Protein AF-A0A482WR43-F1 (afdb_monomer)

Sequence (379 aa):
MEPTRMEPPPMEPRKRCQHRLDQEMSGASAEVALKRNDPITLTTDKAFAEKCSAKNLFVDYSNITKVVKPGNRVFIDDGLISLIVKQVGTNDVQCIIENGGDLGSRKGVNLPGVPVDLPAVSEKDTSDLKFGVQQGVDFIFASFIRNGSAITEIRSCEEGKNIKIIAKIENQQGMQNLDEIIDAADGIMVARGDLGIEIPPEKVFLAQKAMIAKCNKAGKPVICATQMLESMVKKPRATRAESSDVANAILDGADCVMLSGETAKGEYPLECVKTMADICKEAESAVWHKQLYIDLTSEDRNNAQSSCAGLSLLLIRIRIPGSWIQSTWPVKLNPLGKPICLEPGFKDDTCCRDTLNSLRFTGLPVSVCRCGNAQDGYR

Radius of gyration: 24.95 Å; Cα contacts (8 Å, |Δi|>4): 611; chains: 1; bounding box: 58×62×81 Å

Solvent-accessible surface area (backbone atoms only — not comparable to full-atom values): 22131 Å² total; per-residue (Å²): 134,83,82,78,80,75,76,78,77,86,84,72,88,80,92,44,39,34,29,28,49,44,77,99,74,91,67,103,74,57,62,40,70,37,53,59,71,42,64,31,31,41,26,47,51,71,88,27,48,62,50,19,54,70,52,38,37,16,38,74,49,75,60,50,51,78,53,60,51,63,72,37,51,40,27,32,51,92,50,63,26,32,29,35,31,64,44,66,51,89,61,31,33,38,25,34,25,70,35,40,47,74,44,58,58,63,36,35,36,48,54,44,93,44,81,77,85,74,71,71,68,48,74,65,52,53,53,50,51,54,48,38,44,76,71,65,52,56,66,43,79,42,69,72,37,47,41,29,64,42,46,51,58,64,55,63,45,72,89,41,65,84,41,37,41,27,38,24,42,26,38,61,54,16,62,74,32,36,67,52,29,58,72,58,32,60,22,41,28,42,33,44,63,55,24,40,58,29,39,64,60,92,46,41,66,58,53,46,51,52,50,27,47,52,24,58,74,68,74,31,51,26,31,43,32,51,72,42,49,52,66,16,26,82,32,91,60,67,53,73,66,30,53,50,47,50,24,47,43,46,62,60,53,33,43,41,79,41,80,50,62,28,57,77,75,24,81,27,35,68,56,46,55,50,50,52,53,54,40,45,56,55,25,64,70,68,48,63,59,73,59,55,53,49,61,71,56,54,66,59,67,80,62,79,81,75,97,70,97,69,85,74,85,78,82,76,83,78,86,59,96,89,66,92,81,90,83,87,80,94,74,64,58,45,102,85,72,44,51,71,87,69,62,97,78,74,79,96,51,67,64,66,57,48,49,53,64,76,51,56,52,87,66,85,84,79,85,77,86,80,78,75,92,73,82,85,82,88,135

InterPro domains:
  IPR001697 Pyruvate kinase [PR01050] (137-151)
  IPR001697 Pyruvate kinase [PR01050] (165-191)
  IPR001697 Pyruvate kinase [PR01050] (192-216)
  IPR001697 Pyruvate kinase [PR01050] (217-241)
  IPR001697 Pyruvate kinase [PR01050] (242-260)
  IPR001697 Pyruvate kinase [PR01050] (261-277)
  IPR001697 Pyruvate kinase [PTHR11817] (29-300)
  IPR001697 Pyruvate kinase [TIGR01064] (29-298)
  IPR011037 Pyruvate kinase-like, insert domain superfamily [SSF50800] (20-118)
  IPR015793 Pyruvate kinase, barrel [PF00224] (25-273)
  IPR015813 Pyruvate/Phosphoenolpyruvate kinase-like domain superfamily [SSF51621] (107-293)
  IPR018209 Pyruvate kinase, active site [PS00110] (163-175)
  IPR040442 Pyruvate kinase-like domain superfamily [G3DSA:3.20.20.60] (73-283)

pLDDT: mean 74.53, std 28.5, range [20.59, 98.56]

Structure (mmCIF, N/CA/C/O backbone):
data_AF-A0A482WR43-F1
#
_entry.id   AF-A0A482WR43-F1
#
loop_
_atom_site.group_PDB
_atom_site.id
_atom_site.type_symbol
_atom_site.label_atom_id
_atom_site.label_alt_id
_atom_site.label_comp_id
_atom_site.label_asym_id
_atom_site.label_entity_id
_atom_site.label_seq_id
_atom_site.pdbx_PDB_ins_code
_atom_site.Cartn_x
_atom_site.Cartn_y
_atom_site.Cartn_z
_atom_site.occupancy
_atom_site.B_iso_or_equiv
_atom_site.auth_seq_id
_atom_site.auth_comp_id
_atom_site.auth_asym_id
_atom_site.auth_atom_id
_atom_site.pdbx_PDB_model_num
ATOM 1 N N . MET A 1 1 ? -12.632 31.632 -26.991 1.00 36.22 1 MET A N 1
ATOM 2 C CA . MET A 1 1 ? -13.122 31.172 -25.6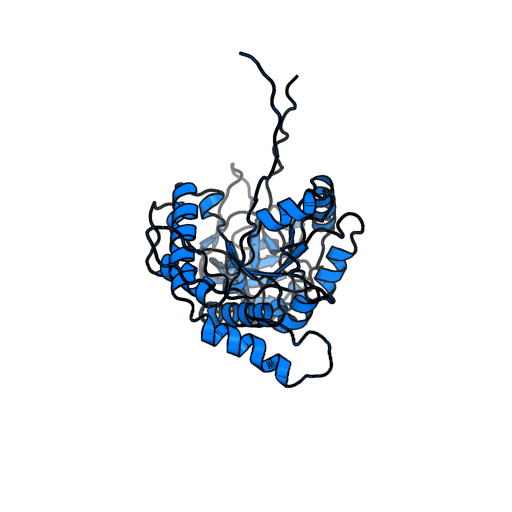78 1.00 36.22 1 MET A CA 1
ATOM 3 C C . MET A 1 1 ? -12.281 29.967 -25.319 1.00 36.22 1 MET A C 1
ATOM 5 O O . MET A 1 1 ? -12.437 28.934 -25.955 1.00 36.22 1 MET A O 1
ATOM 9 N N . GLU A 1 2 ? -11.297 30.145 -24.441 1.00 24.55 2 GLU A N 1
ATOM 10 C CA . GLU A 1 2 ? -10.518 29.023 -23.905 1.00 24.55 2 GLU A CA 1
ATOM 11 C C . GLU A 1 2 ? -11.446 28.094 -23.110 1.00 24.55 2 GLU A C 1
ATOM 13 O O . GLU A 1 2 ? -12.324 28.594 -22.400 1.00 24.55 2 GLU A O 1
ATOM 18 N N . PRO A 1 3 ? -11.295 26.765 -23.221 1.00 31.67 3 PRO A N 1
ATOM 19 C CA . PRO A 1 3 ? -12.047 25.846 -22.390 1.00 31.67 3 PRO A CA 1
ATOM 20 C C . PRO A 1 3 ? -11.494 25.926 -20.965 1.00 31.67 3 PRO A C 1
ATOM 22 O O . PRO A 1 3 ? -10.321 25.651 -20.710 1.00 31.67 3 PRO A O 1
ATOM 25 N N . THR A 1 4 ? -12.349 26.326 -20.030 1.00 32.38 4 THR A N 1
ATOM 26 C CA . THR A 1 4 ? -12.074 26.304 -18.597 1.00 32.38 4 THR A CA 1
ATOM 27 C C . THR A 1 4 ? -11.742 24.878 -18.165 1.00 32.38 4 THR A C 1
ATOM 29 O O . THR A 1 4 ? -12.572 23.972 -18.231 1.00 32.38 4 THR A O 1
ATOM 32 N N . ARG A 1 5 ? -10.498 24.677 -17.725 1.00 29.05 5 ARG A N 1
ATOM 33 C CA . ARG A 1 5 ? -10.026 23.442 -17.097 1.00 29.05 5 ARG A CA 1
ATOM 34 C C . ARG A 1 5 ? -10.773 23.305 -15.767 1.00 29.05 5 ARG A C 1
ATOM 36 O O . ARG A 1 5 ? -10.488 24.050 -14.835 1.00 29.05 5 ARG A O 1
ATOM 43 N N . MET A 1 6 ? -11.780 22.432 -15.702 1.00 30.23 6 MET A N 1
ATOM 44 C CA . MET A 1 6 ? -12.423 22.101 -14.429 1.00 30.23 6 MET A CA 1
ATOM 45 C C . MET A 1 6 ? -11.372 21.441 -13.536 1.00 30.23 6 MET A C 1
ATOM 47 O O . MET A 1 6 ? -10.782 20.430 -13.920 1.00 30.23 6 MET A O 1
ATOM 51 N N . GLU A 1 7 ? -11.101 22.039 -12.379 1.00 25.98 7 GLU A N 1
ATOM 52 C CA . GLU A 1 7 ? -10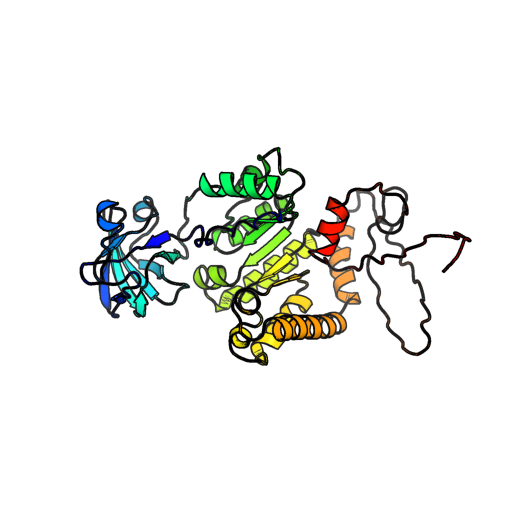.247 21.417 -11.373 1.00 25.98 7 GLU A CA 1
ATOM 53 C C . GLU A 1 7 ? -10.916 20.127 -10.876 1.00 25.98 7 GLU A C 1
ATOM 55 O O . GLU A 1 7 ? -12.119 20.132 -10.590 1.00 25.98 7 GLU A O 1
ATOM 60 N N . PRO A 1 8 ? -10.177 19.007 -10.796 1.00 29.03 8 PRO A N 1
ATOM 61 C CA . PRO A 1 8 ? -10.726 17.779 -10.251 1.00 29.03 8 PRO A CA 1
ATOM 62 C C . PRO A 1 8 ? -11.079 17.989 -8.769 1.00 29.03 8 PRO A C 1
ATOM 64 O O . PRO A 1 8 ? -10.324 18.645 -8.045 1.00 29.03 8 PRO A O 1
ATOM 67 N N . PRO A 1 9 ? -12.206 17.436 -8.290 1.00 26.61 9 PRO A N 1
ATOM 68 C CA . PRO A 1 9 ? -12.555 17.505 -6.879 1.00 26.61 9 PRO A CA 1
ATOM 69 C C . PRO A 1 9 ? -11.462 16.840 -6.024 1.00 26.61 9 PRO A C 1
ATOM 71 O O . PRO A 1 9 ? -10.821 15.885 -6.477 1.00 26.61 9 PRO A O 1
ATOM 74 N N . PRO A 1 10 ? -11.238 17.312 -4.785 1.00 25.56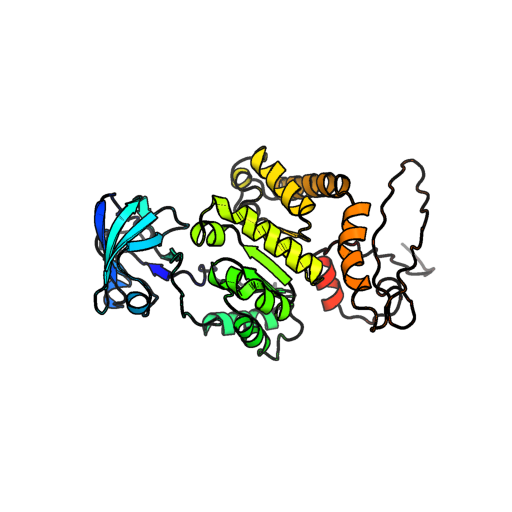 10 PRO A N 1
ATOM 75 C CA . PRO A 1 10 ? -10.216 16.758 -3.907 1.00 25.56 10 PRO A CA 1
ATOM 76 C C . PRO A 1 10 ? -10.440 15.256 -3.697 1.00 25.56 10 PRO A C 1
ATOM 78 O O . PRO A 1 10 ? -11.513 14.818 -3.277 1.00 25.56 10 PRO A O 1
ATOM 81 N N . MET A 1 11 ? -9.413 14.457 -3.999 1.00 28.58 11 MET A N 1
ATOM 82 C CA . MET A 1 11 ? -9.438 13.014 -3.775 1.00 28.58 11 MET A CA 1
ATOM 83 C C . MET A 1 11 ? -9.388 12.715 -2.272 1.00 28.58 11 MET A C 1
ATOM 85 O O . MET A 1 11 ? -8.331 12.773 -1.649 1.00 28.58 11 MET A O 1
ATOM 89 N N . GLU A 1 12 ? -10.537 12.381 -1.684 1.00 29.58 12 GLU A N 1
ATOM 90 C CA . GLU A 1 12 ? -10.603 11.776 -0.349 1.00 29.58 12 GLU A CA 1
ATOM 91 C C . GLU A 1 12 ? -9.997 10.360 -0.358 1.00 29.58 12 GLU A C 1
ATOM 93 O O . GLU A 1 12 ? -10.272 9.590 -1.289 1.00 29.58 12 GLU A O 1
ATOM 98 N N . PRO A 1 13 ? -9.233 9.972 0.682 1.00 28.58 13 PRO A N 1
ATOM 99 C CA . PRO A 1 13 ? -8.672 8.628 0.789 1.00 28.58 13 PRO A CA 1
ATOM 100 C C . PRO A 1 13 ? -9.788 7.571 0.802 1.00 28.58 13 PRO A C 1
ATOM 102 O O . PRO A 1 13 ? -10.834 7.760 1.419 1.00 28.58 13 PRO A O 1
ATOM 105 N N . ARG A 1 14 ? -9.591 6.452 0.096 1.00 40.69 14 ARG A N 1
ATOM 106 C CA . ARG A 1 14 ? -10.592 5.380 -0.064 1.00 40.69 14 ARG A CA 1
ATOM 107 C C . ARG A 1 14 ? -10.207 4.125 0.709 1.00 40.69 14 ARG A C 1
ATOM 109 O O . ARG A 1 14 ? -9.051 3.725 0.687 1.00 40.69 14 ARG A O 1
ATOM 116 N N . LYS A 1 15 ? -11.221 3.497 1.319 1.00 37.22 15 LYS A N 1
ATOM 117 C CA . LYS A 1 15 ? -11.214 2.186 2.003 1.00 37.22 15 LYS A CA 1
ATOM 118 C C . LYS A 1 15 ? -10.229 2.023 3.158 1.00 37.22 15 LYS A C 1
ATOM 120 O O . LYS A 1 15 ? -9.691 0.948 3.389 1.00 37.22 15 LYS A O 1
ATOM 125 N N . ARG A 1 16 ? -10.159 3.060 3.980 1.00 36.22 16 ARG A N 1
ATOM 126 C CA . ARG A 1 16 ? -9.965 2.893 5.415 1.00 36.22 16 ARG A CA 1
ATOM 127 C C . ARG A 1 16 ? -11.241 3.288 6.128 1.00 36.22 16 ARG A C 1
ATOM 129 O O . ARG A 1 16 ? -11.953 4.167 5.658 1.00 36.22 16 ARG A O 1
ATOM 136 N N . CYS A 1 17 ? -11.481 2.652 7.260 1.00 33.16 17 CYS A N 1
ATOM 137 C CA . CYS A 1 17 ? -12.465 3.106 8.227 1.00 33.16 17 CYS A CA 1
ATOM 138 C C . CYS A 1 17 ? -12.147 4.578 8.601 1.00 33.16 17 CYS A C 1
ATOM 140 O O . CYS A 1 17 ? -11.024 4.840 9.015 1.00 33.16 17 CYS A O 1
ATOM 142 N N . GLN A 1 18 ? -13.040 5.549 8.399 1.00 35.28 18 GLN A N 1
ATOM 143 C CA . GLN A 1 18 ? -12.771 6.975 8.676 1.00 35.28 18 GLN A CA 1
ATOM 144 C C . GLN A 1 18 ? -13.506 7.476 9.928 1.00 35.28 18 GLN A C 1
ATOM 146 O O . GLN A 1 18 ? -14.651 7.102 10.167 1.00 35.28 18 GLN A O 1
ATOM 151 N N . HIS A 1 19 ? -12.854 8.359 10.696 1.00 33.75 19 HIS A N 1
ATOM 152 C CA . HIS A 1 19 ? -13.392 9.025 11.897 1.00 33.75 19 HIS A CA 1
ATOM 153 C C . HIS A 1 19 ? -13.521 10.542 11.722 1.00 33.75 19 HIS A C 1
ATOM 155 O O . HIS A 1 19 ? -12.688 11.111 11.035 1.00 33.75 19 HIS A O 1
ATOM 161 N N . ARG A 1 20 ? -14.492 11.245 12.335 1.00 33.81 20 ARG A N 1
ATOM 162 C CA . ARG A 1 20 ? -14.665 12.707 12.129 1.00 33.81 20 ARG A CA 1
ATOM 163 C C . ARG A 1 20 ? -14.997 13.504 13.402 1.00 33.81 20 ARG A C 1
ATOM 165 O O . ARG A 1 20 ? -16.046 13.338 14.017 1.00 33.81 20 ARG A O 1
ATOM 172 N N . LEU A 1 21 ? -14.073 14.383 13.785 1.00 29.27 21 LEU A N 1
ATOM 173 C CA . LEU A 1 21 ? -14.102 15.236 14.976 1.00 29.27 21 LEU A CA 1
ATOM 174 C C . LEU A 1 21 ? -14.576 16.642 14.591 1.00 29.27 21 LEU A C 1
ATOM 176 O O . LEU A 1 21 ? -14.083 17.181 13.606 1.00 29.27 21 LEU A O 1
ATOM 180 N N . ASP A 1 22 ? -15.489 17.210 15.379 1.00 32.84 22 ASP A N 1
ATOM 181 C CA . ASP A 1 22 ? -15.590 18.647 15.657 1.00 32.84 22 ASP A CA 1
ATOM 182 C C . ASP A 1 22 ? -16.449 18.839 16.921 1.00 32.84 22 ASP A C 1
ATOM 184 O O . ASP A 1 22 ? -17.473 18.177 17.109 1.00 32.84 22 ASP A O 1
ATOM 188 N N . GLN A 1 23 ? -16.065 19.765 17.803 1.00 36.69 23 GLN A N 1
ATOM 189 C CA . GLN A 1 23 ? -17.017 20.339 18.752 1.00 36.69 23 GLN A CA 1
ATOM 190 C C . GLN A 1 23 ? -16.706 21.810 19.024 1.00 36.69 23 GLN A C 1
ATOM 192 O O . GLN A 1 23 ? -15.591 22.163 19.391 1.00 36.69 23 GLN A O 1
ATOM 197 N N . GLU A 1 24 ? -17.734 22.635 18.813 1.00 33.84 24 GLU A N 1
ATOM 198 C CA . GLU A 1 24 ? -17.989 23.945 19.424 1.00 33.84 24 GLU A CA 1
ATOM 199 C C . GLU A 1 24 ? -16.761 24.724 19.925 1.00 33.84 24 GLU A C 1
ATOM 201 O O . GLU A 1 24 ? -16.574 24.862 21.124 1.00 33.84 24 GLU A O 1
ATOM 206 N N . MET A 1 25 ? -15.949 25.255 19.006 1.00 29.08 25 MET A N 1
ATOM 207 C CA . MET A 1 25 ? -15.330 26.596 19.024 1.00 29.08 25 MET A CA 1
ATOM 208 C C . MET A 1 25 ? -14.385 26.696 17.810 1.00 29.08 25 MET A C 1
ATOM 210 O O . MET A 1 25 ? -13.304 26.130 17.810 1.00 29.08 25 MET A O 1
ATOM 214 N N . SER A 1 26 ? -14.836 27.396 16.762 1.00 28.09 26 SER A N 1
ATOM 215 C CA . SER A 1 26 ? -14.077 27.895 15.594 1.00 28.09 26 SER A CA 1
ATOM 216 C C . SER A 1 26 ? -12.905 27.053 15.033 1.00 28.09 26 SER A C 1
ATOM 218 O O . SER A 1 26 ? -11.781 27.153 15.519 1.00 28.09 26 SER A O 1
ATOM 220 N N . GLY A 1 27 ? -13.119 26.402 13.880 1.00 27.91 27 GLY A N 1
ATOM 221 C CA . GLY A 1 27 ? -12.055 26.061 12.918 1.00 27.91 27 GLY A CA 1
ATOM 222 C C . GLY A 1 27 ? -12.087 24.614 12.415 1.00 27.91 27 GLY A C 1
ATOM 223 O O . GLY A 1 27 ? -12.002 23.688 13.205 1.00 27.91 27 GLY A O 1
ATOM 224 N N . ALA A 1 28 ? -12.152 24.426 11.092 1.00 33.62 28 ALA A N 1
ATOM 225 C CA . ALA A 1 28 ? -12.264 23.140 10.381 1.00 33.62 28 ALA A CA 1
ATOM 226 C C . ALA A 1 28 ? -10.994 22.245 10.417 1.00 33.62 28 ALA A C 1
ATOM 228 O O . ALA A 1 28 ? -10.699 21.527 9.462 1.00 33.62 28 ALA A O 1
ATOM 229 N N . SER A 1 29 ? -10.221 22.297 11.501 1.00 46.78 29 SER A N 1
ATOM 230 C CA . SER A 1 29 ? -9.034 21.463 11.724 1.00 46.78 29 SER A CA 1
ATOM 231 C C . SER A 1 29 ? -8.749 21.313 13.224 1.00 46.78 29 SER A C 1
ATOM 233 O O . SER A 1 29 ? -7.647 21.610 13.688 1.00 46.78 29 SER A O 1
ATOM 235 N N . ALA A 1 30 ? -9.754 20.924 14.009 1.00 62.34 30 ALA A N 1
ATOM 236 C CA . ALA A 1 30 ? -9.548 20.616 15.418 1.00 62.34 30 ALA A CA 1
ATOM 237 C C . ALA A 1 30 ? -8.890 19.233 15.550 1.00 62.34 30 ALA A C 1
ATOM 239 O O . ALA A 1 30 ? -9.523 18.199 15.330 1.00 62.34 30 ALA A O 1
ATOM 240 N N . GLU A 1 31 ? -7.601 19.214 15.880 1.00 81.38 31 GLU A N 1
ATOM 241 C CA . GLU A 1 31 ? -6.909 17.991 16.282 1.00 81.38 31 GLU A CA 1
ATOM 242 C C . GLU A 1 31 ? -7.241 17.663 17.737 1.00 81.38 31 GLU A C 1
ATOM 244 O O . GLU A 1 31 ? -7.321 18.542 18.599 1.00 81.38 31 GLU A O 1
ATOM 249 N N . VAL A 1 32 ? -7.445 16.379 18.020 1.00 88.62 32 VAL A N 1
ATOM 250 C CA . VAL A 1 32 ? -7.717 15.895 19.369 1.00 88.62 32 VAL A CA 1
ATOM 251 C C . VAL A 1 32 ? -6.561 15.031 19.845 1.00 88.62 32 VAL A C 1
ATOM 253 O O . VAL A 1 32 ? -6.274 13.986 19.267 1.00 88.62 32 VAL A O 1
ATOM 256 N N . ALA A 1 33 ? -5.936 15.446 20.945 1.00 92.88 33 ALA A N 1
ATOM 257 C CA . ALA A 1 33 ? -4.842 14.709 21.561 1.00 92.88 33 ALA A CA 1
ATOM 258 C C . ALA A 1 33 ? -5.357 13.451 22.279 1.00 92.88 33 ALA A C 1
ATOM 260 O O . ALA A 1 33 ? -6.049 13.531 23.301 1.00 92.88 33 ALA A O 1
ATOM 261 N N . LEU A 1 34 ? -4.979 12.281 21.770 1.00 94.12 34 LEU A N 1
ATOM 262 C CA . LEU A 1 34 ? -5.224 10.987 22.397 1.00 94.12 34 LEU A CA 1
ATOM 263 C C . LEU A 1 34 ? -4.055 10.628 23.313 1.00 94.12 34 LEU A C 1
ATOM 265 O O . LEU A 1 34 ? -2.903 10.592 22.881 1.00 94.12 34 LEU A O 1
ATOM 269 N N . LYS A 1 35 ? -4.338 10.339 24.586 1.00 95.19 35 LYS A N 1
ATOM 270 C CA . LYS A 1 35 ? -3.309 10.018 25.583 1.00 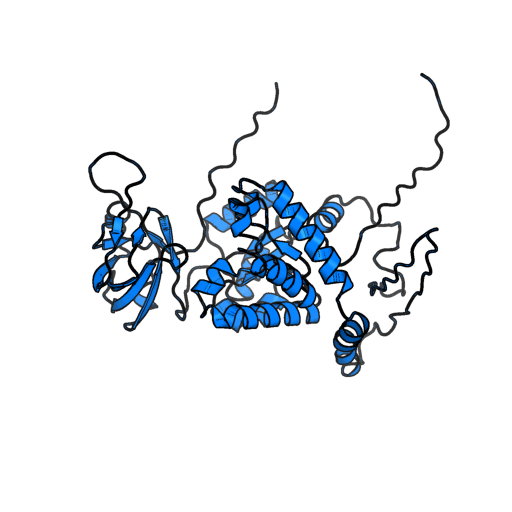95.19 35 LYS A CA 1
ATOM 271 C C . LYS A 1 35 ? -3.228 8.520 25.824 1.00 95.19 35 LYS A C 1
ATOM 273 O O . LYS A 1 35 ? -4.233 7.827 25.935 1.00 95.19 35 LYS A O 1
ATOM 278 N N . ARG A 1 36 ? -2.000 8.019 25.940 1.00 96.69 36 ARG A N 1
ATOM 279 C CA . ARG A 1 36 ? -1.734 6.613 26.246 1.00 96.69 36 ARG A CA 1
ATOM 280 C C . ARG A 1 36 ? -2.416 6.191 27.552 1.00 96.69 36 ARG A C 1
ATOM 282 O O . ARG A 1 36 ? -2.358 6.918 28.538 1.00 96.69 36 ARG A O 1
ATOM 289 N N . ASN A 1 37 ? -2.960 4.977 27.557 1.00 95.88 37 ASN A N 1
ATOM 290 C CA . ASN A 1 37 ? -3.728 4.335 28.627 1.00 95.88 37 ASN A CA 1
ATOM 291 C C . ASN A 1 37 ? -5.132 4.903 28.881 1.00 95.88 37 ASN A C 1
ATOM 293 O O . ASN A 1 37 ? -5.872 4.291 29.653 1.00 95.88 37 ASN A O 1
ATOM 297 N N . ASP A 1 38 ? -5.531 5.996 28.227 1.00 96.88 38 ASP A N 1
ATOM 298 C CA . ASP A 1 38 ? -6.898 6.491 28.358 1.00 96.88 38 ASP A CA 1
ATOM 299 C C . ASP A 1 38 ? -7.886 5.553 27.629 1.00 96.88 38 ASP A C 1
ATOM 301 O O . ASP A 1 38 ? -7.547 4.950 26.597 1.00 96.88 38 ASP A O 1
ATOM 305 N N . PRO A 1 39 ? -9.110 5.394 28.165 1.00 97.19 39 PRO A N 1
ATOM 306 C CA . PRO A 1 39 ? -10.167 4.654 27.497 1.00 97.19 39 PRO A CA 1
ATOM 307 C C . PRO A 1 39 ? -10.758 5.465 26.346 1.00 97.19 39 PRO A C 1
ATOM 309 O O . PRO A 1 39 ? -10.992 6.669 26.465 1.00 97.19 39 PRO A O 1
ATOM 312 N N . ILE A 1 40 ? -11.064 4.774 25.252 1.00 96.81 40 ILE A N 1
ATOM 313 C CA . ILE A 1 40 ? -11.702 5.356 24.075 1.00 96.81 40 ILE A CA 1
ATOM 314 C C . ILE A 1 40 ? -12.721 4.382 23.493 1.00 96.81 40 ILE A C 1
ATOM 316 O O . ILE A 1 40 ? -12.509 3.171 23.494 1.00 96.81 40 ILE A O 1
ATOM 320 N N . THR A 1 41 ? -13.830 4.909 22.992 1.00 97.00 41 THR A N 1
ATOM 321 C CA . THR A 1 41 ? -14.908 4.119 22.397 1.00 97.00 41 THR A CA 1
ATOM 322 C C . THR A 1 41 ? -14.961 4.375 20.902 1.00 97.00 41 THR A C 1
ATOM 324 O O . THR A 1 41 ? -15.088 5.520 20.473 1.00 97.00 41 THR A O 1
ATOM 327 N N . LEU A 1 42 ? -14.892 3.316 20.104 1.00 96.38 42 LEU A N 1
ATOM 328 C CA . LEU A 1 42 ? -15.200 3.366 18.681 1.00 96.38 42 LEU A CA 1
ATOM 329 C C . LEU A 1 42 ? -16.690 3.059 18.511 1.00 96.38 42 LEU A C 1
ATOM 331 O O . LEU A 1 42 ? -17.142 2.020 18.973 1.00 96.38 42 LEU A O 1
ATOM 335 N N . THR A 1 43 ? -17.461 3.938 17.881 1.00 94.44 43 THR A N 1
ATOM 336 C CA . THR A 1 43 ? -18.912 3.781 17.689 1.00 94.44 43 THR A CA 1
ATOM 337 C C . THR A 1 43 ? -19.266 3.789 16.211 1.00 94.44 43 THR A C 1
ATOM 339 O O . THR A 1 43 ? -18.645 4.502 15.434 1.00 94.44 43 THR A O 1
ATOM 342 N N . THR A 1 44 ? -20.276 3.026 15.807 1.00 93.38 44 THR A N 1
ATOM 343 C CA . THR A 1 44 ? -20.833 3.084 14.442 1.00 93.38 44 THR A CA 1
ATOM 344 C C . THR A 1 44 ? -22.111 3.922 14.372 1.00 93.38 44 THR A C 1
ATOM 346 O O . THR A 1 44 ? -22.804 3.928 13.352 1.00 93.38 44 THR A O 1
ATOM 349 N N . ASP A 1 45 ? -22.472 4.606 15.461 1.00 92.31 45 ASP A N 1
ATOM 350 C CA . ASP A 1 45 ? -23.644 5.474 15.512 1.00 92.31 45 ASP A CA 1
ATOM 351 C C . ASP A 1 45 ? -23.394 6.776 14.740 1.00 92.31 45 ASP A C 1
ATOM 353 O O . ASP A 1 45 ? -22.568 7.611 15.120 1.00 92.31 45 ASP A O 1
ATOM 357 N N . LYS A 1 46 ? -24.170 6.974 13.670 1.00 90.38 46 LYS A N 1
ATOM 358 C CA . LYS A 1 46 ? -24.109 8.161 12.810 1.00 90.38 46 LYS A CA 1
ATOM 359 C C . LYS A 1 46 ? -24.376 9.466 13.567 1.00 90.38 46 LYS A C 1
ATOM 361 O O . LYS A 1 46 ? -23.967 10.518 13.084 1.00 90.38 46 LYS A O 1
ATOM 366 N N . ALA A 1 47 ? -24.995 9.432 14.750 1.00 89.81 47 ALA A N 1
ATOM 367 C CA . ALA A 1 47 ? -25.140 10.615 15.601 1.00 89.81 47 ALA A CA 1
ATOM 368 C C . ALA A 1 47 ? -23.786 11.213 16.038 1.00 89.81 47 ALA A C 1
ATOM 370 O O . ALA A 1 47 ? -23.707 12.413 16.320 1.00 89.81 47 ALA A O 1
ATOM 371 N N . PHE A 1 48 ? -22.726 10.397 16.058 1.00 87.12 48 PHE A N 1
ATOM 372 C CA . PHE A 1 48 ? -21.358 10.800 16.392 1.00 87.12 48 PHE A CA 1
ATOM 373 C C . PHE A 1 48 ? -20.492 11.111 15.166 1.00 87.12 48 PHE A C 1
ATOM 375 O O . PHE A 1 48 ? -19.337 11.497 15.337 1.00 87.12 48 PHE A O 1
ATOM 382 N N . ALA A 1 49 ? -21.035 11.006 13.945 1.00 86.69 49 ALA A N 1
ATOM 383 C CA . ALA A 1 49 ? -20.280 11.226 12.710 1.00 86.69 49 ALA A CA 1
ATOM 384 C C . ALA A 1 49 ? -19.654 12.624 12.609 1.00 86.69 49 ALA A C 1
ATOM 386 O O . ALA A 1 49 ? -18.635 12.779 11.960 1.00 86.69 49 ALA A O 1
ATOM 387 N N . GLU A 1 50 ? -20.225 13.624 13.277 1.00 85.31 50 GLU A N 1
ATOM 388 C CA . GLU A 1 50 ? -19.693 14.996 13.333 1.00 85.31 50 GLU A CA 1
ATOM 389 C C . GLU A 1 50 ? -19.307 15.415 14.759 1.00 85.31 50 GLU A C 1
ATOM 391 O O . GLU A 1 50 ? -19.146 16.597 15.030 1.00 85.31 50 GLU A O 1
ATOM 396 N N . LYS A 1 51 ? -19.262 14.472 15.709 1.00 87.56 51 LYS A N 1
ATOM 397 C CA . LYS A 1 51 ? -19.127 14.752 17.150 1.00 87.56 51 LYS A CA 1
ATOM 398 C C . LYS A 1 51 ? -18.111 13.834 17.815 1.00 87.56 51 LYS A C 1
ATOM 400 O O . LYS A 1 51 ? -18.303 13.404 18.957 1.00 87.56 51 LYS A O 1
ATOM 405 N N . CYS A 1 52 ? -17.054 13.467 17.093 1.00 88.50 52 CYS A N 1
ATOM 406 C CA . CYS A 1 52 ? -15.993 12.701 17.723 1.00 88.50 52 CYS A CA 1
ATOM 407 C C . CYS A 1 52 ? -15.272 13.560 18.776 1.00 88.50 52 CYS A C 1
ATOM 409 O O . CYS A 1 52 ? -15.277 14.788 18.726 1.00 88.50 52 CYS A O 1
ATOM 411 N N . SER A 1 53 ? -14.644 12.895 19.740 1.00 91.62 53 SER A N 1
ATOM 412 C CA . SER A 1 53 ? -13.855 13.494 20.820 1.00 91.62 53 SER A CA 1
ATOM 413 C C . SER A 1 53 ? -12.765 12.517 21.268 1.00 91.62 53 SER A C 1
ATOM 415 O O . SER A 1 53 ? -12.724 11.377 20.809 1.00 91.62 53 SER A O 1
ATOM 417 N N . ALA A 1 54 ? -11.943 12.899 22.251 1.00 91.69 54 ALA A N 1
ATOM 418 C CA . ALA A 1 54 ? -10.915 12.014 22.814 1.00 91.69 54 ALA A CA 1
ATOM 419 C C . ALA A 1 54 ? -11.487 10.731 23.454 1.00 91.69 54 ALA A C 1
ATOM 421 O O . ALA A 1 54 ? -10.745 9.792 23.719 1.00 91.69 54 ALA A O 1
ATOM 422 N N . LYS A 1 55 ? -12.803 10.696 23.721 1.00 92.69 55 LYS A N 1
ATOM 423 C CA . LYS A 1 55 ? -13.497 9.568 24.359 1.00 92.69 55 LYS A CA 1
ATOM 424 C C . LYS A 1 55 ? -14.332 8.731 23.394 1.00 92.69 55 LYS A C 1
ATOM 426 O O . LYS A 1 55 ? -14.552 7.559 23.676 1.00 92.69 55 LYS A O 1
ATOM 431 N N . ASN A 1 56 ? -14.817 9.317 22.298 1.00 93.00 56 ASN A N 1
ATOM 432 C CA . ASN A 1 56 ? -15.731 8.666 21.357 1.00 93.00 56 ASN A CA 1
ATOM 433 C C . ASN A 1 56 ? -15.322 8.992 19.920 1.00 93.00 56 ASN A C 1
ATOM 435 O O . ASN A 1 56 ? -15.304 10.164 19.553 1.00 93.00 56 ASN A O 1
ATOM 439 N N . LEU A 1 57 ? -15.052 7.972 19.110 1.00 94.38 57 LEU A N 1
ATOM 440 C CA . LEU A 1 57 ? -14.709 8.098 17.696 1.00 94.38 57 LEU A CA 1
ATOM 441 C C . LEU A 1 57 ? -15.710 7.314 16.834 1.00 94.38 57 LEU A C 1
ATOM 443 O O . LEU A 1 57 ? -15.925 6.128 17.050 1.00 94.38 57 LEU A O 1
ATOM 447 N N . PHE A 1 58 ? -16.308 7.953 15.832 1.00 94.56 58 PHE A N 1
ATOM 448 C CA . PHE A 1 58 ? -17.280 7.363 14.907 1.00 94.56 58 PHE A CA 1
ATOM 449 C C . PHE A 1 58 ? -16.596 6.638 13.751 1.00 94.56 58 PHE A C 1
ATOM 451 O O . PHE A 1 58 ? -15.971 7.322 12.953 1.00 94.56 58 PHE A O 1
ATOM 458 N N . VAL A 1 59 ? -16.679 5.314 13.645 1.00 93.12 59 VAL A N 1
ATOM 459 C CA . VAL A 1 59 ? -16.150 4.559 12.499 1.00 93.12 59 VAL A CA 1
ATOM 460 C C . VAL A 1 59 ? -17.258 4.368 11.466 1.00 93.12 59 VAL A C 1
ATOM 462 O O . VAL A 1 59 ? -18.359 3.936 11.810 1.00 93.12 59 VAL A O 1
ATOM 465 N N . ASP A 1 60 ? -16.959 4.577 10.188 1.00 90.12 60 ASP A N 1
ATOM 466 C CA . ASP A 1 60 ? -17.897 4.341 9.081 1.00 90.12 60 ASP A CA 1
ATOM 467 C C . ASP A 1 60 ? -18.068 2.857 8.680 1.00 90.12 60 ASP A C 1
ATOM 469 O O . ASP A 1 60 ? -18.882 2.535 7.812 1.00 90.12 60 ASP A O 1
ATOM 473 N N . TYR A 1 61 ? -17.378 1.927 9.347 1.00 90.50 61 TYR A N 1
ATOM 474 C CA . TYR A 1 61 ? -17.544 0.486 9.149 1.00 90.50 61 TYR A CA 1
ATOM 475 C C . TYR A 1 61 ? -18.500 -0.120 10.170 1.00 90.50 61 TYR A C 1
ATOM 477 O O . TYR A 1 61 ? -18.120 -0.565 11.253 1.00 90.50 61 TYR A O 1
ATOM 485 N N . SER A 1 62 ? -19.769 -0.188 9.775 1.00 89.88 62 SER A N 1
ATOM 486 C CA . SER A 1 62 ? -20.871 -0.707 10.592 1.00 89.88 62 SER A CA 1
ATOM 487 C C . SER A 1 62 ? -20.674 -2.143 11.087 1.00 89.88 62 SER A C 1
ATOM 489 O O . SER A 1 62 ? -21.242 -2.519 12.108 1.00 89.88 62 SER A O 1
ATOM 491 N N . ASN A 1 63 ? -19.875 -2.955 10.389 1.00 91.44 63 ASN A N 1
ATOM 492 C CA . ASN A 1 63 ? -19.649 -4.353 10.745 1.00 91.44 63 ASN A CA 1
ATOM 493 C C . ASN A 1 63 ? -18.443 -4.565 11.679 1.00 91.44 63 ASN A C 1
ATOM 495 O O . ASN A 1 63 ? -18.130 -5.707 12.019 1.00 91.44 63 ASN A O 1
ATOM 499 N N . ILE A 1 64 ? -17.782 -3.489 12.132 1.00 92.88 64 ILE A N 1
ATOM 500 C CA . ILE A 1 64 ? -16.593 -3.572 12.992 1.00 92.88 64 ILE A CA 1
ATOM 501 C C . ILE A 1 64 ? -16.841 -4.413 14.249 1.00 92.88 64 ILE A C 1
ATOM 503 O O . ILE A 1 64 ? -16.026 -5.278 14.564 1.00 92.88 64 ILE A O 1
ATOM 507 N N . THR A 1 65 ? -17.996 -4.249 14.906 1.00 93.50 65 THR A N 1
ATOM 508 C CA . THR A 1 65 ? -18.367 -4.974 16.135 1.00 93.50 65 THR A CA 1
ATOM 509 C C . THR A 1 65 ? -18.542 -6.478 15.922 1.00 93.50 65 THR A C 1
ATOM 511 O O . THR A 1 65 ? -18.489 -7.242 16.880 1.00 93.50 65 THR A O 1
ATOM 514 N N . LYS A 1 66 ? -18.722 -6.943 14.681 1.00 92.44 66 LYS A N 1
ATOM 515 C CA . LYS A 1 66 ? -18.842 -8.379 14.384 1.00 92.44 66 LYS A CA 1
ATOM 516 C C . LYS A 1 66 ? -17.506 -9.042 14.081 1.00 92.44 66 LYS A C 1
ATOM 518 O O . LYS A 1 66 ? -17.385 -10.254 14.248 1.00 92.44 66 LYS A O 1
ATOM 523 N N . VAL A 1 67 ? -16.524 -8.271 13.614 1.00 92.06 67 VAL A N 1
ATOM 524 C CA . VAL A 1 67 ? -15.246 -8.818 13.142 1.00 92.06 67 VAL A CA 1
ATOM 525 C C . VAL A 1 67 ? -14.125 -8.687 14.170 1.00 92.06 67 VAL A C 1
ATOM 527 O O . VAL A 1 67 ? -13.283 -9.581 14.258 1.00 92.06 67 VAL A O 1
ATOM 530 N N . VAL A 1 68 ? -14.122 -7.623 14.980 1.00 94.88 68 VAL A N 1
ATOM 531 C CA . VAL A 1 68 ? -13.098 -7.429 16.016 1.00 94.88 68 VAL A CA 1
ATOM 532 C C . VAL A 1 68 ? -13.428 -8.211 17.286 1.00 94.88 68 VAL A C 1
ATOM 534 O O . VAL A 1 68 ? -14.585 -8.470 17.613 1.00 94.88 68 VAL A O 1
ATOM 537 N N . LYS A 1 69 ? -12.389 -8.577 18.033 1.00 95.50 69 LYS A N 1
ATOM 538 C CA . LYS A 1 69 ? -12.469 -9.301 19.305 1.00 95.50 69 LYS A CA 1
ATOM 539 C C . LYS A 1 69 ? -11.581 -8.629 20.355 1.00 95.50 69 LYS A C 1
ATOM 541 O O . LYS A 1 69 ? -10.595 -7.982 19.987 1.00 95.50 69 LYS A O 1
ATOM 546 N N . PRO A 1 70 ? -11.870 -8.806 21.659 1.00 97.00 70 PRO A N 1
ATOM 547 C CA . PRO A 1 70 ? -10.951 -8.410 22.723 1.00 97.00 70 PRO A CA 1
ATOM 548 C C . PRO A 1 70 ? -9.520 -8.888 22.449 1.00 97.00 70 PRO A C 1
ATOM 550 O O . PRO A 1 70 ? -9.299 -10.046 22.097 1.00 97.00 70 PRO A O 1
ATOM 553 N N . GLY A 1 71 ? -8.556 -7.981 22.589 1.00 95.88 71 GLY A N 1
ATOM 554 C CA . GLY A 1 71 ? -7.144 -8.210 22.282 1.00 95.88 71 GLY A CA 1
ATOM 555 C C . GLY A 1 71 ? -6.719 -7.856 20.853 1.00 95.88 71 GLY A C 1
ATOM 556 O O . GLY A 1 71 ? -5.518 -7.749 20.611 1.00 95.88 71 GLY A O 1
ATOM 557 N N . ASN A 1 72 ? -7.645 -7.629 19.912 1.00 95.44 72 ASN A N 1
ATOM 558 C CA . ASN A 1 72 ? -7.276 -7.099 18.597 1.00 95.44 72 ASN A CA 1
ATOM 559 C C . ASN A 1 72 ? -6.742 -5.667 18.705 1.00 95.44 72 ASN A C 1
ATOM 561 O O . ASN A 1 72 ? -7.125 -4.908 19.599 1.00 95.44 72 ASN A O 1
ATOM 565 N N . ARG A 1 73 ? -5.855 -5.311 17.772 1.00 95.12 73 ARG A N 1
ATOM 566 C CA . ARG A 1 73 ? -5.334 -3.953 17.626 1.00 95.12 73 ARG A CA 1
ATOM 567 C C . ARG A 1 73 ? -6.086 -3.215 16.531 1.00 95.12 73 ARG A C 1
ATOM 569 O O . ARG A 1 73 ? -6.400 -3.797 15.497 1.00 95.12 73 ARG A O 1
ATOM 576 N N . VAL A 1 74 ? -6.338 -1.938 16.773 1.00 95.88 74 VAL A N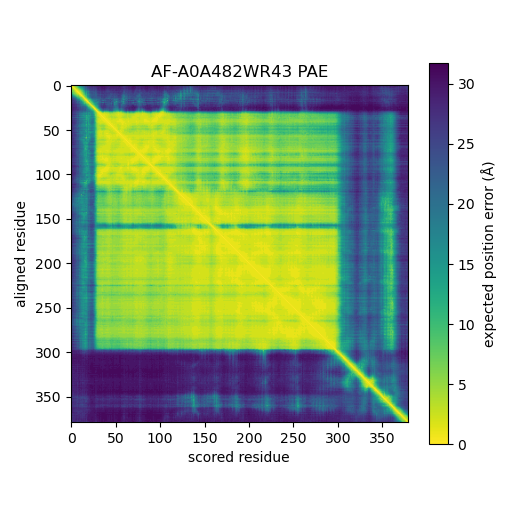 1
ATOM 577 C CA . VAL A 1 74 ? -6.895 -1.000 15.800 1.00 95.88 74 VAL A CA 1
ATOM 578 C C . VAL A 1 74 ? -5.870 0.103 15.608 1.00 95.88 74 VAL A C 1
ATOM 580 O O . VAL A 1 74 ? -5.438 0.718 16.581 1.00 95.88 74 VAL A O 1
ATOM 583 N N . PHE A 1 75 ? -5.471 0.334 14.367 1.00 94.56 75 PHE A N 1
ATOM 584 C CA . PHE A 1 75 ? -4.499 1.362 14.014 1.00 94.56 75 PHE A CA 1
ATOM 585 C C . PHE A 1 75 ? -5.214 2.530 13.353 1.00 94.56 75 PHE A C 1
ATOM 587 O O . PHE A 1 75 ? -6.130 2.308 12.570 1.00 94.56 75 PHE A O 1
ATOM 594 N N . ILE A 1 76 ? -4.814 3.757 13.675 1.00 93.38 76 ILE A N 1
ATOM 595 C CA . ILE A 1 76 ? -5.408 4.988 13.148 1.00 93.38 76 ILE A CA 1
ATOM 596 C C . ILE A 1 76 ? -4.286 5.890 12.631 1.00 93.38 76 ILE A C 1
ATOM 598 O O . ILE A 1 76 ? -3.203 5.924 13.213 1.00 93.38 76 ILE A O 1
ATOM 602 N N . ASP A 1 77 ? -4.569 6.615 11.549 1.00 88.62 77 ASP A N 1
ATOM 603 C CA . ASP A 1 77 ? -3.681 7.612 10.939 1.00 88.62 77 ASP A CA 1
ATOM 604 C C . ASP A 1 77 ? -2.320 7.031 10.532 1.00 88.62 77 ASP A C 1
ATOM 606 O O . ASP A 1 77 ? -1.306 7.257 11.182 1.00 88.62 77 ASP A O 1
ATOM 610 N N . ASP A 1 78 ? -2.318 6.202 9.484 1.00 83.81 78 ASP A N 1
ATOM 611 C CA . ASP A 1 78 ? -1.117 5.513 8.979 1.00 83.81 78 ASP A CA 1
ATOM 612 C C . ASP A 1 78 ? -0.401 4.656 10.046 1.00 83.81 78 ASP A C 1
ATOM 614 O O . ASP A 1 78 ? 0.803 4.416 9.983 1.00 83.81 78 ASP A O 1
ATOM 618 N N . GLY A 1 79 ? -1.151 4.182 11.046 1.00 86.62 79 GLY A N 1
ATOM 619 C CA . GLY A 1 79 ? -0.623 3.361 12.134 1.00 86.62 79 GLY A CA 1
ATOM 620 C C . GLY A 1 79 ? 0.127 4.127 13.219 1.00 86.62 79 GLY A C 1
ATOM 621 O O . GLY A 1 79 ? 0.684 3.497 14.119 1.00 86.62 79 GLY A O 1
ATOM 622 N N . LEU A 1 80 ? 0.109 5.464 13.186 1.00 89.19 80 LEU A N 1
ATOM 623 C CA . LEU A 1 80 ? 0.726 6.301 14.215 1.00 89.19 80 LEU A CA 1
ATOM 624 C C . LEU A 1 80 ? 0.024 6.143 15.568 1.00 89.19 80 LEU A C 1
ATOM 626 O O . LEU A 1 80 ? 0.684 6.063 16.605 1.00 89.19 80 LEU A O 1
ATOM 630 N N . ILE A 1 81 ? -1.304 6.042 15.564 1.00 94.25 81 ILE A N 1
ATOM 631 C CA . ILE A 1 81 ? -2.114 5.791 16.758 1.00 94.25 81 ILE A CA 1
ATOM 632 C C . ILE A 1 81 ? -2.480 4.308 16.793 1.00 94.25 81 ILE A C 1
ATOM 634 O O . ILE A 1 81 ? -2.892 3.733 15.786 1.00 94.25 81 ILE A O 1
ATOM 638 N N . SER A 1 82 ? -2.370 3.688 17.968 1.00 95.94 82 SER A N 1
ATOM 639 C CA . SER A 1 82 ? -2.766 2.290 18.167 1.00 95.94 82 SER A CA 1
ATOM 640 C C . SER A 1 82 ? -3.658 2.134 19.386 1.00 95.94 82 SER A C 1
ATOM 642 O O . SER A 1 82 ? -3.410 2.701 20.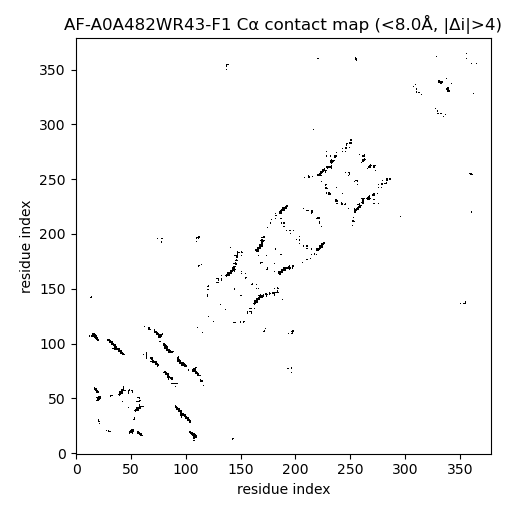453 1.00 95.94 82 SER A O 1
ATOM 644 N N . LEU A 1 83 ? -4.710 1.344 19.217 1.00 97.44 83 LEU A N 1
ATOM 645 C CA . LEU A 1 83 ? -5.693 1.018 20.234 1.00 97.44 83 LEU A CA 1
ATOM 646 C C . LEU A 1 83 ? -5.734 -0.497 20.426 1.00 97.44 83 LEU A C 1
ATOM 648 O O . LEU A 1 83 ? -5.605 -1.250 19.462 1.00 97.44 83 LEU A O 1
ATOM 652 N N . ILE A 1 84 ? -5.986 -0.949 21.652 1.00 97.44 84 ILE A N 1
ATOM 653 C CA . ILE A 1 84 ? -6.261 -2.357 21.949 1.00 97.44 84 ILE A CA 1
ATOM 654 C C . ILE A 1 84 ? -7.715 -2.531 22.375 1.00 97.44 84 ILE A C 1
ATOM 656 O O . ILE A 1 84 ? -8.170 -1.912 23.341 1.00 97.44 84 ILE A O 1
ATOM 660 N N . VAL A 1 85 ? -8.439 -3.402 21.673 1.00 97.81 85 VAL A N 1
ATOM 661 C CA . VAL A 1 85 ? -9.837 -3.721 21.973 1.00 97.81 85 VAL A CA 1
ATOM 662 C C . VAL A 1 85 ? -9.915 -4.411 23.333 1.00 97.81 85 VAL A C 1
ATOM 664 O O . VAL A 1 85 ? -9.236 -5.411 23.578 1.00 97.81 85 VAL A O 1
ATOM 667 N N . LYS A 1 86 ? -10.754 -3.890 24.228 1.00 97.88 86 LYS A N 1
ATOM 668 C CA . LYS A 1 86 ? -11.044 -4.487 25.538 1.00 97.88 86 LYS A CA 1
ATOM 669 C C . LYS A 1 86 ? -12.380 -5.198 25.555 1.00 97.88 86 LYS A C 1
ATOM 671 O O . LYS A 1 86 ? -12.455 -6.325 26.035 1.00 97.88 86 LYS A O 1
ATOM 676 N N . GLN A 1 87 ? -13.408 -4.557 25.017 1.00 97.12 87 GLN A N 1
ATOM 677 C CA . GLN A 1 87 ? -14.759 -5.090 25.010 1.00 97.12 87 GLN A CA 1
ATOM 678 C C . GLN A 1 87 ? -15.467 -4.683 23.725 1.00 97.12 87 GLN A C 1
ATOM 680 O O . GLN A 1 87 ? -15.242 -3.599 23.194 1.00 97.12 87 GLN A O 1
ATOM 685 N N . VAL A 1 88 ? -16.322 -5.571 23.232 1.00 96.75 88 VAL A N 1
ATOM 686 C CA . VAL A 1 88 ? -17.146 -5.340 22.049 1.00 96.75 88 VAL A CA 1
ATOM 687 C C . VAL A 1 88 ? -18.598 -5.310 22.508 1.00 96.75 88 VAL A C 1
ATOM 689 O O . VAL A 1 88 ? -19.084 -6.287 23.082 1.00 96.75 88 VAL A O 1
ATOM 692 N N . GLY A 1 89 ? -19.246 -4.164 22.335 1.00 92.56 89 GLY A N 1
ATOM 693 C CA . GLY A 1 89 ? -20.669 -3.970 22.564 1.00 92.56 89 GLY A CA 1
ATOM 694 C C . GLY A 1 89 ? -21.481 -4.231 21.296 1.00 92.56 89 GLY A C 1
ATOM 695 O O . GLY A 1 89 ? -21.009 -4.830 20.331 1.00 92.56 89 GLY A O 1
ATOM 696 N N . THR A 1 90 ? -22.738 -3.785 21.293 1.00 88.94 90 THR A N 1
ATOM 697 C CA . THR A 1 90 ? -23.637 -3.972 20.141 1.00 88.94 90 THR A CA 1
ATOM 698 C C . THR A 1 90 ? -23.265 -3.051 18.977 1.00 88.94 90 THR A C 1
ATOM 700 O O . THR A 1 90 ? -23.105 -3.519 17.852 1.00 88.94 90 THR A O 1
ATOM 703 N N . ASN A 1 91 ? -23.084 -1.759 19.266 1.00 88.56 91 ASN A N 1
ATOM 704 C CA . ASN A 1 91 ? -22.771 -0.711 18.283 1.00 88.56 91 ASN A CA 1
ATOM 705 C C . ASN A 1 91 ? -21.457 0.021 18.598 1.00 88.56 91 ASN A C 1
ATOM 707 O O . ASN A 1 91 ? -21.116 1.003 17.939 1.00 88.56 91 ASN A O 1
ATOM 711 N N . ASP A 1 92 ? -20.745 -0.431 19.629 1.00 93.81 92 ASP A N 1
ATOM 712 C CA . ASP A 1 92 ? -19.524 0.190 20.106 1.00 93.81 92 ASP A CA 1
ATOM 713 C C . ASP A 1 92 ? -18.430 -0.839 20.406 1.00 93.81 92 ASP A C 1
ATOM 715 O O . ASP A 1 92 ? -18.673 -2.029 20.615 1.00 93.81 92 ASP A O 1
ATOM 719 N N . VAL A 1 93 ? -17.190 -0.368 20.371 1.00 96.75 93 VAL A N 1
ATOM 720 C CA . VAL A 1 93 ? -15.990 -1.122 20.705 1.00 96.75 93 VAL A CA 1
ATOM 721 C C . VAL A 1 93 ? -15.201 -0.288 21.698 1.00 96.75 93 VAL A C 1
ATOM 723 O O . VAL A 1 93 ? -14.715 0.796 21.377 1.00 96.75 93 VAL A O 1
ATOM 726 N N . GLN A 1 94 ? -15.079 -0.792 22.918 1.00 97.56 94 GLN A N 1
ATOM 727 C CA . GLN A 1 94 ? -14.294 -0.153 23.960 1.00 97.56 94 GLN A CA 1
ATOM 728 C C . GLN A 1 94 ? -12.834 -0.561 23.815 1.00 97.56 94 GLN A C 1
ATOM 730 O O . GLN A 1 94 ? -12.497 -1.751 23.805 1.00 97.56 94 GLN A O 1
ATOM 735 N N . CYS A 1 95 ? -11.963 0.434 23.753 1.00 97.94 95 CYS A N 1
ATOM 736 C CA . CYS A 1 95 ? -10.538 0.279 23.547 1.00 97.94 95 CYS A CA 1
ATOM 737 C C . CYS A 1 95 ? -9.739 1.023 24.623 1.00 97.94 95 CYS A C 1
ATOM 739 O O . CYS A 1 95 ? -10.228 1.943 25.277 1.00 97.94 95 CYS A O 1
ATOM 741 N N . ILE A 1 96 ? -8.474 0.638 24.774 1.00 97.88 96 ILE A N 1
ATOM 742 C CA . ILE A 1 96 ? -7.462 1.433 25.479 1.00 97.88 96 ILE A CA 1
ATOM 743 C C . ILE A 1 96 ? -6.457 1.937 24.455 1.00 97.88 96 ILE A C 1
ATOM 745 O O . ILE A 1 96 ? -6.036 1.176 23.582 1.00 97.88 96 ILE A O 1
ATOM 749 N N . ILE A 1 97 ? -6.052 3.197 24.578 1.00 97.88 97 ILE A N 1
ATOM 750 C CA . ILE A 1 97 ? -5.018 3.789 23.730 1.00 97.88 97 ILE A CA 1
ATOM 751 C C . ILE A 1 97 ? -3.652 3.194 24.115 1.00 97.88 97 ILE A C 1
ATOM 753 O O . ILE A 1 97 ? -3.156 3.418 25.220 1.00 97.88 97 ILE A O 1
ATOM 757 N N . GLU A 1 98 ? -3.039 2.422 23.215 1.00 96.00 98 GLU A N 1
ATOM 758 C CA . GLU A 1 98 ? -1.699 1.835 23.387 1.00 96.00 98 GLU A CA 1
ATOM 759 C C . GLU A 1 98 ? -0.617 2.853 22.994 1.00 96.00 98 GLU A C 1
ATOM 761 O O . GLU A 1 98 ? 0.304 3.099 23.779 1.00 96.00 98 GLU A O 1
ATOM 766 N N . ASN A 1 99 ? -0.784 3.509 21.840 1.00 95.38 99 ASN A N 1
ATOM 767 C CA . ASN A 1 99 ? 0.005 4.664 21.416 1.00 95.38 99 ASN A CA 1
ATOM 768 C C . ASN A 1 99 ? -0.914 5.843 21.082 1.00 95.38 99 ASN A C 1
ATOM 770 O O . ASN A 1 99 ? -1.825 5.710 20.265 1.00 95.38 99 ASN A O 1
ATOM 774 N N . GLY A 1 100 ? -0.673 6.972 21.745 1.00 94.38 100 GLY A N 1
ATOM 775 C CA . GLY A 1 100 ? -1.422 8.212 21.556 1.00 94.38 100 GLY A CA 1
ATOM 776 C C . GLY A 1 100 ? -0.854 9.088 20.440 1.00 94.38 100 GLY A C 1
ATOM 777 O O . GLY A 1 100 ? 0.129 8.731 19.796 1.00 94.38 100 GLY A O 1
ATOM 778 N N . GLY A 1 101 ? -1.462 10.252 20.243 1.00 93.56 101 GLY A N 1
ATOM 779 C CA . GLY A 1 101 ? -1.080 11.216 19.214 1.00 93.56 101 GLY A CA 1
ATOM 780 C C . GLY A 1 101 ? -2.196 12.218 18.943 1.00 93.56 101 GLY A C 1
ATOM 781 O O . GLY A 1 101 ? -3.299 12.084 19.479 1.00 93.56 101 GLY A O 1
ATOM 782 N N . ASP A 1 102 ? -1.899 13.209 18.114 1.00 92.94 102 ASP A N 1
ATOM 783 C CA . ASP A 1 102 ? -2.883 14.186 17.660 1.00 92.94 102 ASP A CA 1
ATOM 784 C C . ASP A 1 102 ? -3.698 13.581 16.515 1.00 92.94 102 ASP A C 1
ATOM 786 O O . ASP A 1 102 ? -3.166 13.210 15.469 1.00 92.94 102 ASP A O 1
ATOM 790 N N . LEU A 1 103 ? -5.002 13.419 16.740 1.00 91.81 103 LEU A N 1
ATOM 791 C CA . LEU A 1 103 ? -5.916 12.844 15.765 1.00 91.81 103 LEU A CA 1
ATOM 792 C C . LEU A 1 103 ? -6.696 13.956 15.066 1.00 91.81 103 LEU A C 1
ATOM 794 O O . LEU A 1 103 ? -7.491 14.655 15.692 1.00 91.81 103 LEU A O 1
ATOM 798 N N . GLY A 1 104 ? -6.491 14.083 13.757 1.00 88.62 104 GLY A N 1
ATOM 799 C CA . GLY A 1 104 ? -7.309 14.932 12.893 1.00 88.62 104 GLY A CA 1
ATOM 800 C C . GLY A 1 104 ? -8.585 14.241 12.396 1.00 88.62 104 GLY A C 1
ATOM 801 O O . GLY A 1 104 ? -8.876 13.086 12.708 1.00 88.62 104 GLY A O 1
ATOM 802 N N . SER A 1 105 ? -9.338 14.943 11.553 1.00 86.38 105 SER A N 1
ATOM 803 C CA . SER A 1 105 ? -10.552 14.408 10.930 1.00 86.38 105 SER A CA 1
ATOM 804 C C . SER A 1 105 ? -10.264 13.546 9.698 1.00 86.38 105 SER A C 1
ATOM 806 O O . SER A 1 105 ? -9.302 13.753 8.962 1.00 86.38 105 SER A O 1
ATOM 808 N N . ARG A 1 106 ? -11.150 12.575 9.475 1.00 84.31 106 ARG A N 1
ATOM 809 C CA . ARG A 1 106 ? -11.194 11.604 8.370 1.00 84.31 106 ARG A CA 1
ATOM 810 C C . ARG A 1 106 ? -9.912 10.795 8.204 1.00 84.31 106 ARG A C 1
ATOM 812 O O . ARG A 1 106 ? -9.566 10.376 7.101 1.00 84.31 106 ARG A O 1
ATOM 819 N N . LYS A 1 107 ? -9.215 10.551 9.317 1.00 88.12 107 LYS A N 1
ATOM 820 C CA . LYS A 1 107 ? -8.068 9.647 9.332 1.00 88.12 107 LYS A CA 1
ATOM 821 C C . LYS A 1 107 ? -8.546 8.222 9.192 1.00 88.12 107 LYS A C 1
ATOM 823 O O . LYS A 1 107 ? -9.585 7.841 9.730 1.00 88.12 107 LYS A O 1
ATOM 828 N N . GLY A 1 108 ? -7.777 7.462 8.436 1.00 86.81 108 GLY A N 1
ATOM 829 C CA . GLY A 1 108 ? -8.124 6.095 8.161 1.00 86.81 108 GLY A CA 1
ATOM 830 C C . GLY A 1 108 ? -7.704 5.139 9.272 1.00 86.81 108 GLY A C 1
ATOM 831 O O . GLY A 1 108 ? -6.733 5.389 9.985 1.00 86.81 108 GLY A O 1
ATOM 832 N N . VAL A 1 109 ? -8.438 4.040 9.370 1.00 91.44 109 VAL A N 1
ATOM 833 C CA . VAL A 1 109 ? -8.284 2.981 10.351 1.00 91.44 109 VAL A CA 1
ATOM 834 C C . VAL A 1 109 ? -8.010 1.641 9.668 1.00 91.44 109 VAL A C 1
ATOM 836 O O . VAL A 1 109 ? -8.664 1.286 8.682 1.00 91.44 109 VAL A O 1
ATOM 839 N N . ASN A 1 110 ? -7.067 0.903 10.245 1.00 91.12 110 ASN A N 1
ATOM 840 C CA . ASN A 1 110 ? -6.579 -0.402 9.812 1.00 91.12 110 ASN A CA 1
ATOM 841 C C . ASN A 1 110 ? -6.861 -1.447 10.907 1.00 91.12 110 ASN A C 1
ATOM 843 O O . ASN A 1 110 ? -6.809 -1.137 12.105 1.00 91.12 110 ASN A O 1
ATOM 847 N N . LEU A 1 111 ? -7.159 -2.687 10.503 1.00 92.62 111 LEU A N 1
ATOM 848 C CA . LEU A 1 111 ? -7.584 -3.774 11.400 1.00 92.62 111 LEU A CA 1
ATOM 849 C C . LEU A 1 111 ? -6.742 -5.045 11.163 1.00 92.62 111 LEU A C 1
ATOM 851 O O . LEU A 1 111 ? -7.261 -6.042 10.650 1.00 92.62 111 LEU A O 1
ATOM 855 N N . PRO A 1 112 ? -5.453 -5.046 11.554 1.00 88.69 112 PRO A N 1
ATOM 856 C CA . PRO A 1 112 ? -4.545 -6.149 11.259 1.00 88.69 112 PRO A CA 1
ATOM 857 C C . PRO A 1 112 ? -5.025 -7.480 11.836 1.00 88.69 112 PRO A C 1
ATOM 859 O O . PRO A 1 112 ? -5.407 -7.577 13.007 1.00 88.69 112 PRO A O 1
ATOM 862 N N . GLY A 1 113 ? -4.965 -8.531 11.019 1.00 85.44 113 GLY A N 1
ATOM 863 C CA . GLY A 1 113 ? -5.367 -9.884 11.413 1.00 85.44 113 GLY A CA 1
ATOM 864 C C . GLY A 1 113 ? -6.876 -10.091 11.564 1.00 85.44 113 GLY A C 1
ATOM 865 O O . GLY A 1 113 ? -7.295 -11.159 12.016 1.00 85.44 113 GLY A O 1
ATOM 866 N N . VAL A 1 114 ? -7.696 -9.107 11.183 1.00 88.19 114 VAL A N 1
ATOM 867 C CA . VAL A 1 114 ? -9.156 -9.204 11.201 1.00 88.19 114 VAL A CA 1
ATOM 868 C C . VAL A 1 114 ? -9.671 -9.314 9.763 1.00 88.19 114 VAL A C 1
ATOM 870 O O . VAL A 1 114 ? -9.374 -8.447 8.943 1.00 88.19 114 VAL A O 1
ATOM 873 N N . PRO A 1 115 ? -10.450 -10.355 9.414 1.00 84.62 115 PRO A N 1
ATOM 874 C CA . PRO A 1 115 ? -11.048 -10.443 8.091 1.00 84.62 115 PRO A CA 1
ATOM 875 C C . PRO A 1 115 ? -12.127 -9.368 7.943 1.00 84.62 115 PRO A C 1
ATOM 877 O O . PRO A 1 115 ? -13.151 -9.400 8.625 1.00 84.62 115 PRO A O 1
ATOM 880 N N . VAL A 1 116 ? -11.890 -8.410 7.052 1.00 85.50 116 VAL A N 1
ATOM 881 C CA . VAL A 1 116 ? -12.829 -7.322 6.767 1.00 85.50 116 VAL A CA 1
ATOM 882 C C . VAL A 1 116 ? -13.722 -7.738 5.598 1.00 85.50 116 VAL A C 1
ATOM 884 O O . VAL A 1 116 ? -13.232 -8.256 4.592 1.00 85.50 116 VAL A O 1
ATOM 887 N N . ASP A 1 117 ? -15.030 -7.497 5.703 1.00 84.31 117 ASP A N 1
ATOM 888 C CA . ASP A 1 117 ? -16.033 -7.894 4.700 1.00 84.31 117 ASP A CA 1
ATOM 889 C C . ASP A 1 117 ? -16.609 -6.712 3.904 1.00 84.31 117 ASP A C 1
ATOM 891 O O . ASP A 1 117 ? -17.657 -6.814 3.272 1.00 84.31 117 ASP A O 1
ATOM 895 N N . LEU A 1 118 ? -15.888 -5.587 3.883 1.00 81.88 118 LEU A N 1
ATOM 896 C CA . LEU A 1 118 ? -16.209 -4.469 2.997 1.00 81.88 118 LEU A CA 1
ATOM 897 C C . LEU A 1 118 ? -16.232 -4.924 1.528 1.00 81.88 118 LEU A C 1
ATOM 899 O O . LEU A 1 118 ? -15.314 -5.648 1.124 1.00 81.88 118 LEU A O 1
ATOM 903 N N . PRO A 1 119 ? -17.209 -4.456 0.728 1.00 77.75 119 PRO A N 1
ATOM 904 C CA . PRO A 1 119 ? -17.325 -4.832 -0.673 1.00 77.75 119 PRO A CA 1
ATOM 905 C C . PRO A 1 119 ? -16.074 -4.432 -1.458 1.00 77.75 119 PRO A C 1
ATOM 907 O O . PRO A 1 119 ? -15.455 -3.386 -1.209 1.00 77.75 119 PRO A O 1
ATOM 910 N N . ALA A 1 120 ? -15.712 -5.265 -2.431 1.00 70.69 120 ALA A N 1
ATOM 911 C CA . ALA A 1 120 ? -14.559 -5.049 -3.297 1.00 70.69 120 ALA A CA 1
ATOM 912 C C . ALA A 1 120 ? -14.715 -3.806 -4.180 1.00 70.69 120 ALA A C 1
ATOM 914 O O . ALA A 1 120 ? -13.743 -3.073 -4.370 1.00 70.69 120 ALA A O 1
ATOM 915 N N . VAL A 1 121 ? -15.941 -3.499 -4.608 1.00 77.94 121 VAL A N 1
ATOM 916 C CA . VAL A 1 121 ? -16.298 -2.286 -5.350 1.00 77.94 121 VAL A CA 1
ATOM 917 C C . VAL A 1 121 ? -17.444 -1.589 -4.619 1.00 77.94 121 VAL A C 1
ATOM 919 O O . VAL A 1 121 ? -18.478 -2.185 -4.343 1.00 77.94 121 VAL A O 1
ATOM 922 N N . SER A 1 122 ? -17.247 -0.330 -4.228 1.00 81.75 122 SER A N 1
ATOM 923 C CA . SER A 1 122 ? -18.327 0.492 -3.671 1.00 81.75 122 SER A CA 1
ATOM 924 C C . SER A 1 122 ? -19.109 1.209 -4.778 1.00 81.75 122 SER A C 1
ATOM 926 O O . SER A 1 122 ? -18.665 1.291 -5.926 1.00 81.75 122 SER A O 1
ATOM 928 N N . GLU A 1 123 ? -20.257 1.796 -4.437 1.00 82.31 123 GLU A N 1
ATOM 929 C CA . GLU A 1 123 ? -21.008 2.661 -5.361 1.00 82.31 123 GLU A CA 1
ATOM 930 C C . GLU A 1 123 ? -20.147 3.833 -5.866 1.00 82.31 123 GLU A C 1
ATOM 932 O O . GLU A 1 123 ? -20.162 4.150 -7.057 1.00 82.31 123 GLU A O 1
ATOM 937 N N . LYS A 1 124 ? -19.327 4.417 -4.978 1.00 80.94 124 LYS A N 1
ATOM 938 C CA . LYS A 1 124 ? -18.340 5.446 -5.329 1.00 80.94 124 LYS A CA 1
ATOM 939 C C . LYS A 1 124 ? -17.327 4.891 -6.328 1.00 80.94 124 LYS A C 1
ATOM 941 O O . LYS A 1 124 ? -17.197 5.440 -7.411 1.00 80.94 124 LYS A O 1
ATOM 946 N N . ASP A 1 125 ? -16.695 3.753 -6.026 1.00 81.94 125 ASP A N 1
ATOM 947 C CA . ASP A 1 125 ? -15.719 3.131 -6.936 1.00 81.94 125 ASP A CA 1
ATOM 948 C C . ASP A 1 125 ? -16.319 2.856 -8.319 1.00 81.94 125 ASP A C 1
ATOM 950 O O . ASP A 1 125 ? -15.672 3.117 -9.325 1.00 81.94 125 ASP A O 1
ATOM 954 N N . THR A 1 126 ? -17.580 2.425 -8.387 1.00 82.94 126 THR A N 1
ATOM 955 C CA . THR A 1 126 ? -18.290 2.240 -9.661 1.00 82.94 126 THR A CA 1
ATOM 956 C C . THR A 1 126 ? -18.412 3.550 -10.445 1.00 82.94 126 THR A C 1
ATOM 958 O O . THR A 1 126 ? -18.217 3.566 -11.661 1.00 82.94 126 THR A O 1
ATOM 961 N N . SER A 1 127 ? -18.719 4.661 -9.768 1.00 86.06 127 SER A N 1
ATOM 962 C CA . SER A 1 127 ? -18.771 5.989 -10.389 1.00 86.06 127 SER A CA 1
ATOM 963 C C . SER A 1 127 ? -17.404 6.427 -10.915 1.00 86.06 127 SER A C 1
ATOM 965 O O . SER A 1 127 ? -17.316 6.972 -12.012 1.00 86.06 127 SER A O 1
ATOM 967 N N . ASP A 1 128 ? -16.334 6.180 -10.164 1.00 85.69 128 ASP A N 1
ATOM 968 C CA . ASP A 1 128 ? -14.983 6.572 -10.570 1.00 85.69 128 ASP A CA 1
ATOM 969 C C . ASP A 1 128 ? -14.409 5.691 -11.669 1.00 85.69 128 ASP A C 1
ATOM 971 O O . ASP A 1 128 ? -13.694 6.191 -12.532 1.00 85.69 128 ASP A O 1
ATOM 975 N N . LEU A 1 129 ? -14.765 4.406 -11.691 1.00 84.56 129 LEU A N 1
ATOM 976 C CA . LEU A 1 129 ? -14.460 3.522 -12.809 1.00 84.56 129 LEU A CA 1
ATOM 977 C C . LEU A 1 129 ? -15.116 4.046 -14.088 1.00 84.56 129 LEU A C 1
ATOM 979 O O . LEU A 1 129 ? -14.432 4.213 -15.093 1.00 84.56 129 LEU A O 1
ATOM 983 N N . LYS A 1 130 ? -16.410 4.392 -14.044 1.00 87.19 130 LYS A N 1
ATOM 984 C CA . LYS A 1 130 ? -17.112 5.002 -15.188 1.00 87.19 130 LYS A CA 1
ATOM 985 C C . LYS A 1 130 ? -16.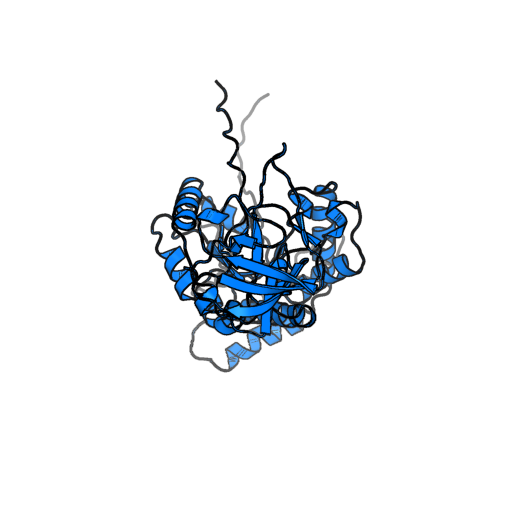473 6.319 -15.618 1.00 87.19 130 LYS A C 1
ATOM 987 O O . LYS A 1 130 ? -16.298 6.555 -16.809 1.00 87.19 130 LYS A O 1
ATOM 992 N N . PHE A 1 131 ? -16.095 7.164 -14.662 1.00 87.69 131 PHE A N 1
ATOM 993 C CA . PHE A 1 131 ? -15.384 8.402 -14.960 1.00 87.69 131 PHE A CA 1
ATOM 994 C C . PHE A 1 131 ? -14.025 8.132 -15.625 1.00 87.69 131 PHE A C 1
ATOM 996 O O . PHE A 1 131 ? -13.724 8.733 -16.651 1.00 87.69 131 PHE A O 1
ATOM 1003 N N . GLY A 1 132 ? -13.233 7.191 -15.105 1.00 87.00 132 GLY A N 1
ATOM 1004 C CA . GLY A 1 132 ? -11.949 6.799 -15.690 1.00 87.00 132 GLY A CA 1
ATOM 1005 C C . GLY A 1 132 ? -12.091 6.283 -17.122 1.00 87.00 132 GLY A C 1
ATOM 1006 O O . GLY A 1 132 ? -11.316 6.672 -17.992 1.00 87.00 132 GLY A O 1
ATOM 1007 N N . VAL A 1 133 ? -13.132 5.490 -17.392 1.00 86.56 133 VAL A N 1
ATOM 1008 C CA . VAL A 1 133 ? -13.479 5.040 -18.748 1.00 86.56 133 VAL A CA 1
ATOM 1009 C C . VAL A 1 133 ? -13.773 6.226 -19.666 1.00 86.56 133 VAL A C 1
ATOM 1011 O O . VAL A 1 133 ? -13.223 6.302 -20.761 1.00 86.56 133 VAL A O 1
ATOM 1014 N N . GLN A 1 134 ? -14.582 7.187 -19.213 1.00 88.62 134 GLN A N 1
ATOM 1015 C CA . GLN A 1 134 ? -14.893 8.397 -19.984 1.00 88.62 134 GLN A CA 1
ATOM 1016 C C . GLN A 1 134 ? -13.657 9.263 -20.259 1.00 88.62 134 GLN A C 1
ATOM 1018 O O . GLN A 1 134 ? -13.598 9.924 -21.292 1.00 88.62 134 GLN A O 1
ATOM 1023 N N . GLN A 1 135 ? -12.680 9.266 -19.349 1.00 90.31 135 GLN A N 1
ATOM 1024 C CA . GLN A 1 135 ? -11.406 9.969 -19.525 1.00 90.31 135 GLN A CA 1
ATOM 1025 C C . GLN A 1 135 ? -10.371 9.168 -20.331 1.00 90.31 135 GLN A C 1
ATOM 1027 O O . GLN A 1 135 ? -9.316 9.709 -20.650 1.00 90.31 135 GLN A O 1
ATOM 1032 N N . GLY A 1 136 ? -10.654 7.905 -20.667 1.00 86.62 136 GLY A N 1
ATOM 1033 C CA . GLY A 1 136 ? -9.749 7.051 -21.435 1.00 86.62 136 GLY A CA 1
ATOM 1034 C C . GLY A 1 136 ? -8.472 6.666 -20.684 1.00 86.62 136 GLY A C 1
ATOM 1035 O O . GLY A 1 136 ? -7.406 6.652 -21.288 1.00 86.62 136 GLY A O 1
ATOM 1036 N N . VAL A 1 137 ? -8.553 6.389 -19.376 1.00 86.44 137 VAL A N 1
ATOM 1037 C CA . VAL A 1 137 ? -7.376 5.958 -18.594 1.00 86.44 137 VAL A CA 1
ATOM 1038 C C . VAL A 1 137 ? -6.878 4.573 -19.025 1.00 86.44 137 VAL A C 1
ATOM 1040 O O . VAL A 1 137 ? -7.676 3.671 -19.268 1.00 86.44 137 VAL A O 1
ATOM 1043 N N . ASP A 1 138 ? -5.559 4.373 -19.054 1.00 87.31 138 ASP A N 1
ATOM 1044 C CA . ASP A 1 138 ? -4.947 3.095 -19.457 1.00 87.31 138 ASP A CA 1
ATOM 1045 C C . ASP A 1 138 ? -4.947 2.032 -18.345 1.00 87.31 138 ASP A C 1
ATOM 1047 O O . ASP A 1 138 ? -5.066 0.829 -18.604 1.00 87.31 138 ASP A O 1
ATOM 1051 N N . PHE A 1 139 ? -4.813 2.472 -17.090 1.00 89.12 139 PHE A N 1
ATOM 1052 C CA . PHE A 1 139 ? -4.670 1.604 -15.921 1.00 89.12 139 PHE A CA 1
ATOM 1053 C C . PHE A 1 139 ? -5.579 2.041 -14.776 1.00 89.12 139 PHE A C 1
ATOM 1055 O O . PHE A 1 139 ? -5.786 3.229 -14.532 1.00 89.12 139 PHE A O 1
ATOM 1062 N N . ILE A 1 140 ? -6.038 1.060 -14.003 1.00 90.56 140 ILE A N 1
ATOM 1063 C CA . ILE A 1 140 ? -6.680 1.250 -12.704 1.00 90.56 140 ILE A CA 1
ATOM 1064 C C . ILE A 1 140 ? -5.835 0.561 -11.642 1.00 90.56 140 ILE A C 1
ATOM 1066 O O . ILE A 1 140 ? -5.542 -0.630 -11.740 1.00 90.56 140 ILE A O 1
ATOM 1070 N N . PHE A 1 141 ? -5.488 1.300 -10.590 1.00 92.88 141 PHE A N 1
ATOM 1071 C CA . PHE A 1 141 ? -4.842 0.748 -9.403 1.00 92.88 141 PHE A CA 1
ATOM 1072 C C . PHE A 1 141 ? -5.911 0.450 -8.352 1.00 92.88 141 PHE A C 1
ATOM 1074 O O . PHE A 1 141 ? -6.344 1.326 -7.598 1.00 92.88 141 PHE A O 1
ATOM 1081 N N . ALA A 1 142 ? -6.381 -0.795 -8.337 1.00 91.75 142 ALA A N 1
ATOM 1082 C CA . ALA A 1 142 ? -7.480 -1.214 -7.485 1.00 91.75 142 ALA A CA 1
ATOM 1083 C C . ALA A 1 142 ? -6.987 -1.416 -6.046 1.00 91.75 142 ALA A C 1
ATOM 1085 O O . ALA A 1 142 ? -6.137 -2.267 -5.790 1.00 91.75 142 ALA A O 1
ATOM 1086 N N . SER A 1 143 ? -7.502 -0.607 -5.117 1.00 90.50 143 SER A N 1
ATOM 1087 C CA . SER A 1 143 ? -7.070 -0.601 -3.713 1.00 90.50 143 SER A CA 1
ATOM 1088 C C . SER A 1 143 ? -7.791 -1.654 -2.869 1.00 90.50 143 SER A C 1
ATOM 1090 O O . SER A 1 143 ? -8.969 -1.935 -3.083 1.00 90.50 143 SER A O 1
ATOM 1092 N N . PHE A 1 144 ? -7.090 -2.179 -1.867 1.00 88.62 144 PHE A N 1
ATOM 1093 C CA . PHE A 1 144 ? -7.540 -3.144 -0.867 1.00 88.62 144 PHE A CA 1
ATOM 1094 C C . PHE A 1 144 ? -8.127 -4.415 -1.485 1.00 88.62 144 PHE A C 1
ATOM 1096 O O . PHE A 1 144 ? -9.123 -4.947 -0.991 1.00 88.62 144 PHE A O 1
ATOM 1103 N N . ILE A 1 145 ? -7.500 -4.923 -2.550 1.00 93.19 145 ILE A N 1
ATOM 1104 C CA . ILE A 1 145 ? -7.892 -6.199 -3.148 1.00 93.19 145 ILE A CA 1
ATOM 1105 C C . ILE A 1 145 ? -7.601 -7.332 -2.162 1.00 93.19 145 ILE A C 1
ATOM 1107 O O . ILE A 1 145 ? -6.537 -7.395 -1.544 1.00 93.19 145 ILE A O 1
ATOM 1111 N N . ARG A 1 146 ? -8.591 -8.211 -1.984 1.00 92.69 146 ARG A N 1
ATOM 1112 C CA . ARG A 1 146 ? -8.561 -9.319 -1.013 1.00 92.69 146 ARG A CA 1
ATOM 1113 C C . ARG A 1 146 ? -8.718 -10.690 -1.657 1.00 92.69 146 ARG A C 1
ATOM 1115 O O . ARG A 1 146 ? -8.413 -11.679 -1.004 1.00 92.69 146 ARG A O 1
ATOM 1122 N N . ASN A 1 147 ? -9.236 -10.760 -2.880 1.00 93.19 147 ASN A N 1
ATOM 1123 C CA . ASN A 1 147 ? -9.522 -12.002 -3.595 1.00 93.19 147 ASN A CA 1
ATOM 1124 C C . ASN A 1 147 ? -9.613 -11.753 -5.111 1.00 93.19 147 ASN A C 1
ATOM 1126 O O . ASN A 1 147 ? -9.720 -10.609 -5.559 1.00 93.19 147 ASN A O 1
ATOM 1130 N N . GLY A 1 148 ? -9.577 -12.824 -5.903 1.00 93.31 148 GLY A N 1
ATOM 1131 C CA . GLY A 1 148 ? -9.690 -12.750 -7.366 1.00 93.31 148 GLY A CA 1
ATOM 1132 C C . GLY A 1 148 ? -11.082 -12.317 -7.855 1.00 93.31 148 GLY A C 1
ATOM 1133 O O . GLY A 1 148 ? -11.215 -11.690 -8.912 1.00 93.31 148 GLY A O 1
ATOM 1134 N N . SER A 1 149 ? -12.137 -12.580 -7.073 1.00 92.44 149 SER A N 1
ATOM 1135 C CA . SER A 1 149 ? -13.503 -12.170 -7.428 1.00 92.44 149 SER A CA 1
ATOM 1136 C C . SER A 1 149 ? -13.670 -10.649 -7.441 1.00 92.44 149 SER A C 1
ATOM 1138 O O . SER A 1 149 ? -14.342 -10.140 -8.332 1.00 92.44 149 SER A O 1
ATOM 1140 N N . ALA A 1 150 ? -12.980 -9.920 -6.557 1.00 90.25 150 ALA A N 1
ATOM 1141 C CA . ALA A 1 150 ? -12.915 -8.458 -6.570 1.00 90.25 150 ALA A CA 1
ATOM 1142 C C . ALA A 1 150 ? -12.446 -7.902 -7.922 1.00 90.25 150 ALA A C 1
ATOM 1144 O O . ALA A 1 150 ? -13.005 -6.942 -8.446 1.00 90.25 150 ALA A O 1
ATOM 1145 N N . ILE A 1 151 ? -11.427 -8.525 -8.516 1.00 92.12 151 ILE A N 1
ATOM 1146 C CA . ILE A 1 151 ? -10.902 -8.122 -9.824 1.00 92.12 151 ILE A CA 1
ATOM 1147 C C . ILE A 1 151 ? -11.907 -8.425 -10.932 1.00 92.12 151 ILE A C 1
ATOM 1149 O O . ILE A 1 151 ? -12.098 -7.619 -11.842 1.00 92.12 151 ILE A O 1
ATOM 1153 N N . THR A 1 152 ? -12.578 -9.571 -10.837 1.00 90.69 152 THR A N 1
ATOM 1154 C CA . THR A 1 152 ? -13.628 -9.965 -11.783 1.00 90.69 152 THR A CA 1
ATOM 1155 C C . THR A 1 152 ? -14.814 -8.999 -11.730 1.00 90.69 152 THR A C 1
ATOM 1157 O O . THR A 1 152 ? -15.341 -8.615 -12.772 1.00 90.69 152 THR A O 1
ATOM 1160 N N . GLU A 1 153 ? -15.192 -8.548 -10.532 1.00 89.31 153 GLU A N 1
ATOM 1161 C CA . GLU A 1 153 ? -16.235 -7.543 -10.321 1.00 89.31 153 GLU A CA 1
ATOM 1162 C C . GLU A 1 153 ? -15.858 -6.202 -10.965 1.00 89.31 153 GLU A C 1
ATOM 1164 O O . GLU A 1 153 ? -16.647 -5.662 -11.737 1.00 89.31 153 GLU A O 1
ATOM 1169 N N . ILE A 1 154 ? -14.630 -5.710 -10.758 1.00 87.75 154 ILE A N 1
ATOM 1170 C CA . ILE A 1 154 ? -14.135 -4.488 -11.423 1.00 87.75 154 ILE A CA 1
ATOM 1171 C C . ILE A 1 154 ? -14.174 -4.644 -12.952 1.00 87.75 154 ILE A C 1
ATOM 1173 O O . ILE A 1 154 ? -14.600 -3.734 -13.664 1.00 87.75 154 ILE A O 1
ATOM 1177 N N . ARG A 1 155 ? -13.781 -5.817 -13.464 1.00 87.12 155 ARG A N 1
ATOM 1178 C CA . ARG A 1 155 ? -13.747 -6.121 -14.904 1.00 87.12 155 ARG A CA 1
ATOM 1179 C C . ARG A 1 155 ? -15.138 -6.275 -15.532 1.00 87.12 155 ARG A C 1
ATOM 1181 O O . ARG A 1 155 ? -15.256 -6.189 -16.751 1.00 87.12 155 ARG A O 1
ATOM 1188 N N . SER A 1 156 ? -16.189 -6.474 -14.733 1.00 85.38 156 SER A N 1
ATOM 1189 C CA . SER A 1 156 ? -17.570 -6.588 -15.231 1.00 85.38 156 SER A CA 1
ATOM 1190 C C . SER A 1 156 ? -18.116 -5.285 -15.836 1.00 85.38 156 SER A C 1
ATOM 1192 O O . SER A 1 156 ? -19.124 -5.307 -16.543 1.00 85.38 156 SER A O 1
ATOM 1194 N N . CYS A 1 157 ? -17.434 -4.154 -15.619 1.00 75.06 157 CYS A N 1
ATOM 1195 C CA . CYS A 1 157 ? -17.727 -2.895 -16.294 1.00 75.06 157 CYS A CA 1
ATOM 1196 C C . CYS A 1 157 ? -17.357 -2.981 -17.791 1.00 75.06 157 CYS A C 1
ATOM 1198 O O . CYS A 1 157 ? -16.211 -2.756 -18.181 1.00 75.06 157 CYS A O 1
ATOM 1200 N N . GLU A 1 158 ? -18.344 -3.309 -18.631 1.00 70.38 158 GLU A N 1
ATOM 1201 C CA . GLU A 1 158 ? -18.206 -3.519 -20.085 1.00 70.38 158 GLU A CA 1
ATOM 1202 C C . GLU A 1 158 ? -17.478 -2.380 -20.819 1.00 70.38 158 GLU A C 1
ATOM 1204 O O . GLU A 1 158 ? -16.655 -2.639 -21.696 1.00 70.38 158 GLU A O 1
ATOM 1209 N N . GLU A 1 159 ? -17.745 -1.127 -20.442 1.00 72.62 159 GLU A N 1
ATOM 1210 C CA . GLU A 1 159 ? -17.188 0.058 -21.109 1.00 72.62 159 GLU A CA 1
ATOM 1211 C C . GLU A 1 159 ? -15.665 0.202 -20.892 1.00 72.62 159 GLU A C 1
ATOM 1213 O O . GLU A 1 159 ? -14.992 0.867 -21.674 1.00 72.62 159 GLU A O 1
ATOM 1218 N N . GLY A 1 160 ? -15.102 -0.458 -19.869 1.00 72.75 160 GLY A N 1
ATOM 1219 C CA . GLY A 1 160 ? -13.690 -0.377 -19.476 1.00 72.75 160 GLY A CA 1
ATOM 1220 C C . GLY A 1 160 ? -12.865 -1.638 -19.726 1.00 72.75 160 GLY A C 1
ATOM 1221 O O . GLY A 1 160 ? -11.785 -1.771 -19.158 1.00 72.75 160 GLY A O 1
ATOM 1222 N N . LYS A 1 161 ? -13.337 -2.577 -20.557 1.00 77.56 161 LYS A N 1
ATOM 1223 C CA . LYS A 1 161 ? -12.700 -3.898 -20.757 1.00 77.56 161 LYS A CA 1
ATOM 1224 C C . LYS A 1 161 ? -11.218 -3.868 -21.147 1.00 77.56 161 LYS A C 1
ATOM 1226 O O . LYS A 1 161 ? -10.498 -4.820 -20.845 1.00 77.56 161 LYS A O 1
ATOM 1231 N N . ASN A 1 162 ? -10.779 -2.809 -21.824 1.00 80.88 162 ASN A N 1
ATOM 1232 C CA . ASN A 1 162 ? -9.397 -2.661 -22.285 1.00 80.88 162 ASN A CA 1
ATOM 1233 C C . ASN A 1 162 ? -8.467 -2.060 -21.222 1.00 80.88 162 ASN A C 1
ATOM 1235 O O . ASN A 1 162 ? -7.249 -2.188 -21.349 1.00 80.88 162 ASN A O 1
ATOM 1239 N N . ILE A 1 163 ? -9.028 -1.446 -20.175 1.00 86.06 163 ILE A N 1
ATOM 1240 C CA . ILE A 1 163 ? -8.266 -0.834 -19.090 1.00 86.06 163 ILE A CA 1
ATOM 1241 C C . ILE A 1 163 ? -7.599 -1.938 -18.273 1.00 86.06 163 ILE A C 1
ATOM 1243 O O . ILE A 1 163 ? -8.223 -2.933 -17.890 1.00 86.06 163 ILE A O 1
ATOM 1247 N N . LYS A 1 164 ? -6.310 -1.765 -17.999 1.00 90.31 164 LYS A N 1
ATOM 1248 C CA . LYS A 1 164 ? -5.520 -2.731 -17.240 1.00 90.31 164 LYS A CA 1
ATOM 1249 C C . LYS A 1 164 ? -5.758 -2.572 -15.748 1.00 90.31 164 LYS A C 1
ATOM 1251 O O . LYS A 1 164 ? -5.670 -1.472 -15.209 1.00 90.31 164 LYS A O 1
ATOM 1256 N N . ILE A 1 165 ? -6.026 -3.680 -15.065 1.00 92.56 165 ILE A N 1
ATOM 1257 C CA . ILE A 1 165 ? -6.277 -3.677 -13.622 1.00 92.56 165 ILE A CA 1
ATOM 1258 C C . ILE A 1 165 ? -5.010 -4.121 -12.895 1.00 92.56 165 ILE A C 1
ATOM 1260 O O . ILE A 1 165 ? -4.629 -5.292 -12.959 1.00 92.56 165 ILE A O 1
ATOM 1264 N N . ILE A 1 166 ? -4.383 -3.193 -12.173 1.00 95.25 166 ILE A N 1
ATOM 1265 C CA . ILE A 1 166 ? -3.283 -3.486 -11.255 1.00 95.25 166 ILE A CA 1
ATOM 1266 C C . ILE A 1 166 ? -3.860 -3.634 -9.850 1.00 95.25 166 ILE A C 1
ATOM 1268 O O . ILE A 1 166 ? -4.390 -2.678 -9.278 1.00 95.25 166 ILE A O 1
ATOM 1272 N N . ALA A 1 167 ? -3.773 -4.836 -9.287 1.00 96.31 167 ALA A N 1
ATOM 1273 C CA . ALA A 1 167 ? -4.272 -5.107 -7.947 1.00 96.31 167 ALA A CA 1
ATOM 1274 C C . ALA A 1 167 ? -3.257 -4.641 -6.900 1.00 96.31 167 ALA A C 1
ATOM 1276 O O . ALA A 1 167 ? -2.120 -5.116 -6.873 1.00 96.31 167 ALA A O 1
ATOM 1277 N N . LYS A 1 168 ? -3.659 -3.731 -6.011 1.00 96.69 168 LYS A N 1
ATOM 1278 C CA . LYS A 1 168 ? -2.835 -3.348 -4.866 1.00 96.69 168 LYS A CA 1
ATOM 1279 C C . LYS A 1 168 ? -2.992 -4.369 -3.747 1.00 96.69 168 LYS A C 1
ATOM 1281 O O . LYS A 1 168 ? -4.089 -4.568 -3.221 1.00 96.69 168 LYS A O 1
ATOM 1286 N N . ILE A 1 169 ? -1.876 -4.978 -3.365 1.00 97.38 169 ILE A N 1
ATOM 1287 C CA . ILE A 1 169 ? -1.808 -5.893 -2.230 1.00 97.38 169 ILE A CA 1
ATOM 1288 C C . ILE A 1 169 ? -1.320 -5.109 -1.019 1.00 97.38 169 ILE A C 1
ATOM 1290 O O . ILE A 1 169 ? -0.146 -4.754 -0.914 1.00 97.38 169 ILE A O 1
ATOM 1294 N N . GLU A 1 170 ? -2.261 -4.815 -0.127 1.00 94.19 170 GLU A N 1
ATOM 1295 C CA . GLU A 1 170 ? -2.045 -3.936 1.026 1.00 94.19 170 GLU A CA 1
ATOM 1296 C C . GLU A 1 170 ? -2.607 -4.480 2.342 1.00 94.19 170 GLU A C 1
ATOM 1298 O O . GLU A 1 170 ? -2.631 -3.777 3.341 1.00 94.19 170 GLU A O 1
ATOM 1303 N N . ASN A 1 171 ? -3.060 -5.736 2.366 1.00 91.69 171 ASN A N 1
ATOM 1304 C CA . ASN A 1 171 ? -3.573 -6.378 3.574 1.00 91.69 171 ASN A CA 1
ATOM 1305 C C . ASN A 1 171 ? -3.225 -7.872 3.614 1.00 91.69 171 ASN A C 1
ATOM 1307 O O . ASN A 1 171 ? -2.822 -8.475 2.614 1.00 91.69 171 ASN A O 1
ATOM 1311 N N . GLN A 1 172 ? -3.409 -8.485 4.785 1.00 91.44 172 GLN A N 1
ATOM 1312 C CA . GLN A 1 172 ? -3.080 -9.894 4.995 1.00 91.44 172 GLN A CA 1
ATOM 1313 C C . GLN A 1 172 ? -3.920 -10.852 4.131 1.00 91.44 172 GLN A C 1
ATOM 1315 O O . GLN A 1 172 ? -3.389 -11.860 3.667 1.00 91.44 172 GLN A O 1
ATOM 1320 N N . GLN A 1 173 ? -5.199 -10.550 3.885 1.00 92.12 173 GLN A N 1
ATOM 1321 C CA . GLN A 1 173 ? -6.073 -11.399 3.063 1.00 92.12 173 GLN A CA 1
ATOM 1322 C C . GLN A 1 173 ? -5.614 -11.423 1.599 1.00 92.12 173 GLN A C 1
ATOM 1324 O O . GLN A 1 173 ? -5.533 -12.491 1.002 1.00 92.12 173 GLN A O 1
ATOM 1329 N N . GLY A 1 174 ? -5.225 -10.270 1.050 1.00 94.56 174 GLY A N 1
ATOM 1330 C CA . GLY A 1 174 ? -4.650 -10.165 -0.290 1.00 94.56 174 GLY A CA 1
ATOM 1331 C C . GLY A 1 174 ? -3.350 -10.957 -0.426 1.00 94.56 174 GLY A C 1
ATOM 1332 O O . GLY A 1 174 ? -3.133 -11.607 -1.441 1.00 94.56 174 GLY A O 1
ATOM 1333 N N . MET A 1 175 ? -2.518 -10.992 0.620 1.00 95.06 175 MET A N 1
ATOM 1334 C CA . MET A 1 175 ? -1.324 -11.847 0.639 1.00 95.06 175 MET A CA 1
ATOM 1335 C C . MET A 1 175 ? -1.646 -13.345 0.702 1.00 95.06 175 MET A C 1
ATOM 1337 O O . MET A 1 175 ? -0.936 -14.145 0.097 1.00 95.06 175 MET A O 1
ATOM 1341 N N . GLN A 1 176 ? -2.689 -13.740 1.435 1.00 94.56 176 GLN A N 1
ATOM 1342 C CA . GLN A 1 176 ? -3.122 -15.141 1.525 1.00 94.56 176 GLN A CA 1
ATOM 1343 C C . GLN A 1 176 ? -3.721 -15.640 0.207 1.00 94.56 176 GLN A C 1
ATOM 1345 O O . GLN A 1 176 ? -3.443 -16.764 -0.201 1.00 94.56 176 GLN A O 1
ATOM 1350 N N . ASN A 1 177 ? -4.473 -14.780 -0.477 1.00 96.06 177 ASN A N 1
ATOM 1351 C CA . ASN A 1 177 ? -5.137 -15.065 -1.748 1.00 96.06 177 ASN A CA 1
ATOM 1352 C C . ASN A 1 177 ? -4.320 -14.580 -2.957 1.00 96.06 177 ASN A C 1
ATOM 1354 O O . ASN A 1 177 ? -4.863 -14.332 -4.031 1.00 96.06 177 ASN A O 1
ATOM 1358 N N . LEU A 1 178 ? -3.008 -14.406 -2.792 1.00 97.50 178 LEU A N 1
ATOM 1359 C CA . LEU A 1 178 ? -2.166 -13.757 -3.794 1.00 97.50 178 LEU A CA 1
ATOM 1360 C C . LEU A 1 178 ? -2.203 -14.470 -5.152 1.00 97.50 178 LEU A C 1
ATOM 1362 O O . LEU A 1 178 ? -2.237 -13.798 -6.175 1.00 97.50 178 LEU A O 1
ATOM 1366 N N . ASP A 1 179 ? -2.224 -15.804 -5.167 1.00 97.69 179 ASP A N 1
ATOM 1367 C CA . ASP A 1 179 ? -2.193 -16.580 -6.414 1.00 97.69 179 ASP A CA 1
ATOM 1368 C C . ASP A 1 179 ? -3.453 -16.350 -7.266 1.00 97.69 179 ASP A C 1
ATOM 1370 O O . ASP A 1 179 ? -3.344 -16.001 -8.438 1.00 97.69 179 ASP A O 1
ATOM 1374 N N . GLU A 1 180 ? -4.649 -16.414 -6.670 1.00 97.50 180 GLU A N 1
ATOM 1375 C CA . GLU A 1 180 ? -5.897 -16.141 -7.401 1.00 97.50 180 GLU A CA 1
ATOM 1376 C C . GLU A 1 180 ? -6.026 -14.671 -7.838 1.00 97.50 180 GLU A C 1
ATOM 1378 O O . GLU A 1 180 ? -6.635 -14.373 -8.868 1.00 97.50 180 GLU A O 1
ATOM 1383 N N . ILE A 1 181 ? -5.443 -13.734 -7.079 1.00 97.81 181 ILE A N 1
ATOM 1384 C CA . ILE A 1 181 ? -5.417 -12.316 -7.455 1.00 97.81 181 ILE A CA 1
ATOM 1385 C C . ILE A 1 181 ? -4.463 -12.105 -8.629 1.00 97.81 181 ILE A C 1
ATOM 1387 O O . ILE A 1 181 ? -4.830 -11.411 -9.580 1.00 97.81 181 ILE A O 1
ATOM 1391 N N . ILE A 1 182 ? -3.270 -12.714 -8.586 1.00 97.25 182 ILE A N 1
ATOM 1392 C CA . ILE A 1 182 ? -2.318 -12.700 -9.698 1.00 97.25 182 ILE A CA 1
ATOM 1393 C C . ILE A 1 182 ? -3.009 -13.243 -10.938 1.00 97.25 182 ILE A C 1
ATOM 1395 O O . ILE A 1 182 ? -2.955 -12.573 -11.958 1.00 97.25 182 ILE A O 1
ATOM 1399 N N . ASP A 1 183 ? -3.716 -14.370 -10.866 1.00 96.81 183 ASP A N 1
ATOM 1400 C CA . ASP A 1 183 ? -4.397 -14.970 -12.018 1.00 96.81 183 ASP A CA 1
ATOM 1401 C C . ASP A 1 183 ? -5.476 -14.058 -12.630 1.00 96.81 183 ASP A C 1
ATOM 1403 O O . ASP A 1 183 ? -5.558 -13.949 -13.858 1.00 96.81 183 ASP A O 1
ATOM 1407 N N . ALA A 1 184 ? -6.244 -13.335 -11.811 1.00 96.12 184 ALA A N 1
ATOM 1408 C CA . ALA A 1 184 ? -7.331 -12.468 -12.278 1.00 96.12 184 ALA A CA 1
ATOM 1409 C C . ALA A 1 184 ? -6.883 -11.062 -12.749 1.00 96.12 184 ALA A C 1
ATOM 1411 O O . ALA A 1 184 ? -7.523 -10.457 -13.622 1.00 96.12 184 ALA A O 1
ATOM 1412 N N . ALA A 1 185 ? -5.812 -10.511 -12.167 1.00 95.44 185 ALA A N 1
ATOM 1413 C CA . ALA A 1 185 ? -5.330 -9.152 -12.435 1.00 95.44 185 ALA A CA 1
ATOM 1414 C C . ALA A 1 185 ? -4.444 -9.063 -13.687 1.00 95.44 185 ALA A C 1
ATOM 1416 O O . ALA A 1 185 ? -3.893 -10.059 -14.150 1.00 95.44 185 ALA A O 1
ATOM 1417 N N . ASP A 1 186 ? -4.291 -7.860 -14.245 1.00 94.69 186 ASP A N 1
ATOM 1418 C CA . ASP A 1 186 ? -3.316 -7.612 -15.315 1.00 94.69 186 ASP A CA 1
ATOM 1419 C C . ASP A 1 186 ? -1.901 -7.417 -14.750 1.00 94.69 186 ASP A C 1
ATOM 1421 O O . ASP A 1 186 ? -0.933 -7.686 -15.450 1.00 94.69 186 ASP A O 1
ATOM 1425 N N . GLY A 1 187 ? -1.782 -7.002 -13.486 1.00 95.62 187 GLY A N 1
ATOM 1426 C CA . GLY A 1 187 ? -0.528 -6.878 -12.747 1.00 95.62 187 GLY A CA 1
ATOM 1427 C C . GLY A 1 187 ? -0.772 -6.629 -11.259 1.00 95.62 187 GLY A C 1
ATOM 1428 O O . GLY A 1 187 ? -1.917 -6.501 -10.818 1.00 95.62 187 GLY A O 1
ATOM 1429 N N . ILE A 1 188 ? 0.303 -6.548 -10.480 1.00 98.06 188 ILE A N 1
ATOM 1430 C CA . ILE A 1 188 ? 0.264 -6.376 -9.023 1.00 98.06 188 ILE A CA 1
ATOM 1431 C C . ILE A 1 188 ? 1.027 -5.119 -8.605 1.00 98.06 188 ILE A C 1
ATOM 1433 O O . ILE A 1 188 ? 2.058 -4.778 -9.173 1.00 98.06 188 ILE A O 1
ATOM 1437 N N . MET A 1 189 ? 0.555 -4.447 -7.560 1.00 98.19 189 MET A N 1
ATOM 1438 C CA . MET A 1 189 ? 1.317 -3.429 -6.846 1.00 98.19 189 MET A CA 1
ATOM 1439 C C . MET A 1 189 ? 1.551 -3.872 -5.402 1.00 98.19 189 MET A C 1
ATOM 1441 O O . MET A 1 189 ? 0.606 -4.108 -4.647 1.00 98.19 189 MET A O 1
ATOM 1445 N N . VAL A 1 190 ? 2.821 -3.925 -5.008 1.00 98.06 190 VAL A N 1
ATOM 1446 C CA . VAL A 1 190 ? 3.270 -4.080 -3.624 1.00 98.06 190 VAL A CA 1
ATOM 1447 C C . VAL A 1 190 ? 3.053 -2.741 -2.912 1.00 98.06 190 VAL A C 1
ATOM 1449 O O . VAL A 1 190 ? 3.914 -1.863 -2.933 1.00 98.06 190 VAL A O 1
ATOM 1452 N N . ALA A 1 191 ? 1.879 -2.559 -2.310 1.00 95.50 191 ALA A N 1
ATOM 1453 C CA . ALA A 1 191 ? 1.477 -1.306 -1.673 1.00 95.50 191 ALA A CA 1
ATOM 1454 C C . ALA A 1 191 ? 1.941 -1.268 -0.204 1.00 95.50 191 ALA A C 1
ATOM 1456 O O . ALA A 1 191 ? 1.187 -1.555 0.725 1.00 95.50 191 ALA A O 1
ATOM 1457 N N . ARG A 1 192 ? 3.224 -0.932 -0.003 1.00 96.19 192 ARG A N 1
ATOM 1458 C CA . ARG A 1 192 ? 3.942 -1.111 1.275 1.00 96.19 192 ARG A CA 1
ATOM 1459 C C . ARG A 1 192 ? 3.446 -0.240 2.424 1.00 96.19 192 ARG A C 1
ATOM 1461 O O . ARG A 1 192 ? 3.639 -0.638 3.565 1.00 96.19 192 ARG A O 1
ATOM 1468 N N . GLY A 1 193 ? 2.816 0.902 2.136 1.00 90.38 193 GLY A N 1
ATOM 1469 C CA . GLY A 1 193 ? 2.291 1.810 3.164 1.00 90.38 193 GLY A CA 1
ATOM 1470 C C . GLY A 1 193 ? 1.263 1.125 4.060 1.00 90.38 193 GLY A C 1
ATOM 1471 O O . GLY A 1 193 ? 1.545 0.829 5.216 1.00 90.38 193 GLY A O 1
ATOM 1472 N N . ASP A 1 194 ? 0.095 0.807 3.502 1.00 91.19 194 ASP A N 1
ATOM 1473 C CA . ASP A 1 194 ? -0.960 0.087 4.222 1.00 91.19 194 ASP A CA 1
ATOM 1474 C C . ASP A 1 194 ? -0.538 -1.346 4.591 1.00 91.19 194 ASP A C 1
ATOM 1476 O O . ASP A 1 194 ? -0.818 -1.798 5.703 1.00 91.19 194 ASP A O 1
ATOM 1480 N N . LEU A 1 195 ? 0.233 -2.031 3.734 1.00 94.25 195 LEU A N 1
ATOM 1481 C CA . LEU A 1 195 ? 0.731 -3.373 4.050 1.00 94.25 195 LEU A CA 1
ATOM 1482 C C . LEU A 1 195 ? 1.599 -3.386 5.316 1.00 94.25 195 LEU A C 1
ATOM 1484 O O . LEU A 1 195 ? 1.468 -4.296 6.126 1.00 94.25 195 LEU A O 1
ATOM 1488 N N . GLY A 1 196 ? 2.461 -2.386 5.513 1.00 93.56 196 GLY A N 1
ATOM 1489 C CA . GLY A 1 196 ? 3.323 -2.273 6.694 1.00 93.56 196 GLY A CA 1
ATOM 1490 C C . GLY A 1 196 ? 2.588 -1.954 7.995 1.00 93.56 196 GLY A C 1
ATOM 1491 O O . GLY A 1 196 ? 3.187 -2.054 9.064 1.00 93.56 196 GLY A O 1
ATOM 1492 N N . ILE A 1 197 ? 1.303 -1.602 7.909 1.00 91.81 197 ILE A N 1
ATOM 1493 C CA . ILE A 1 197 ? 0.398 -1.462 9.054 1.00 91.81 197 ILE A CA 1
ATOM 1494 C C . ILE A 1 197 ? -0.367 -2.778 9.271 1.00 91.81 197 ILE A C 1
ATOM 1496 O O . ILE A 1 197 ? -0.534 -3.228 10.404 1.00 91.81 197 ILE A O 1
ATOM 1500 N N . GLU A 1 198 ? -0.821 -3.412 8.186 1.00 91.00 198 GLU A N 1
ATOM 1501 C CA . GLU A 1 198 ? -1.630 -4.639 8.196 1.00 91.00 198 GLU A CA 1
ATOM 1502 C C . GLU A 1 198 ? -0.843 -5.912 8.551 1.00 91.00 198 GLU A C 1
ATOM 1504 O O . GLU A 1 198 ? -1.413 -6.871 9.077 1.00 91.00 198 GLU A O 1
ATOM 1509 N N . ILE A 1 199 ? 0.464 -5.945 8.290 1.00 92.81 199 ILE A N 1
ATOM 1510 C CA . ILE A 1 199 ? 1.370 -7.012 8.732 1.00 92.81 199 ILE A CA 1
ATOM 1511 C C . ILE A 1 199 ? 2.555 -6.419 9.502 1.00 92.81 199 ILE A C 1
ATOM 1513 O O . ILE A 1 199 ? 2.889 -5.255 9.297 1.00 92.81 199 ILE A O 1
ATOM 1517 N N . PRO A 1 200 ? 3.231 -7.201 10.369 1.00 91.81 200 PRO A N 1
ATOM 1518 C CA . PRO A 1 200 ? 4.421 -6.716 11.058 1.00 91.81 200 PRO A CA 1
ATOM 1519 C C . PRO A 1 200 ? 5.451 -6.145 10.068 1.00 91.81 200 PRO A C 1
ATOM 1521 O O . PRO A 1 200 ? 5.716 -6.794 9.047 1.00 91.81 200 PRO A O 1
ATOM 1524 N N . PRO A 1 201 ? 6.042 -4.967 10.341 1.00 91.50 201 PRO A N 1
ATOM 1525 C CA . PRO A 1 201 ? 6.909 -4.267 9.394 1.00 91.50 201 PRO A CA 1
ATOM 1526 C C . PRO A 1 201 ? 8.123 -5.109 8.980 1.00 91.50 201 PRO A C 1
ATOM 1528 O O . PRO A 1 201 ? 8.524 -5.107 7.817 1.00 91.50 201 PRO A O 1
ATOM 1531 N N . GLU A 1 202 ? 8.655 -5.928 9.889 1.00 94.94 202 GLU A N 1
ATOM 1532 C CA . GLU A 1 202 ? 9.743 -6.863 9.609 1.00 94.94 202 GLU A CA 1
ATOM 1533 C C . GLU A 1 202 ? 9.357 -7.999 8.648 1.00 94.94 202 GLU A C 1
ATOM 1535 O O . GLU A 1 202 ? 10.225 -8.734 8.195 1.00 94.94 202 GLU A O 1
ATOM 1540 N N . LYS A 1 203 ? 8.075 -8.164 8.305 1.00 96.38 203 LYS A N 1
ATOM 1541 C CA . LYS A 1 203 ? 7.599 -9.150 7.320 1.00 96.38 203 LYS A CA 1
ATOM 1542 C C . LYS A 1 203 ? 7.303 -8.546 5.949 1.00 96.38 203 LYS A C 1
ATOM 1544 O O . LYS A 1 203 ? 7.104 -9.302 4.999 1.00 96.38 203 LYS A O 1
ATOM 1549 N N . VAL A 1 204 ? 7.306 -7.220 5.808 1.00 97.44 204 VAL A N 1
ATOM 1550 C CA . VAL A 1 204 ? 6.974 -6.550 4.537 1.00 97.44 204 VAL A CA 1
ATOM 1551 C C . VAL A 1 204 ? 7.956 -6.933 3.433 1.00 97.44 204 VAL A C 1
ATOM 1553 O O . VAL A 1 204 ? 7.534 -7.212 2.314 1.00 97.44 204 VAL A O 1
ATOM 1556 N N . PHE A 1 205 ? 9.251 -7.053 3.745 1.00 97.75 205 PHE A N 1
ATOM 1557 C CA . PHE A 1 205 ? 10.249 -7.459 2.749 1.00 97.75 205 PHE A CA 1
ATOM 1558 C C . PHE A 1 205 ? 10.027 -8.897 2.243 1.00 97.75 205 PHE A C 1
ATOM 1560 O O . PHE A 1 205 ? 10.272 -9.178 1.071 1.00 97.75 205 PHE A O 1
ATOM 1567 N N . LEU A 1 206 ? 9.532 -9.802 3.101 1.00 98.12 206 LEU A N 1
ATOM 1568 C CA . LEU A 1 206 ? 9.176 -11.169 2.706 1.00 98.12 206 LEU A CA 1
ATOM 1569 C C . LEU A 1 206 ? 7.990 -11.147 1.740 1.00 98.12 206 LEU A C 1
ATOM 1571 O O . LEU A 1 206 ? 8.022 -11.813 0.708 1.00 98.12 206 LEU A O 1
ATOM 1575 N N . ALA A 1 207 ? 6.968 -10.347 2.059 1.00 97.94 207 ALA A N 1
ATOM 1576 C CA . ALA A 1 207 ? 5.792 -10.174 1.216 1.00 97.94 207 ALA A CA 1
ATOM 1577 C C . ALA A 1 207 ? 6.159 -9.565 -0.149 1.00 97.94 207 ALA A C 1
ATOM 1579 O O . ALA A 1 207 ? 5.749 -10.099 -1.176 1.00 97.94 207 ALA A O 1
ATOM 1580 N N . GLN A 1 208 ? 6.986 -8.512 -0.171 1.00 98.56 208 GLN A N 1
ATOM 1581 C CA . GLN A 1 208 ? 7.495 -7.875 -1.391 1.00 98.56 208 GLN A CA 1
ATOM 1582 C C . GLN A 1 208 ? 8.196 -8.885 -2.303 1.00 98.56 208 GLN A C 1
ATOM 1584 O O . GLN A 1 208 ? 7.798 -9.048 -3.455 1.00 98.56 208 GLN A O 1
ATOM 1589 N N . LYS A 1 209 ? 9.207 -9.594 -1.786 1.00 98.44 209 LYS A N 1
ATOM 1590 C CA . LYS A 1 209 ? 9.979 -10.561 -2.580 1.00 98.44 209 LYS A CA 1
ATOM 1591 C C . LYS A 1 209 ? 9.104 -11.701 -3.096 1.00 98.44 209 LYS A C 1
ATOM 1593 O O . LYS A 1 209 ? 9.239 -12.097 -4.249 1.00 98.44 209 LYS A O 1
ATOM 1598 N N . ALA A 1 210 ? 8.180 -12.198 -2.272 1.00 98.00 210 ALA A N 1
ATOM 1599 C CA . ALA A 1 210 ? 7.247 -13.244 -2.680 1.00 98.00 210 ALA A CA 1
ATOM 1600 C C . ALA A 1 210 ? 6.297 -12.775 -3.794 1.00 98.00 210 ALA A C 1
ATOM 1602 O O . ALA A 1 210 ? 6.098 -13.506 -4.762 1.00 98.00 210 ALA A O 1
ATOM 1603 N N . MET A 1 211 ? 5.738 -11.564 -3.684 1.00 98.38 211 MET A N 1
ATOM 1604 C CA . MET A 1 211 ? 4.871 -10.985 -4.714 1.00 98.38 211 MET A CA 1
ATOM 1605 C C . MET A 1 211 ? 5.610 -10.799 -6.032 1.00 98.38 211 MET A C 1
ATOM 1607 O O . MET A 1 211 ? 5.119 -11.253 -7.062 1.00 98.38 211 MET A O 1
ATOM 1611 N N . ILE A 1 212 ? 6.800 -10.197 -5.990 1.00 97.75 212 ILE A N 1
ATOM 1612 C CA . ILE A 1 212 ? 7.606 -9.957 -7.188 1.00 97.75 212 ILE A CA 1
ATOM 1613 C C . ILE A 1 212 ? 7.969 -11.284 -7.862 1.00 97.75 212 ILE A C 1
ATOM 1615 O O . ILE A 1 212 ? 7.690 -11.468 -9.043 1.00 97.75 212 ILE A O 1
ATOM 1619 N N . ALA A 1 213 ? 8.490 -12.256 -7.107 1.00 96.38 213 ALA A N 1
ATOM 1620 C CA . ALA A 1 213 ? 8.865 -13.555 -7.659 1.00 96.38 213 ALA A CA 1
ATOM 1621 C C . ALA A 1 213 ? 7.676 -14.296 -8.298 1.00 96.38 213 ALA A C 1
ATOM 1623 O O . ALA A 1 213 ? 7.811 -14.862 -9.384 1.00 96.38 213 ALA A O 1
ATOM 1624 N N . LYS A 1 214 ? 6.498 -14.276 -7.658 1.00 96.62 214 LYS A N 1
ATOM 1625 C CA . LYS A 1 214 ? 5.284 -14.904 -8.204 1.00 96.62 214 LYS A CA 1
ATOM 1626 C C . LYS A 1 214 ? 4.776 -14.198 -9.463 1.00 96.62 214 LYS A C 1
ATOM 1628 O O . LYS A 1 214 ? 4.373 -14.874 -10.405 1.00 96.62 214 LYS A O 1
ATOM 1633 N N . CYS A 1 215 ? 4.840 -12.869 -9.511 1.00 95.06 215 CYS A N 1
ATOM 1634 C CA . CYS A 1 215 ? 4.466 -12.097 -10.698 1.00 95.06 215 CYS A CA 1
ATOM 1635 C C . CYS A 1 215 ? 5.419 -12.362 -11.869 1.00 95.06 215 CYS A C 1
ATOM 1637 O O . CYS A 1 215 ? 4.957 -12.648 -12.974 1.00 95.06 215 CYS A O 1
ATOM 1639 N N . ASN A 1 216 ? 6.728 -12.398 -11.603 1.00 91.81 216 ASN A N 1
ATOM 1640 C CA . ASN A 1 216 ? 7.750 -12.729 -12.597 1.00 91.81 216 ASN A CA 1
ATOM 1641 C C . ASN A 1 216 ? 7.534 -14.131 -13.171 1.00 91.81 216 ASN A C 1
ATOM 1643 O O . ASN A 1 216 ? 7.593 -14.318 -14.385 1.00 91.81 216 ASN A O 1
ATOM 1647 N N . LYS A 1 217 ? 7.199 -15.102 -12.313 1.00 91.25 217 LYS A N 1
ATOM 1648 C CA . LYS A 1 217 ? 6.834 -16.460 -12.733 1.00 91.25 217 LYS A CA 1
ATOM 1649 C C . LYS A 1 217 ? 5.553 -16.496 -13.575 1.00 91.25 217 LYS A C 1
ATOM 1651 O O . LYS A 1 21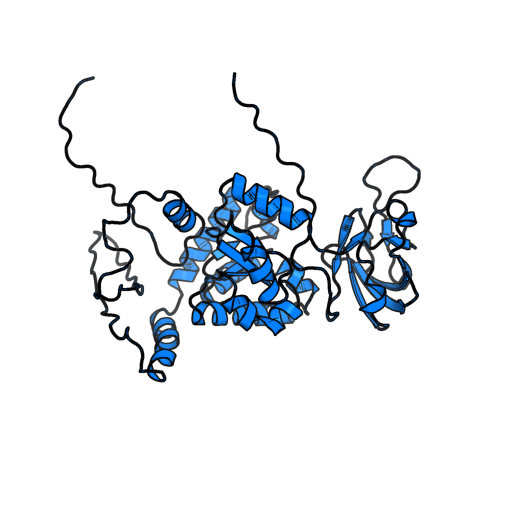7 ? 5.493 -17.225 -14.558 1.00 91.25 217 LYS A O 1
ATOM 1656 N N . ALA A 1 218 ? 4.542 -15.706 -13.220 1.00 91.25 218 ALA A N 1
ATOM 1657 C CA . ALA A 1 218 ? 3.297 -15.603 -13.983 1.00 91.25 218 ALA A CA 1
ATOM 1658 C C . ALA A 1 218 ? 3.436 -14.768 -15.274 1.00 91.25 218 ALA A C 1
ATOM 1660 O O . ALA A 1 218 ? 2.500 -14.711 -16.074 1.00 91.25 218 ALA A O 1
ATOM 1661 N N . GLY A 1 219 ? 4.574 -14.092 -15.474 1.00 90.62 219 GLY A N 1
ATOM 1662 C CA . GLY A 1 219 ? 4.777 -13.141 -16.565 1.00 90.62 219 GLY A CA 1
ATOM 1663 C C . GLY A 1 219 ? 3.825 -11.944 -16.499 1.00 90.62 219 GLY A C 1
ATOM 1664 O O . GLY A 1 219 ? 3.426 -11.426 -17.545 1.00 90.62 219 GLY A O 1
ATOM 1665 N N . LYS A 1 220 ? 3.420 -11.544 -15.288 1.00 92.31 220 LYS A N 1
ATOM 1666 C CA . LYS A 1 220 ? 2.550 -10.390 -15.041 1.00 92.31 220 LYS A CA 1
ATOM 1667 C C . LYS A 1 220 ? 3.347 -9.266 -14.392 1.00 92.31 220 LYS A C 1
ATOM 1669 O O . LYS A 1 220 ? 4.150 -9.560 -13.511 1.00 92.31 220 LYS A O 1
ATOM 1674 N N . PRO A 1 221 ? 3.114 -8.002 -14.770 1.00 95.06 221 PRO A N 1
ATOM 1675 C CA . PRO A 1 221 ? 3.891 -6.922 -14.209 1.00 95.06 221 PRO A CA 1
ATOM 1676 C C . PRO A 1 221 ? 3.694 -6.705 -12.719 1.00 95.06 221 PRO A C 1
ATOM 1678 O O . PRO A 1 221 ? 2.580 -6.842 -12.201 1.00 95.06 221 PRO A O 1
ATOM 1681 N N . VAL A 1 222 ? 4.762 -6.273 -12.055 1.00 96.88 222 VAL A N 1
ATOM 1682 C CA . VAL A 1 222 ? 4.747 -5.961 -10.627 1.00 96.88 222 VAL A CA 1
ATOM 1683 C C . VAL A 1 222 ? 5.405 -4.622 -10.306 1.00 96.88 222 VAL A C 1
ATOM 1685 O O . VAL A 1 222 ? 6.503 -4.305 -10.759 1.00 96.88 222 VAL A O 1
ATOM 1688 N N . ILE A 1 223 ? 4.711 -3.821 -9.498 1.00 98.00 223 ILE A N 1
ATOM 1689 C CA . ILE A 1 223 ? 5.121 -2.473 -9.100 1.00 98.00 223 ILE A CA 1
ATOM 1690 C C . ILE A 1 223 ? 5.508 -2.478 -7.622 1.00 98.00 223 ILE A C 1
ATOM 1692 O O . ILE A 1 223 ? 4.703 -2.868 -6.775 1.00 98.00 223 ILE A O 1
ATOM 1696 N N . CYS A 1 224 ? 6.704 -1.996 -7.289 1.00 97.81 224 CYS A N 1
ATOM 1697 C CA . CYS A 1 224 ? 7.076 -1.694 -5.908 1.00 97.81 224 CYS A CA 1
ATOM 1698 C C . CYS A 1 224 ? 6.703 -0.244 -5.576 1.00 97.81 224 CYS A C 1
ATOM 1700 O O . CYS A 1 224 ? 7.068 0.675 -6.312 1.00 97.81 224 CYS A O 1
ATOM 1702 N N . ALA A 1 225 ? 5.951 -0.030 -4.495 1.00 94.19 225 ALA A N 1
ATOM 1703 C CA . ALA A 1 225 ? 5.344 1.263 -4.211 1.00 94.19 225 ALA A CA 1
ATOM 1704 C C . ALA A 1 225 ? 5.495 1.724 -2.758 1.00 94.19 225 ALA A C 1
ATOM 1706 O O . ALA A 1 225 ? 5.632 0.922 -1.831 1.00 94.19 225 ALA A O 1
ATOM 1707 N N . THR A 1 226 ? 5.371 3.047 -2.601 1.00 90.56 226 THR A N 1
ATOM 1708 C CA . THR A 1 226 ? 5.289 3.800 -1.339 1.00 90.56 226 THR A CA 1
ATOM 1709 C C . THR A 1 226 ? 6.622 3.953 -0.606 1.00 90.56 226 THR A C 1
ATOM 1711 O O . THR A 1 226 ? 7.337 2.977 -0.392 1.00 90.56 226 THR A O 1
ATOM 1714 N N . GLN A 1 227 ? 6.926 5.192 -0.198 1.00 92.38 227 GLN A N 1
ATOM 1715 C CA . GLN A 1 227 ? 8.079 5.570 0.632 1.00 92.38 227 GLN A CA 1
ATOM 1716 C C . GLN A 1 227 ? 9.445 5.120 0.089 1.00 92.38 227 GLN A C 1
ATOM 1718 O O . GLN A 1 227 ? 10.374 4.874 0.854 1.00 92.38 227 GLN A O 1
ATOM 1723 N N . MET A 1 228 ? 9.589 5.020 -1.235 1.00 96.75 228 MET A N 1
ATOM 1724 C CA . MET A 1 228 ? 10.861 4.614 -1.842 1.00 96.75 228 MET A CA 1
ATOM 1725 C C . MET A 1 228 ? 11.933 5.692 -1.668 1.00 96.75 228 MET A C 1
ATOM 1727 O O . MET A 1 228 ? 13.098 5.370 -1.455 1.00 96.75 228 MET A O 1
ATOM 1731 N N . LEU A 1 229 ? 11.536 6.969 -1.733 1.00 97.56 229 LEU A N 1
ATOM 1732 C CA . LEU A 1 229 ? 12.412 8.127 -1.553 1.00 97.56 229 LEU A CA 1
ATOM 1733 C C . LEU A 1 229 ? 11.771 9.155 -0.595 1.00 97.56 229 LEU A C 1
ATOM 1735 O O . LEU A 1 229 ? 11.912 10.358 -0.798 1.00 97.56 229 LEU A O 1
ATOM 1739 N N . GLU A 1 230 ? 11.060 8.699 0.445 1.00 96.56 230 GLU A N 1
ATOM 1740 C CA . GLU A 1 230 ? 10.185 9.528 1.301 1.00 96.56 230 GLU A CA 1
ATOM 1741 C C . GLU A 1 230 ? 10.859 10.795 1.852 1.00 96.56 230 GLU A C 1
ATOM 1743 O O . GLU A 1 230 ? 10.279 11.882 1.859 1.00 96.56 230 GLU A O 1
ATOM 1748 N N . SER A 1 231 ? 12.116 10.706 2.288 1.00 96.94 231 SER A N 1
ATOM 1749 C CA . SER A 1 231 ? 12.846 11.857 2.820 1.00 96.94 231 SER A CA 1
ATOM 1750 C C . SER A 1 231 ? 13.030 12.972 1.789 1.00 96.94 231 SER A C 1
ATOM 1752 O O . SER A 1 231 ? 13.178 14.138 2.179 1.00 96.94 231 SER A O 1
ATOM 1754 N N . MET A 1 232 ? 12.963 12.644 0.493 1.00 97.75 232 MET A N 1
ATOM 1755 C CA . MET A 1 232 ? 13.074 13.605 -0.598 1.00 97.75 232 MET A CA 1
ATOM 1756 C C . MET A 1 232 ? 11.848 14.504 -0.766 1.00 97.75 232 MET A C 1
ATOM 1758 O O . MET A 1 232 ? 11.935 15.507 -1.468 1.00 97.75 232 MET A O 1
ATOM 1762 N N . VAL A 1 233 ? 10.748 14.240 -0.047 1.00 95.69 233 VAL A N 1
ATOM 1763 C CA . VAL A 1 233 ? 9.633 15.196 0.078 1.00 95.69 233 VAL A CA 1
ATOM 1764 C C . VAL A 1 233 ? 10.137 16.554 0.580 1.00 95.69 233 VAL A C 1
ATOM 1766 O O . VAL A 1 233 ? 9.676 17.584 0.101 1.00 95.69 233 VAL A O 1
ATOM 1769 N N . LYS A 1 234 ? 11.092 16.562 1.523 1.00 96.75 234 LYS A N 1
ATOM 1770 C CA . LYS A 1 234 ? 11.628 17.781 2.167 1.00 96.75 234 LYS A CA 1
ATOM 1771 C C . LYS A 1 234 ? 13.130 17.980 1.972 1.00 96.75 234 LYS A C 1
ATOM 1773 O O . LYS A 1 234 ? 13.702 18.929 2.502 1.00 96.75 234 LYS A O 1
ATOM 1778 N N . LYS A 1 235 ? 13.822 17.041 1.322 1.00 96.38 235 LYS A N 1
ATOM 1779 C CA . LYS A 1 235 ? 15.286 17.061 1.193 1.00 96.38 235 LYS A CA 1
ATOM 1780 C C . LYS A 1 235 ? 15.700 16.839 -0.261 1.00 96.38 235 LYS A C 1
ATOM 1782 O O . LYS A 1 235 ? 15.182 15.946 -0.912 1.00 96.38 235 LYS A O 1
ATOM 1787 N N . PRO A 1 236 ? 16.730 17.531 -0.764 1.00 95.94 236 PRO A N 1
ATOM 1788 C CA . PRO A 1 236 ? 17.155 17.380 -2.157 1.00 95.94 236 PRO A CA 1
ATOM 1789 C C . PRO A 1 236 ? 17.931 16.079 -2.435 1.00 95.94 236 PRO A C 1
ATOM 1791 O O . PRO A 1 236 ? 18.400 15.870 -3.550 1.00 95.94 236 PRO A O 1
ATOM 1794 N N . ARG A 1 237 ? 18.160 15.221 -1.429 1.00 96.44 237 ARG A N 1
ATOM 1795 C CA . ARG A 1 237 ? 18.946 13.985 -1.565 1.00 96.44 237 ARG A CA 1
ATOM 1796 C C . ARG A 1 237 ? 18.335 12.843 -0.768 1.00 96.44 237 ARG A C 1
ATOM 1798 O O . ARG A 1 237 ? 18.025 13.027 0.408 1.00 96.44 237 ARG A O 1
ATOM 1805 N N . ALA A 1 238 ? 18.299 11.668 -1.390 1.00 97.50 238 ALA A N 1
ATOM 1806 C CA . ALA A 1 238 ? 17.910 10.417 -0.758 1.00 97.50 238 ALA A CA 1
ATOM 1807 C C . ALA A 1 238 ? 18.875 9.991 0.362 1.00 97.50 238 ALA A C 1
ATOM 1809 O O . ALA A 1 238 ? 20.090 10.255 0.339 1.00 97.50 238 ALA A O 1
ATOM 1810 N N . THR A 1 239 ? 18.335 9.269 1.337 1.00 98.38 239 THR A N 1
ATOM 1811 C CA . THR A 1 239 ? 19.117 8.530 2.327 1.00 98.38 239 THR A CA 1
ATOM 1812 C C . THR A 1 239 ? 19.751 7.280 1.711 1.00 98.38 239 THR A C 1
ATOM 1814 O O . THR A 1 239 ? 19.401 6.839 0.621 1.00 98.38 239 THR A O 1
ATOM 1817 N N . ARG A 1 240 ? 20.705 6.670 2.427 1.00 98.44 240 ARG A N 1
ATOM 1818 C CA . ARG A 1 240 ? 21.322 5.404 1.990 1.00 98.44 240 ARG A CA 1
ATOM 1819 C C . ARG A 1 240 ? 20.319 4.251 1.966 1.00 98.44 240 ARG A C 1
ATOM 1821 O O . ARG A 1 240 ? 20.392 3.419 1.070 1.00 98.44 240 ARG A O 1
ATOM 1828 N N . ALA A 1 241 ? 19.393 4.229 2.926 1.00 98.31 241 ALA A N 1
ATOM 1829 C CA . ALA A 1 241 ? 18.339 3.225 2.994 1.00 98.31 241 ALA A CA 1
ATOM 1830 C C . ALA A 1 241 ? 17.402 3.326 1.783 1.00 98.31 241 ALA A C 1
ATOM 1832 O O . ALA A 1 241 ? 17.169 2.322 1.130 1.00 98.31 241 ALA A O 1
ATOM 1833 N N . GLU A 1 242 ? 16.967 4.535 1.428 1.00 98.44 242 GLU A N 1
ATOM 1834 C CA . GLU A 1 242 ? 16.101 4.796 0.266 1.00 98.44 242 GLU A CA 1
ATOM 1835 C C . GLU A 1 242 ? 16.774 4.419 -1.059 1.00 98.44 242 GLU A C 1
ATOM 1837 O O . GLU A 1 242 ? 16.184 3.731 -1.889 1.00 98.44 242 GLU A O 1
ATOM 1842 N N . SER A 1 243 ? 18.049 4.785 -1.251 1.00 98.12 243 SER A N 1
ATOM 1843 C CA . SER A 1 243 ? 18.776 4.363 -2.455 1.00 98.12 243 SER A CA 1
ATOM 1844 C C . SER A 1 243 ? 18.930 2.842 -2.542 1.00 98.12 243 SER A C 1
ATOM 1846 O O . SER A 1 243 ? 18.769 2.266 -3.615 1.00 98.12 243 SER A O 1
ATOM 1848 N N . SER A 1 244 ? 19.218 2.187 -1.413 1.00 98.44 244 SER A N 1
ATOM 1849 C CA . SER A 1 244 ? 19.281 0.726 -1.341 1.00 98.44 244 SER A CA 1
ATOM 1850 C C . SER A 1 244 ? 17.917 0.089 -1.601 1.00 98.44 244 SER A C 1
ATOM 1852 O O . SER A 1 244 ? 17.858 -0.953 -2.244 1.00 98.44 244 SER A O 1
ATOM 1854 N N . ASP A 1 245 ? 16.830 0.684 -1.116 1.00 98.56 245 ASP A N 1
ATOM 1855 C CA . ASP A 1 245 ? 15.470 0.172 -1.283 1.00 98.56 245 ASP A CA 1
ATOM 1856 C C . ASP A 1 245 ? 15.049 0.163 -2.758 1.00 98.56 245 ASP A C 1
ATOM 1858 O O . ASP A 1 245 ? 14.657 -0.882 -3.278 1.00 98.56 245 ASP A O 1
ATOM 1862 N N . VAL A 1 246 ? 15.247 1.281 -3.469 1.00 98.38 246 VAL A N 1
ATOM 1863 C CA . VAL A 1 246 ? 15.002 1.361 -4.921 1.00 98.38 246 VAL A CA 1
ATOM 1864 C C . VAL A 1 246 ? 15.842 0.330 -5.675 1.00 98.38 246 VAL A C 1
ATOM 1866 O O . VAL A 1 246 ? 15.301 -0.418 -6.486 1.00 98.38 246 VAL A O 1
ATOM 1869 N N . ALA A 1 247 ? 17.142 0.237 -5.380 1.00 98.25 247 ALA A N 1
ATOM 1870 C CA . ALA A 1 247 ? 18.013 -0.726 -6.049 1.00 98.25 247 ALA A CA 1
ATOM 1871 C C . ALA A 1 247 ? 17.567 -2.176 -5.803 1.00 98.25 247 ALA A C 1
ATOM 1873 O O . ALA A 1 247 ? 17.493 -2.964 -6.741 1.00 98.25 247 ALA A O 1
ATOM 1874 N N . ASN A 1 248 ? 17.225 -2.533 -4.561 1.00 98.44 248 ASN A N 1
ATOM 1875 C CA . ASN A 1 248 ? 16.794 -3.892 -4.233 1.00 98.44 248 ASN A CA 1
ATOM 1876 C C . ASN A 1 248 ? 15.437 -4.242 -4.845 1.00 98.44 248 ASN A C 1
ATOM 1878 O O . ASN A 1 248 ? 15.260 -5.386 -5.240 1.00 98.44 248 ASN A O 1
ATOM 1882 N N . ALA A 1 249 ? 14.505 -3.294 -4.978 1.00 97.88 249 ALA A N 1
ATOM 1883 C CA . ALA A 1 249 ? 13.244 -3.550 -5.674 1.00 97.88 249 ALA A CA 1
ATOM 1884 C C . ALA A 1 249 ? 13.477 -3.962 -7.140 1.00 97.88 249 ALA A C 1
ATOM 1886 O O . ALA A 1 249 ? 12.855 -4.907 -7.619 1.00 97.88 249 ALA A O 1
ATOM 1887 N N . ILE A 1 250 ? 14.421 -3.308 -7.826 1.00 96.38 250 ILE A N 1
ATOM 1888 C CA . ILE A 1 250 ? 14.820 -3.671 -9.195 1.00 96.38 250 ILE A CA 1
ATOM 1889 C C . ILE A 1 250 ? 15.550 -5.018 -9.226 1.00 96.38 250 ILE A C 1
ATOM 1891 O O . ILE A 1 250 ? 15.244 -5.858 -10.066 1.00 96.38 250 ILE A O 1
ATOM 1895 N N . LEU A 1 251 ? 16.479 -5.260 -8.295 1.00 96.50 251 LEU A N 1
ATOM 1896 C CA . LEU A 1 251 ? 17.206 -6.535 -8.208 1.00 96.50 251 LEU A CA 1
ATOM 1897 C C . LEU A 1 251 ? 16.293 -7.723 -7.869 1.00 96.50 251 LEU A C 1
ATOM 1899 O O . LEU A 1 251 ? 16.553 -8.835 -8.320 1.00 96.50 251 LEU A O 1
ATOM 1903 N N . ASP A 1 252 ? 15.221 -7.488 -7.112 1.00 97.25 252 ASP A N 1
ATOM 1904 C CA . ASP A 1 252 ? 14.167 -8.474 -6.857 1.00 97.25 252 ASP A CA 1
ATOM 1905 C C . ASP A 1 252 ? 13.365 -8.796 -8.127 1.00 97.25 252 ASP A C 1
ATOM 1907 O O . ASP A 1 252 ? 12.750 -9.859 -8.215 1.00 97.25 252 ASP A O 1
ATOM 1911 N N . GLY A 1 253 ? 13.404 -7.899 -9.116 1.00 94.94 253 GLY A N 1
ATOM 1912 C CA . GLY A 1 253 ? 12.741 -8.029 -10.404 1.00 94.94 253 GLY A CA 1
ATOM 1913 C C . GLY A 1 253 ? 11.419 -7.275 -10.493 1.00 94.94 253 GLY A C 1
ATOM 1914 O O . GLY A 1 253 ? 10.535 -7.739 -11.200 1.00 94.94 253 GLY A O 1
ATOM 1915 N N . ALA A 1 254 ? 11.248 -6.163 -9.768 1.00 95.88 254 ALA A N 1
ATOM 1916 C CA . ALA A 1 254 ? 10.107 -5.279 -9.990 1.00 95.88 254 ALA A CA 1
ATOM 1917 C C . ALA A 1 254 ? 10.198 -4.611 -11.368 1.00 95.88 254 ALA A C 1
ATOM 1919 O O . ALA A 1 254 ? 11.236 -4.049 -11.715 1.00 95.88 254 ALA A O 1
ATOM 1920 N N . ASP A 1 255 ? 9.101 -4.612 -12.126 1.00 93.25 255 ASP A N 1
ATOM 1921 C CA . ASP A 1 255 ? 9.060 -3.947 -13.430 1.00 93.25 255 ASP A CA 1
ATOM 1922 C C . ASP A 1 255 ? 8.984 -2.428 -13.307 1.00 93.25 255 ASP A C 1
ATOM 1924 O O . ASP A 1 255 ? 9.424 -1.699 -14.194 1.00 93.25 255 ASP A O 1
ATOM 1928 N N . CYS A 1 256 ? 8.369 -1.941 -12.229 1.00 95.62 256 CYS A N 1
ATOM 1929 C CA . CYS A 1 256 ? 8.195 -0.520 -11.977 1.00 95.62 256 CYS A CA 1
ATOM 1930 C C . CYS A 1 256 ? 8.423 -0.188 -10.503 1.00 95.62 256 CYS A C 1
ATOM 1932 O O . CYS A 1 256 ? 8.109 -0.963 -9.597 1.00 95.62 256 CYS A O 1
ATOM 1934 N N . VAL A 1 257 ? 8.909 1.026 -10.278 1.00 96.75 257 VAL A N 1
ATOM 1935 C CA . VAL A 1 257 ? 9.045 1.658 -8.966 1.00 96.75 257 VAL A CA 1
ATOM 1936 C C . VAL A 1 257 ? 8.196 2.927 -8.941 1.00 96.75 257 VAL A C 1
ATOM 1938 O O . VAL A 1 257 ? 8.050 3.592 -9.967 1.00 96.75 257 VAL A O 1
ATOM 1941 N N . MET A 1 258 ? 7.587 3.243 -7.798 1.00 96.00 258 MET A N 1
ATOM 1942 C CA . MET A 1 258 ? 6.586 4.310 -7.701 1.00 96.00 258 MET A CA 1
ATOM 1943 C C . MET A 1 258 ? 6.961 5.380 -6.675 1.00 96.00 258 MET A C 1
ATOM 1945 O O . MET A 1 258 ? 7.357 5.073 -5.552 1.00 96.00 258 MET A O 1
ATOM 1949 N N . LEU A 1 259 ? 6.730 6.640 -7.048 1.00 93.44 259 LEU A N 1
ATOM 1950 C CA . LEU A 1 259 ? 6.760 7.807 -6.165 1.00 93.44 259 LEU A CA 1
ATOM 1951 C C . LEU A 1 259 ? 5.329 8.231 -5.829 1.00 93.44 259 LEU A C 1
ATOM 1953 O O . LEU A 1 259 ? 4.435 8.139 -6.667 1.00 93.44 259 LEU A O 1
ATOM 1957 N N . SER A 1 260 ? 5.101 8.653 -4.590 1.00 92.88 260 SER A N 1
ATOM 1958 C CA . SER A 1 260 ? 3.796 9.044 -4.054 1.00 92.88 260 SER A CA 1
ATOM 1959 C C . SER A 1 260 ? 3.830 10.499 -3.577 1.00 92.88 260 SER A C 1
ATOM 1961 O O . SER A 1 260 ? 3.657 11.424 -4.372 1.00 92.88 260 SER A O 1
ATOM 1963 N N . GLY A 1 261 ? 4.067 10.727 -2.282 1.00 88.25 261 GLY A N 1
ATOM 1964 C CA . GLY A 1 261 ? 4.136 12.072 -1.713 1.00 88.25 261 GLY A CA 1
ATOM 1965 C C . GLY A 1 261 ? 5.320 12.872 -2.249 1.00 88.25 261 GLY A C 1
ATOM 1966 O O . GLY A 1 261 ? 5.228 14.095 -2.351 1.00 88.25 261 GLY A O 1
ATOM 1967 N N . GLU A 1 262 ? 6.390 12.180 -2.641 1.00 96.25 262 GLU A N 1
ATOM 1968 C CA . GLU A 1 262 ? 7.634 12.755 -3.143 1.00 96.25 262 GLU A CA 1
ATOM 1969 C C . GLU A 1 262 ? 7.423 13.631 -4.385 1.00 96.25 262 GLU A C 1
ATOM 1971 O O . GLU A 1 262 ? 8.071 14.666 -4.527 1.00 96.25 262 GLU A O 1
ATOM 1976 N N . THR A 1 263 ? 6.494 13.252 -5.268 1.00 93.12 263 THR A N 1
ATOM 1977 C CA . THR A 1 263 ? 6.183 13.993 -6.501 1.00 93.12 263 THR A CA 1
ATOM 1978 C C . THR A 1 263 ? 4.859 14.740 -6.432 1.00 93.12 263 THR A C 1
ATOM 1980 O O . THR A 1 263 ? 4.736 15.798 -7.043 1.00 93.12 263 THR A O 1
ATOM 1983 N N . ALA A 1 264 ? 3.877 14.231 -5.681 1.00 90.06 264 ALA A N 1
ATOM 1984 C CA . ALA A 1 264 ? 2.557 14.853 -5.591 1.00 90.06 264 ALA A CA 1
ATOM 1985 C C . ALA A 1 264 ? 2.553 16.153 -4.769 1.00 90.06 264 ALA A C 1
ATOM 1987 O O . ALA A 1 264 ? 1.783 17.064 -5.062 1.00 90.06 264 ALA A O 1
ATOM 1988 N N . LYS A 1 265 ? 3.385 16.228 -3.721 1.00 90.62 265 LYS A N 1
ATOM 1989 C CA . LYS A 1 265 ? 3.435 17.367 -2.784 1.00 90.62 265 LYS A CA 1
ATOM 1990 C C . LYS A 1 265 ? 4.845 17.717 -2.293 1.00 90.62 265 LYS A C 1
ATOM 1992 O O . LYS A 1 265 ? 4.978 18.515 -1.368 1.00 90.62 265 LYS A O 1
ATOM 1997 N N . GLY A 1 266 ? 5.875 17.069 -2.834 1.00 93.75 266 GLY A N 1
ATOM 1998 C CA . GLY A 1 266 ? 7.258 17.262 -2.411 1.00 93.75 266 GLY A CA 1
ATOM 1999 C C . GLY A 1 266 ? 7.867 18.559 -2.933 1.00 93.75 266 GLY A C 1
ATOM 2000 O O . GLY A 1 266 ? 7.454 19.095 -3.959 1.00 93.75 266 GLY A O 1
ATOM 2001 N N . GLU A 1 267 ? 8.888 19.040 -2.230 1.00 97.25 267 GLU A N 1
ATOM 2002 C CA . GLU A 1 267 ? 9.657 20.235 -2.594 1.00 97.25 267 GLU A CA 1
ATOM 2003 C C . GLU A 1 267 ? 10.663 19.963 -3.730 1.00 97.25 267 GLU A C 1
ATOM 2005 O O . GLU A 1 267 ? 11.086 20.896 -4.409 1.00 97.25 267 GLU A O 1
ATOM 2010 N N . TYR A 1 268 ? 11.021 18.691 -3.963 1.00 96.75 268 TYR A N 1
ATOM 2011 C CA . TYR A 1 268 ? 12.051 18.261 -4.923 1.00 96.75 268 TYR A CA 1
ATOM 2012 C C . TYR A 1 268 ? 11.567 17.164 -5.902 1.00 96.75 268 TYR A C 1
ATOM 2014 O O . TYR A 1 268 ? 12.192 16.101 -6.008 1.00 96.75 268 TYR A O 1
ATOM 2022 N N . PRO A 1 269 ? 10.441 17.358 -6.621 1.00 96.06 269 PRO A N 1
ATOM 2023 C CA . PRO A 1 269 ? 9.833 16.306 -7.441 1.00 96.06 269 PRO A CA 1
ATOM 2024 C C . PRO A 1 269 ? 10.714 15.885 -8.630 1.00 96.06 269 PRO A C 1
ATOM 2026 O O . PRO A 1 269 ? 10.789 14.700 -8.956 1.00 96.06 269 PRO A O 1
ATOM 2029 N N . LEU A 1 270 ? 11.422 16.829 -9.265 1.00 96.88 270 LEU A N 1
ATOM 2030 C CA . LEU A 1 270 ? 12.291 16.552 -10.416 1.00 96.88 270 LEU A CA 1
ATOM 2031 C C . LEU A 1 270 ? 13.550 15.783 -9.996 1.00 96.88 270 LEU A C 1
ATOM 2033 O O . LEU A 1 270 ? 13.939 14.808 -10.642 1.00 96.88 270 LEU A O 1
ATOM 2037 N N . GLU A 1 271 ? 14.174 16.196 -8.896 1.00 97.56 271 GLU A N 1
ATOM 2038 C CA . GLU A 1 271 ? 15.338 15.539 -8.309 1.00 97.56 271 GLU A CA 1
ATOM 2039 C C . GLU A 1 271 ? 14.990 14.133 -7.838 1.00 97.56 271 GLU A C 1
ATOM 2041 O O . GLU A 1 271 ? 15.809 13.227 -7.987 1.00 97.56 271 GLU A O 1
ATOM 2046 N N . CYS A 1 272 ? 13.783 13.935 -7.306 1.00 96.12 272 CYS A N 1
ATOM 2047 C CA . CYS A 1 272 ? 13.303 12.633 -6.869 1.00 96.12 272 CYS A CA 1
ATOM 2048 C C . CYS A 1 272 ? 13.181 11.658 -8.049 1.00 96.12 272 CYS A C 1
ATOM 2050 O O . CYS A 1 272 ? 13.786 10.585 -8.025 1.00 96.12 272 CYS A O 1
ATOM 2052 N N . VAL A 1 273 ? 12.509 12.069 -9.133 1.00 97.69 273 VAL A N 1
ATOM 2053 C CA . VAL A 1 273 ? 12.393 11.262 -10.361 1.00 97.69 273 VAL A CA 1
ATOM 2054 C C . VAL A 1 273 ? 13.768 10.965 -10.963 1.00 97.69 273 VAL A C 1
ATOM 2056 O O . VAL A 1 273 ? 14.047 9.824 -11.330 1.00 97.69 273 VAL A O 1
ATOM 2059 N N . LYS A 1 274 ? 14.656 11.965 -11.032 1.00 98.12 274 LYS A N 1
ATOM 2060 C CA . LYS A 1 274 ? 16.018 11.779 -11.551 1.00 98.12 274 LYS A CA 1
ATOM 2061 C C . LYS A 1 274 ? 16.818 10.795 -10.697 1.00 98.12 274 LYS A C 1
ATOM 2063 O O . LYS A 1 274 ? 17.446 9.893 -11.240 1.00 98.12 274 LYS A O 1
ATOM 2068 N N . THR A 1 275 ? 16.760 10.947 -9.376 1.00 98.19 275 THR A N 1
ATOM 2069 C CA . THR A 1 275 ? 17.453 10.066 -8.427 1.00 98.19 275 THR A CA 1
ATOM 2070 C C . THR A 1 275 ? 16.963 8.628 -8.569 1.00 98.19 275 THR A C 1
ATOM 2072 O O . THR A 1 275 ? 17.783 7.722 -8.694 1.00 98.19 275 THR A O 1
ATOM 2075 N N . MET A 1 276 ? 15.643 8.414 -8.619 1.00 98.19 276 MET A N 1
ATOM 2076 C CA . MET A 1 276 ? 15.056 7.090 -8.838 1.00 98.19 276 MET A CA 1
ATOM 2077 C C . MET A 1 276 ? 15.515 6.483 -10.170 1.00 98.19 276 MET A C 1
ATOM 2079 O O . MET A 1 276 ? 15.958 5.337 -10.193 1.00 98.19 276 MET A O 1
ATOM 2083 N N . ALA A 1 277 ? 15.479 7.256 -11.260 1.00 98.00 277 ALA A N 1
ATOM 2084 C CA . ALA A 1 277 ? 15.903 6.797 -12.581 1.00 98.00 277 ALA A CA 1
ATOM 2085 C C . ALA A 1 277 ? 17.392 6.417 -12.633 1.00 98.00 277 ALA A C 1
ATOM 2087 O O . ALA A 1 277 ? 17.748 5.420 -13.259 1.00 98.00 277 ALA A O 1
ATOM 2088 N N . ASP A 1 278 ? 18.266 7.191 -11.988 1.00 98.12 278 ASP A N 1
ATOM 2089 C CA . ASP A 1 278 ? 19.700 6.901 -11.960 1.00 98.12 278 ASP A CA 1
ATOM 2090 C C . ASP A 1 278 ? 20.006 5.653 -11.113 1.00 98.12 278 ASP A C 1
ATOM 2092 O O . ASP A 1 278 ? 20.796 4.815 -11.543 1.00 98.12 278 ASP A O 1
ATOM 2096 N N . ILE A 1 279 ? 19.315 5.451 -9.982 1.00 98.19 279 ILE A N 1
ATOM 2097 C CA . ILE A 1 279 ? 19.437 4.210 -9.197 1.00 98.19 279 ILE A CA 1
ATOM 2098 C C . ILE A 1 279 ? 18.957 2.992 -10.000 1.00 98.19 279 ILE A C 1
ATOM 2100 O O . ILE A 1 279 ? 19.621 1.958 -9.972 1.00 98.19 279 ILE A O 1
ATOM 2104 N N . CYS A 1 280 ? 17.836 3.101 -10.727 1.00 97.00 280 CYS A N 1
ATOM 2105 C CA . CYS A 1 280 ? 17.312 1.989 -11.528 1.00 97.00 280 CYS A CA 1
ATOM 2106 C C . CYS A 1 280 ? 18.322 1.532 -12.589 1.00 97.00 280 CYS A C 1
ATOM 2108 O O . CYS A 1 280 ? 18.595 0.340 -12.684 1.00 97.00 280 CYS A O 1
ATOM 2110 N N . LYS A 1 281 ? 18.953 2.469 -13.314 1.00 96.44 281 LYS A N 1
ATOM 2111 C CA . LYS A 1 281 ? 19.986 2.150 -14.320 1.00 96.44 281 LYS A CA 1
ATOM 2112 C C . LYS A 1 281 ? 21.169 1.388 -13.721 1.00 96.44 281 LYS A C 1
ATOM 2114 O O . LYS A 1 281 ? 21.642 0.417 -14.309 1.00 96.44 281 LYS A O 1
ATOM 2119 N N . GLU A 1 282 ? 21.655 1.829 -12.561 1.00 97.62 282 GLU A N 1
ATOM 2120 C CA . GLU A 1 282 ? 22.765 1.165 -11.870 1.00 97.62 282 GLU A CA 1
ATOM 2121 C C . GLU A 1 282 ? 22.352 -0.231 -11.386 1.00 97.62 282 GLU A C 1
ATOM 2123 O O . GLU A 1 282 ? 23.085 -1.199 -11.589 1.00 97.62 282 GLU A O 1
ATOM 2128 N N . ALA A 1 283 ? 21.151 -0.370 -10.820 1.00 95.31 283 ALA A N 1
ATOM 2129 C CA . ALA A 1 283 ? 20.627 -1.655 -10.366 1.00 95.31 283 ALA A CA 1
ATOM 2130 C C . ALA A 1 283 ? 20.431 -2.655 -11.520 1.00 95.31 283 ALA A C 1
ATOM 2132 O O . ALA A 1 283 ? 20.860 -3.801 -11.407 1.00 95.31 283 ALA A O 1
ATOM 2133 N N . GLU A 1 284 ? 19.870 -2.223 -12.654 1.00 92.69 284 GLU A N 1
ATOM 2134 C CA . GLU A 1 284 ? 19.707 -3.037 -13.870 1.00 92.69 284 GLU A CA 1
ATOM 2135 C C . GLU A 1 284 ? 21.047 -3.584 -14.395 1.00 92.69 284 GLU A C 1
ATOM 2137 O O . GLU A 1 284 ? 21.114 -4.712 -14.898 1.00 92.69 284 GLU A O 1
ATOM 2142 N N . SER A 1 285 ? 22.127 -2.807 -14.248 1.00 94.25 285 SER A N 1
ATOM 2143 C CA . SER A 1 285 ? 23.484 -3.219 -14.632 1.00 94.25 285 SER A CA 1
ATOM 2144 C C . SER A 1 285 ? 24.074 -4.305 -13.722 1.00 94.25 285 SER A C 1
ATOM 2146 O O . SER A 1 285 ? 24.924 -5.082 -14.160 1.00 94.25 285 SER A O 1
ATOM 2148 N N . ALA A 1 286 ? 23.600 -4.388 -12.476 1.00 94.44 286 ALA A N 1
ATOM 2149 C CA . ALA A 1 286 ? 24.066 -5.338 -11.470 1.00 94.44 286 ALA A CA 1
ATOM 2150 C C . ALA A 1 286 ? 23.279 -6.663 -11.467 1.00 94.44 286 ALA A C 1
ATOM 2152 O O . ALA A 1 286 ? 23.682 -7.616 -10.795 1.00 94.44 286 ALA A O 1
ATOM 2153 N N . VAL A 1 287 ? 22.176 -6.754 -12.220 1.00 90.75 287 VAL A N 1
ATOM 2154 C CA . VAL A 1 287 ? 21.372 -7.979 -12.325 1.00 90.75 287 VAL A CA 1
ATOM 2155 C C . VAL A 1 287 ? 22.186 -9.104 -12.973 1.00 90.75 287 VAL A C 1
ATOM 2157 O O . VAL A 1 287 ? 22.754 -8.961 -14.059 1.00 90.75 287 VAL A O 1
ATOM 2160 N N . TRP A 1 288 ? 22.192 -10.285 -12.348 1.00 92.56 288 TRP A N 1
ATOM 2161 C CA . TRP A 1 288 ? 22.808 -11.482 -12.923 1.00 92.56 288 TRP A CA 1
ATOM 2162 C C . TRP A 1 288 ? 21.885 -12.147 -13.956 1.00 92.56 288 TRP A C 1
ATOM 2164 O O . TRP A 1 288 ? 21.359 -13.243 -13.756 1.00 92.56 288 TRP A O 1
ATOM 2174 N N . HIS A 1 289 ? 21.741 -11.495 -15.111 1.00 88.69 289 HIS A N 1
ATOM 2175 C CA . HIS A 1 289 ? 20.812 -11.869 -16.188 1.00 88.69 289 HIS A CA 1
ATOM 2176 C C . HIS A 1 289 ? 20.883 -13.341 -16.606 1.00 88.69 289 HIS A C 1
ATOM 2178 O O . HIS A 1 289 ? 19.856 -13.975 -16.834 1.00 88.69 289 HIS A O 1
ATOM 2184 N N . LYS A 1 290 ? 22.093 -13.915 -16.679 1.00 90.81 290 LYS A N 1
ATOM 2185 C CA . LYS A 1 290 ? 22.278 -15.327 -17.053 1.00 90.81 290 LYS A CA 1
ATOM 2186 C C . LYS A 1 290 ? 21.584 -16.276 -16.074 1.00 90.81 290 LYS A C 1
ATOM 2188 O O . LYS A 1 290 ? 20.958 -17.229 -16.526 1.00 90.81 290 LYS A O 1
ATOM 2193 N N . GLN A 1 291 ? 21.732 -16.042 -14.771 1.00 90.94 291 GLN A N 1
ATOM 2194 C CA . GLN A 1 291 ? 21.131 -16.903 -13.757 1.00 90.94 291 GLN A CA 1
ATOM 2195 C C . GLN A 1 291 ? 19.612 -16.725 -13.748 1.00 90.94 291 GLN A C 1
ATOM 2197 O O . GLN A 1 291 ? 18.895 -17.709 -13.878 1.00 90.94 291 GLN A O 1
ATOM 2202 N N . LEU A 1 292 ? 19.143 -15.472 -13.749 1.00 87.75 292 LEU A N 1
ATOM 2203 C CA . LEU A 1 292 ? 17.717 -15.145 -13.808 1.00 87.75 292 LEU A CA 1
ATOM 2204 C C . LEU A 1 292 ? 17.015 -15.815 -15.002 1.00 87.75 292 LEU A C 1
ATOM 2206 O O . LEU A 1 292 ? 15.958 -16.418 -14.851 1.00 87.75 292 LEU A O 1
ATOM 2210 N N . TYR A 1 293 ? 17.628 -15.768 -16.188 1.00 88.06 293 TYR A N 1
ATOM 2211 C CA . TYR A 1 293 ? 17.098 -16.429 -17.381 1.00 88.06 293 TYR A CA 1
ATOM 2212 C C . TYR A 1 293 ? 17.022 -17.956 -17.233 1.00 88.06 293 TYR A C 1
ATOM 2214 O O . TYR A 1 293 ? 16.041 -18.573 -17.653 1.00 88.06 293 TYR A O 1
ATOM 2222 N N . ILE A 1 294 ? 18.057 -18.583 -16.665 1.00 90.25 294 ILE A N 1
ATOM 2223 C CA . ILE A 1 294 ? 18.067 -20.033 -16.431 1.00 90.25 294 ILE A CA 1
ATOM 2224 C C . ILE A 1 294 ? 16.940 -20.405 -15.471 1.00 90.25 294 ILE A C 1
ATOM 2226 O O . ILE A 1 294 ? 16.188 -21.327 -15.771 1.00 90.25 294 ILE A O 1
ATOM 2230 N N . ASP A 1 295 ? 16.792 -19.669 -14.372 1.00 87.69 295 ASP A N 1
ATOM 2231 C CA . ASP A 1 295 ? 15.787 -19.957 -13.351 1.00 87.69 295 ASP A CA 1
ATOM 2232 C C . ASP A 1 295 ? 14.373 -19.866 -13.937 1.00 87.69 295 ASP A C 1
ATOM 2234 O O . ASP A 1 295 ? 13.619 -20.836 -13.850 1.00 87.69 295 ASP A O 1
ATOM 2238 N N . LEU A 1 296 ? 14.062 -18.780 -14.656 1.00 85.00 296 LEU A N 1
ATOM 2239 C CA . LEU A 1 296 ? 12.753 -18.570 -15.288 1.00 85.00 296 LEU A CA 1
ATOM 2240 C C . LEU A 1 296 ? 12.421 -19.608 -16.374 1.00 85.00 296 LEU A C 1
ATOM 2242 O O . LEU A 1 296 ? 11.259 -19.952 -16.550 1.00 85.00 296 LEU A O 1
ATOM 2246 N N . THR A 1 297 ? 13.417 -20.123 -17.103 1.00 85.31 297 THR A N 1
ATOM 2247 C CA . THR A 1 297 ? 13.192 -21.083 -18.207 1.00 85.31 297 THR A CA 1
ATOM 2248 C C . THR A 1 297 ? 13.334 -22.551 -17.802 1.00 85.31 297 THR A C 1
ATOM 2250 O O . THR A 1 297 ? 12.992 -23.448 -18.578 1.00 85.31 297 THR A O 1
ATOM 2253 N N . SER A 1 298 ? 13.873 -22.828 -16.614 1.00 76.50 298 SER A N 1
ATOM 2254 C CA . SER A 1 298 ? 14.118 -24.195 -16.145 1.00 76.50 298 SER A CA 1
ATOM 2255 C C . SER A 1 298 ? 12.830 -24.940 -15.783 1.00 76.50 298 SER A C 1
ATOM 2257 O O . SER A 1 298 ? 12.752 -26.150 -16.002 1.00 76.50 298 SER A O 1
ATOM 2259 N N . GLU A 1 299 ? 11.806 -24.230 -15.306 1.00 59.09 299 GLU A N 1
ATOM 2260 C CA . GLU A 1 299 ? 10.526 -24.822 -14.902 1.00 59.09 299 GLU A CA 1
ATOM 2261 C C . GLU A 1 299 ? 9.680 -25.291 -16.103 1.00 59.09 299 GLU A C 1
ATOM 2263 O O . GLU A 1 299 ? 9.038 -26.341 -16.026 1.00 59.09 299 GLU A O 1
ATOM 2268 N N . ASP A 1 300 ? 9.765 -24.610 -17.252 1.00 55.44 300 ASP A N 1
ATOM 2269 C CA . ASP A 1 300 ? 9.034 -24.973 -18.480 1.00 55.44 300 ASP A CA 1
ATOM 2270 C C . ASP A 1 300 ? 9.480 -26.318 -19.081 1.00 55.44 300 ASP A C 1
ATOM 2272 O O . ASP A 1 300 ? 8.726 -26.972 -19.807 1.00 55.44 300 ASP A O 1
ATOM 2276 N N . ARG A 1 301 ? 10.697 -26.787 -18.767 1.00 47.81 301 ARG A N 1
ATOM 2277 C CA . ARG A 1 301 ? 11.230 -28.046 -19.320 1.00 47.81 301 ARG A CA 1
ATOM 2278 C C . ARG A 1 301 ? 10.533 -29.298 -18.787 1.00 47.81 301 ARG A C 1
ATOM 2280 O O . ARG A 1 301 ? 10.559 -30.318 -19.470 1.00 47.81 301 ARG A O 1
ATOM 2287 N N . ASN A 1 302 ? 9.901 -29.231 -17.614 1.00 43.84 302 ASN A N 1
ATOM 2288 C CA . ASN A 1 302 ? 9.216 -30.381 -17.014 1.00 43.84 302 ASN A CA 1
ATOM 2289 C C . ASN A 1 302 ? 7.757 -30.539 -17.487 1.00 43.84 302 ASN A C 1
ATOM 2291 O O . ASN A 1 302 ? 7.197 -31.621 -17.349 1.00 43.84 302 ASN A O 1
ATOM 2295 N N . ASN A 1 303 ? 7.171 -29.506 -18.105 1.00 44.25 303 ASN A N 1
ATOM 2296 C CA . ASN A 1 303 ? 5.809 -29.503 -18.658 1.00 44.25 303 ASN A CA 1
ATOM 2297 C C . ASN A 1 303 ? 5.809 -29.529 -20.197 1.00 44.25 303 ASN A C 1
ATOM 2299 O O . ASN A 1 303 ? 4.971 -28.903 -20.848 1.00 44.25 303 ASN A O 1
ATOM 2303 N N . ALA A 1 304 ? 6.760 -30.246 -20.803 1.00 40.81 304 ALA A N 1
ATOM 2304 C CA . ALA A 1 304 ? 6.929 -30.304 -22.251 1.00 40.81 304 ALA A CA 1
ATOM 2305 C C . ALA A 1 304 ? 5.823 -31.116 -22.953 1.00 40.81 304 ALA A C 1
ATOM 2307 O O . ALA A 1 304 ? 6.054 -32.202 -23.479 1.00 40.81 304 ALA A O 1
ATOM 2308 N N . GLN A 1 305 ? 4.628 -30.533 -23.027 1.00 40.34 305 GLN A N 1
ATOM 2309 C CA . GLN A 1 305 ? 3.697 -30.734 -24.127 1.00 40.34 305 GLN A CA 1
ATOM 2310 C C . GLN A 1 305 ? 2.817 -29.490 -24.306 1.00 40.34 305 GLN A C 1
ATOM 2312 O O . GLN A 1 305 ? 1.614 -29.547 -24.090 1.00 40.34 305 GLN A O 1
ATOM 2317 N N . SER A 1 306 ? 3.410 -28.351 -24.692 1.00 35.41 306 SER A N 1
ATOM 2318 C CA . SER A 1 306 ? 2.711 -27.252 -25.388 1.00 35.41 306 SER A CA 1
ATOM 2319 C C . SER A 1 306 ? 3.695 -26.231 -25.982 1.00 35.41 306 SER A C 1
ATOM 2321 O O . SER A 1 306 ? 4.234 -25.368 -25.304 1.00 35.41 306 SER A O 1
ATOM 2323 N N . SER A 1 307 ? 3.952 -26.389 -27.280 1.00 37.94 307 SER A N 1
ATOM 2324 C CA . SER A 1 307 ? 4.178 -25.358 -28.304 1.00 37.94 307 SER A CA 1
ATOM 2325 C C . SER A 1 307 ? 4.659 -23.956 -27.880 1.00 37.94 307 SER A C 1
ATOM 2327 O O . SER A 1 307 ? 3.885 -23.009 -27.937 1.00 37.94 307 SER A O 1
ATOM 2329 N N . CYS A 1 308 ? 5.947 -23.801 -27.553 1.00 36.28 308 CYS A N 1
ATOM 2330 C CA . CYS A 1 308 ? 6.754 -22.598 -27.866 1.00 36.28 308 CYS A CA 1
ATOM 2331 C C . CYS A 1 308 ? 8.255 -22.790 -27.553 1.00 36.28 308 CYS A C 1
ATOM 2333 O O . CYS A 1 308 ? 8.969 -21.850 -27.206 1.00 36.28 308 CYS A O 1
ATOM 2335 N N . ALA A 1 309 ? 8.772 -24.017 -27.680 1.00 33.09 309 ALA A N 1
ATOM 2336 C CA . ALA A 1 309 ? 10.197 -24.303 -27.520 1.00 33.09 309 ALA A CA 1
ATOM 2337 C C . ALA A 1 309 ? 10.973 -23.838 -28.766 1.00 33.09 309 ALA A C 1
ATOM 2339 O O . ALA A 1 309 ? 11.335 -24.626 -29.635 1.00 33.09 309 ALA A O 1
ATOM 2340 N N . GLY A 1 310 ? 11.173 -22.527 -28.875 1.00 33.72 310 GLY A N 1
ATOM 2341 C CA . GLY A 1 310 ? 11.840 -21.890 -30.005 1.00 33.72 310 GLY A CA 1
ATOM 2342 C C . GLY A 1 310 ? 12.351 -20.488 -29.690 1.00 33.72 310 GLY A C 1
ATOM 2343 O O . GLY A 1 310 ? 12.298 -19.622 -30.552 1.00 33.72 310 GLY A O 1
ATOM 2344 N N . LEU A 1 311 ? 12.836 -20.229 -28.472 1.00 38.34 311 LEU A N 1
ATOM 2345 C CA . LEU A 1 311 ? 13.599 -19.012 -28.171 1.00 38.34 311 LEU A CA 1
ATOM 2346 C C . LEU A 1 311 ? 15.000 -19.135 -28.792 1.00 38.34 311 LEU A C 1
ATOM 2348 O O . LEU A 1 311 ? 15.962 -19.548 -28.146 1.00 38.34 311 LEU A O 1
ATOM 2352 N N . SER A 1 312 ? 15.118 -18.816 -30.082 1.00 30.39 312 SER A N 1
ATOM 2353 C CA . SER A 1 312 ? 16.418 -18.642 -30.729 1.00 30.39 312 SER A CA 1
ATOM 2354 C C . SER A 1 312 ? 17.080 -17.370 -30.195 1.00 30.39 312 SER A C 1
ATOM 2356 O O . SER A 1 312 ? 16.548 -16.271 -30.362 1.00 30.39 312 SER A O 1
ATOM 2358 N N . LEU A 1 313 ? 18.254 -17.514 -29.582 1.00 29.95 313 LEU A N 1
ATOM 2359 C CA . LEU A 1 313 ? 19.120 -16.410 -29.179 1.00 29.95 313 LEU A CA 1
ATOM 2360 C C . LEU A 1 313 ? 19.599 -15.664 -30.441 1.00 29.95 313 LEU A C 1
ATOM 2362 O O . LEU A 1 313 ? 20.574 -16.066 -31.077 1.00 29.95 313 LEU A O 1
ATOM 2366 N N . LEU A 1 314 ? 18.917 -14.592 -30.847 1.00 27.33 314 LEU A N 1
ATOM 2367 C CA . LEU A 1 314 ? 19.417 -13.732 -31.917 1.00 27.33 314 LEU A CA 1
ATOM 2368 C C . LEU A 1 314 ? 20.451 -12.767 -31.318 1.00 27.33 314 LEU A C 1
ATOM 2370 O O . LEU A 1 314 ? 20.118 -11.710 -30.790 1.00 27.33 314 LEU A O 1
ATOM 2374 N N . LEU A 1 315 ? 21.728 -13.151 -31.386 1.00 25.08 315 LEU A N 1
ATOM 2375 C CA . LEU A 1 315 ? 22.868 -12.275 -31.108 1.00 25.08 315 LEU A CA 1
ATOM 2376 C C . LEU A 1 315 ? 22.942 -11.174 -32.179 1.00 25.08 315 LEU A C 1
ATOM 2378 O O . LEU A 1 315 ? 23.692 -11.289 -33.148 1.00 25.08 315 LEU A O 1
ATOM 2382 N N . ILE A 1 316 ? 22.188 -10.086 -32.019 1.00 25.34 316 ILE A N 1
ATOM 2383 C CA . ILE A 1 316 ? 22.428 -8.880 -32.816 1.00 25.34 316 ILE A CA 1
ATOM 2384 C C . ILE A 1 316 ? 23.593 -8.123 -32.171 1.00 25.34 316 ILE A C 1
ATOM 2386 O O . ILE A 1 316 ? 23.430 -7.394 -31.195 1.00 25.34 316 ILE A O 1
ATOM 2390 N N . ARG A 1 317 ? 24.799 -8.289 -32.726 1.00 22.59 317 ARG A N 1
ATOM 2391 C CA . ARG A 1 317 ? 25.936 -7.398 -32.445 1.00 22.59 317 ARG A CA 1
ATOM 2392 C C . ARG A 1 317 ? 25.667 -6.040 -33.096 1.00 22.59 317 ARG A C 1
ATOM 2394 O O . ARG A 1 317 ? 25.931 -5.871 -34.283 1.00 22.59 317 ARG A O 1
ATOM 2401 N N . ILE A 1 318 ? 25.177 -5.066 -32.332 1.00 25.66 318 ILE A N 1
ATOM 2402 C CA . ILE A 1 318 ? 25.143 -3.670 -32.785 1.00 25.66 318 ILE A CA 1
ATOM 2403 C C . ILE A 1 318 ? 26.470 -3.015 -32.400 1.00 25.66 318 ILE A C 1
ATOM 2405 O O . ILE A 1 318 ? 26.789 -2.852 -31.226 1.00 25.66 318 ILE A O 1
ATOM 2409 N N . ARG A 1 319 ? 27.269 -2.657 -33.409 1.00 22.52 319 ARG A N 1
ATOM 2410 C CA . ARG A 1 319 ? 28.489 -1.863 -33.240 1.00 22.52 319 ARG A CA 1
ATOM 2411 C C . ARG A 1 319 ? 28.099 -0.388 -33.150 1.00 22.52 319 ARG A C 1
ATOM 2413 O O . ARG A 1 319 ? 27.731 0.196 -34.163 1.00 22.52 319 ARG A O 1
ATOM 2420 N N . ILE A 1 320 ? 28.223 0.213 -31.970 1.00 27.73 320 ILE A N 1
ATOM 2421 C CA . ILE A 1 320 ? 28.260 1.674 -31.809 1.00 27.73 320 ILE A CA 1
ATOM 2422 C C . ILE A 1 320 ? 29.740 2.072 -31.679 1.00 27.73 320 ILE A C 1
ATOM 2424 O O . 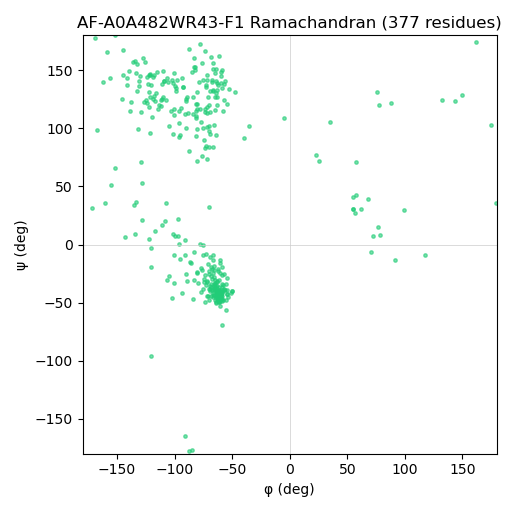ILE A 1 320 ? 30.474 1.411 -30.940 1.00 27.73 320 ILE A O 1
ATOM 2428 N N . PRO A 1 321 ? 30.246 3.087 -32.403 1.00 25.03 321 PRO A N 1
ATOM 2429 C CA . PRO A 1 321 ? 31.620 3.539 -32.215 1.00 25.03 321 PRO A CA 1
ATOM 2430 C C . PRO A 1 321 ? 31.782 4.134 -30.805 1.00 25.03 321 PRO A C 1
ATOM 2432 O O . PRO A 1 321 ? 31.174 5.154 -30.505 1.00 25.03 321 PRO A O 1
ATOM 2435 N N . GLY A 1 322 ? 32.610 3.514 -29.955 1.00 32.47 322 GLY A N 1
ATOM 2436 C CA . GLY A 1 322 ? 33.139 4.151 -28.738 1.00 32.47 322 GLY A CA 1
ATOM 2437 C C . GLY A 1 322 ? 32.778 3.535 -27.381 1.00 32.47 322 GLY A C 1
ATOM 2438 O O . GLY A 1 322 ? 33.391 3.926 -26.394 1.00 32.47 322 GLY A O 1
ATOM 2439 N N . SER A 1 323 ? 31.873 2.558 -27.286 1.00 26.17 323 SER A N 1
ATOM 2440 C CA . SER A 1 323 ? 31.616 1.859 -26.015 1.00 26.17 323 SER A CA 1
ATOM 2441 C C . SER A 1 323 ? 31.032 0.459 -26.218 1.00 26.17 323 SER A C 1
ATOM 2443 O O . SER A 1 323 ? 30.254 0.208 -27.137 1.00 26.17 323 SER A O 1
ATOM 2445 N N . TRP A 1 324 ? 31.444 -0.474 -25.357 1.00 24.25 324 TRP A N 1
ATOM 2446 C CA . TRP A 1 324 ? 30.896 -1.827 -25.292 1.00 24.25 324 TRP A CA 1
ATOM 2447 C C . TRP A 1 324 ? 29.743 -1.830 -24.288 1.00 24.25 324 TRP A C 1
ATOM 2449 O O . TRP A 1 324 ? 29.980 -1.665 -23.096 1.00 24.25 324 TRP A O 1
ATOM 2459 N N . ILE A 1 325 ? 28.507 -2.024 -24.748 1.00 27.16 325 ILE A N 1
ATOM 2460 C CA . ILE A 1 325 ? 27.376 -2.363 -23.875 1.00 27.16 325 ILE A CA 1
ATOM 2461 C C . ILE A 1 325 ? 26.807 -3.681 -24.385 1.00 27.16 325 ILE A C 1
ATOM 2463 O O . ILE A 1 325 ? 26.397 -3.795 -25.539 1.00 27.16 325 ILE A O 1
ATOM 2467 N N . GLN A 1 326 ? 26.843 -4.695 -23.527 1.00 23.80 326 GLN A N 1
ATOM 2468 C CA . GLN A 1 326 ? 26.337 -6.029 -23.804 1.00 23.80 326 GLN A CA 1
ATOM 2469 C C . GLN A 1 326 ? 25.014 -6.171 -23.048 1.00 23.80 326 GLN A C 1
ATOM 2471 O O . GLN A 1 326 ? 25.019 -6.344 -21.835 1.00 23.80 326 GLN A O 1
ATOM 2476 N N . SER A 1 327 ? 23.884 -6.058 -23.746 1.00 24.88 327 SER A N 1
ATOM 2477 C CA . SER A 1 327 ? 22.567 -6.375 -23.188 1.00 24.88 327 SER A CA 1
ATOM 2478 C C . SER A 1 327 ? 21.889 -7.444 -24.043 1.00 24.88 327 SER A C 1
ATOM 2480 O O . SER A 1 327 ? 21.885 -7.386 -25.272 1.00 24.88 327 SER A O 1
ATOM 2482 N N . THR A 1 328 ? 21.369 -8.474 -23.383 1.00 26.70 328 THR A N 1
ATOM 2483 C CA . THR A 1 328 ? 20.630 -9.586 -23.990 1.00 26.70 328 THR A CA 1
ATOM 2484 C C . THR A 1 328 ? 19.278 -9.665 -23.302 1.00 26.70 328 THR A C 1
ATOM 2486 O O . THR A 1 328 ? 19.247 -9.848 -22.089 1.00 26.70 328 THR A O 1
ATOM 2489 N N . TRP A 1 329 ? 18.187 -9.546 -24.059 1.00 29.23 329 TRP A N 1
ATOM 2490 C CA . TRP A 1 329 ? 16.818 -9.646 -23.545 1.00 29.23 329 TRP A CA 1
ATOM 2491 C C . TRP A 1 329 ? 16.040 -10.740 -24.295 1.00 29.23 329 TRP A C 1
ATOM 2493 O O . TRP A 1 329 ? 16.253 -10.906 -25.501 1.00 29.23 329 TRP A O 1
ATOM 2503 N N . PRO A 1 330 ? 15.143 -11.489 -23.629 1.00 29.73 330 PRO A N 1
ATOM 2504 C CA . PRO A 1 330 ? 14.224 -12.405 -24.297 1.00 29.73 330 PRO A CA 1
ATOM 2505 C C . PRO A 1 330 ? 13.125 -11.629 -25.044 1.00 29.73 330 PRO A C 1
ATOM 2507 O O . PRO A 1 330 ? 12.571 -10.662 -24.531 1.00 29.73 330 PRO A O 1
ATOM 2510 N N . VAL A 1 331 ? 12.797 -12.059 -26.267 1.00 33.38 331 VAL A N 1
ATOM 2511 C CA . VAL A 1 331 ? 11.732 -11.471 -27.099 1.00 33.38 331 VAL A CA 1
ATOM 2512 C C . VAL A 1 331 ? 10.642 -12.516 -27.316 1.00 33.38 331 VAL A C 1
ATOM 2514 O O . VAL A 1 331 ? 10.932 -13.646 -27.707 1.00 33.38 331 VAL A O 1
ATOM 2517 N N . LYS A 1 332 ? 9.379 -12.146 -27.081 1.00 33.34 332 LYS A N 1
ATOM 2518 C CA . LYS A 1 332 ? 8.223 -13.024 -27.307 1.00 33.34 332 LYS A CA 1
ATOM 2519 C C . LYS A 1 332 ? 8.015 -13.210 -28.819 1.00 33.34 332 LYS A C 1
ATOM 2521 O O . LYS A 1 332 ? 7.946 -12.224 -29.554 1.00 33.34 332 LYS A O 1
ATOM 2526 N N . LEU A 1 333 ? 7.948 -14.456 -29.292 1.00 35.56 333 LEU A N 1
ATOM 2527 C CA . LEU A 1 333 ? 7.694 -14.797 -30.699 1.00 35.56 333 LEU A CA 1
ATOM 2528 C C . LEU A 1 333 ? 6.224 -15.207 -30.892 1.00 35.56 333 LEU A C 1
ATOM 2530 O O . LEU A 1 333 ? 5.611 -15.774 -29.989 1.00 35.56 333 LEU A O 1
ATOM 2534 N N . ASN A 1 334 ? 5.653 -14.924 -32.061 1.00 37.09 334 ASN A N 1
ATOM 2535 C CA . ASN A 1 334 ? 4.331 -15.404 -32.459 1.00 37.09 334 ASN A CA 1
ATOM 2536 C C . ASN A 1 334 ? 4.395 -16.890 -32.905 1.00 37.09 334 ASN A C 1
ATOM 2538 O O . ASN A 1 334 ? 5.492 -17.431 -33.065 1.00 37.09 334 ASN A O 1
ATOM 2542 N N . PRO A 1 335 ? 3.252 -17.561 -33.166 1.00 33.03 335 PRO A N 1
ATOM 2543 C CA . PRO A 1 335 ? 3.211 -18.977 -33.569 1.00 33.03 335 PRO A CA 1
ATOM 2544 C C . PRO A 1 335 ? 3.945 -19.309 -34.881 1.00 33.03 335 PRO A C 1
ATOM 2546 O O . PRO A 1 335 ? 4.172 -20.476 -35.180 1.00 33.03 335 PRO A O 1
ATOM 2549 N N . LEU A 1 336 ? 4.314 -18.292 -35.667 1.00 32.50 336 LEU A N 1
ATOM 2550 C CA . LEU A 1 336 ? 5.098 -18.411 -36.899 1.00 32.50 336 LEU A CA 1
ATOM 2551 C C . LEU A 1 336 ? 6.598 -18.139 -36.670 1.00 32.50 336 LEU A C 1
ATOM 2553 O O . LEU A 1 336 ? 7.355 -18.042 -37.633 1.00 32.50 336 LEU A O 1
ATOM 2557 N N . GLY A 1 337 ? 7.035 -17.982 -35.416 1.00 30.81 337 GLY A N 1
ATOM 2558 C CA . GLY A 1 337 ? 8.429 -17.720 -35.059 1.00 30.81 337 GLY A CA 1
ATOM 2559 C C . GLY A 1 337 ? 8.890 -16.282 -35.312 1.00 30.81 337 GLY A C 1
ATOM 2560 O O . GLY A 1 337 ? 10.093 -16.027 -35.319 1.00 30.81 337 GLY A O 1
ATOM 2561 N N . LYS A 1 338 ? 7.972 -15.328 -35.523 1.00 31.42 338 LYS A N 1
ATOM 2562 C CA . LYS A 1 338 ? 8.319 -13.912 -35.718 1.00 31.42 338 LYS A CA 1
ATOM 2563 C C . LYS A 1 338 ? 8.264 -13.128 -34.406 1.00 31.42 338 LYS A C 1
ATOM 2565 O O . LYS A 1 338 ? 7.362 -13.372 -33.607 1.00 31.42 338 LYS A O 1
ATOM 2570 N N . PRO A 1 339 ? 9.164 -12.159 -34.175 1.00 31.56 339 PRO A N 1
ATOM 2571 C CA . PRO A 1 339 ? 9.142 -11.345 -32.965 1.00 31.56 339 PRO A CA 1
ATOM 2572 C C . PRO A 1 339 ? 7.864 -10.516 -32.894 1.00 31.56 339 PRO A C 1
ATOM 2574 O O . PRO A 1 339 ? 7.566 -9.761 -33.816 1.00 31.56 339 PRO A O 1
ATOM 2577 N N . ILE A 1 340 ? 7.142 -10.617 -31.776 1.00 37.34 340 ILE A N 1
ATOM 2578 C CA . ILE A 1 340 ? 5.907 -9.856 -31.528 1.00 37.34 340 ILE A CA 1
ATOM 2579 C C . ILE A 1 340 ? 6.195 -8.340 -31.512 1.00 37.34 340 ILE A C 1
ATOM 2581 O O . ILE A 1 340 ? 5.310 -7.549 -31.814 1.00 37.34 340 ILE A O 1
ATOM 2585 N N . CYS A 1 341 ? 7.452 -7.934 -31.287 1.00 30.06 341 CYS A N 1
ATOM 2586 C CA . CYS A 1 341 ? 7.895 -6.535 -31.340 1.00 30.06 341 CYS A CA 1
ATOM 2587 C C . CYS A 1 341 ? 8.634 -6.120 -32.634 1.00 30.06 341 CYS A C 1
ATOM 2589 O O . CYS A 1 341 ? 9.196 -5.028 -32.665 1.00 30.06 341 CYS A O 1
ATOM 2591 N N . LEU A 1 342 ? 8.683 -6.944 -33.695 1.00 25.95 342 LEU A N 1
ATOM 2592 C CA . LEU A 1 342 ? 9.380 -6.588 -34.952 1.00 25.95 342 LEU A CA 1
ATOM 2593 C C . LEU A 1 342 ? 8.541 -6.757 -36.229 1.00 25.95 342 LEU A C 1
ATOM 2595 O O . LEU A 1 342 ? 9.111 -6.811 -37.319 1.00 25.95 342 LEU A O 1
ATOM 2599 N N . GLU A 1 343 ? 7.209 -6.785 -36.148 1.00 24.12 343 GLU A N 1
ATOM 2600 C CA . GLU A 1 343 ? 6.393 -6.582 -37.352 1.00 24.12 343 GLU A CA 1
ATOM 2601 C C . GLU A 1 343 ? 5.985 -5.104 -37.498 1.00 24.12 343 GLU A C 1
ATOM 2603 O O . GLU A 1 343 ? 5.259 -4.580 -36.650 1.00 24.12 343 GLU A O 1
ATOM 2608 N N . PRO A 1 344 ? 6.404 -4.407 -38.576 1.00 24.73 344 PRO A N 1
ATOM 2609 C CA . PRO A 1 344 ? 5.800 -3.142 -38.964 1.00 24.73 344 PRO A CA 1
ATOM 2610 C C . PRO A 1 344 ? 4.417 -3.460 -39.540 1.00 24.73 344 PRO A C 1
ATOM 2612 O O . PRO A 1 344 ? 4.265 -3.686 -40.738 1.00 24.73 344 PRO A O 1
ATOM 2615 N N . GLY A 1 345 ? 3.419 -3.581 -38.667 1.00 26.20 345 GLY A N 1
ATOM 2616 C CA . GLY A 1 345 ? 2.113 -4.072 -39.093 1.00 26.20 345 GLY A CA 1
ATOM 2617 C C . GLY A 1 345 ? 1.055 -4.180 -38.004 1.00 26.20 345 GLY A C 1
ATOM 2618 O O . GLY A 1 345 ? 0.247 -5.097 -38.067 1.00 26.20 345 GLY A O 1
ATOM 2619 N N . PHE A 1 346 ? 1.021 -3.270 -37.029 1.00 24.88 346 PHE A N 1
ATOM 2620 C CA . PHE A 1 346 ? -0.195 -3.048 -36.243 1.00 24.88 346 PHE A CA 1
ATOM 2621 C C . PHE A 1 346 ? -0.745 -1.665 -36.573 1.00 24.88 346 PHE A C 1
ATOM 2623 O O . PHE A 1 346 ? -0.048 -0.658 -36.445 1.00 24.88 346 PHE A O 1
ATOM 2630 N N . LYS A 1 347 ? -1.973 -1.666 -37.103 1.00 26.00 347 LYS A N 1
ATOM 2631 C CA . LYS A 1 347 ? -2.754 -0.473 -37.430 1.00 26.00 347 LYS A CA 1
ATOM 2632 C C . LYS A 1 347 ? -2.961 0.383 -36.181 1.00 26.00 347 LYS A C 1
ATOM 2634 O O . LYS A 1 347 ? -3.008 -0.144 -35.076 1.00 26.00 347 LYS A O 1
ATOM 2639 N N . ASP A 1 348 ? -3.079 1.681 -36.428 1.00 26.94 348 ASP A N 1
ATOM 2640 C CA . ASP A 1 348 ? -3.293 2.783 -35.492 1.00 26.94 348 ASP A CA 1
ATOM 2641 C C . ASP A 1 348 ? -4.283 2.472 -34.356 1.00 26.94 348 ASP A C 1
ATOM 2643 O O . ASP A 1 348 ? -5.478 2.714 -34.487 1.00 26.94 348 ASP A O 1
ATOM 2647 N N . ASP A 1 349 ? -3.776 1.987 -33.223 1.00 30.92 349 ASP A N 1
ATOM 2648 C CA . ASP A 1 349 ? -4.489 2.016 -31.946 1.00 30.92 349 ASP A CA 1
ATOM 2649 C C . ASP A 1 349 ? -3.626 2.805 -30.956 1.00 30.92 349 ASP A C 1
ATOM 2651 O O . ASP A 1 349 ? -2.657 2.302 -30.378 1.00 30.92 349 ASP A O 1
ATOM 2655 N N . THR A 1 350 ? -3.927 4.098 -30.823 1.00 30.70 350 THR A N 1
ATOM 2656 C CA . THR A 1 350 ? -3.229 5.044 -29.936 1.00 30.70 350 THR A CA 1
ATOM 2657 C C . THR A 1 350 ? -3.214 4.563 -28.484 1.00 30.70 350 THR A C 1
ATOM 2659 O O . THR A 1 350 ? -2.190 4.697 -27.821 1.00 30.70 350 THR A O 1
ATOM 2662 N N . CYS A 1 351 ? -4.273 3.878 -28.040 1.00 28.45 351 CYS A N 1
ATOM 2663 C CA . CYS A 1 351 ? -4.374 3.294 -26.700 1.00 28.45 351 CYS A CA 1
ATOM 2664 C C . CYS A 1 351 ? -3.255 2.275 -26.415 1.00 28.45 351 CYS A C 1
ATOM 2666 O O . CYS A 1 351 ? -2.537 2.416 -25.432 1.00 28.45 351 CYS A O 1
ATOM 2668 N N . CYS A 1 352 ? -2.991 1.313 -27.312 1.00 27.91 352 CYS A N 1
ATOM 2669 C CA . CYS A 1 352 ? -1.892 0.356 -27.109 1.00 27.91 352 CYS A CA 1
ATOM 2670 C C . CYS A 1 352 ? -0.515 1.033 -27.037 1.00 27.91 352 CYS A C 1
ATOM 2672 O O . CYS A 1 352 ? 0.384 0.532 -26.360 1.00 27.91 352 CYS A O 1
ATOM 2674 N N . ARG A 1 353 ? -0.333 2.156 -27.741 1.00 27.39 353 ARG A N 1
ATOM 2675 C CA . ARG A 1 353 ? 0.934 2.894 -27.784 1.00 27.39 353 ARG A CA 1
ATOM 2676 C C . ARG A 1 353 ? 1.183 3.677 -26.496 1.00 27.39 353 ARG A C 1
ATOM 2678 O O . ARG A 1 353 ? 2.318 3.699 -26.025 1.00 27.39 353 ARG A O 1
ATOM 2685 N N . ASP A 1 354 ? 0.136 4.262 -25.924 1.00 32.03 354 ASP A N 1
ATOM 2686 C CA . ASP A 1 354 ? 0.212 5.035 -24.684 1.00 32.03 354 ASP A CA 1
ATOM 2687 C C . ASP A 1 354 ? 0.314 4.116 -23.460 1.00 32.03 354 ASP A C 1
ATOM 2689 O O . ASP A 1 354 ? 1.212 4.312 -22.642 1.00 32.03 354 ASP A O 1
ATOM 2693 N N . THR A 1 355 ? -0.442 3.011 -23.432 1.00 32.47 355 THR A N 1
ATOM 2694 C CA . THR A 1 355 ? -0.346 1.959 -22.403 1.00 32.47 355 THR A CA 1
ATOM 2695 C C . THR A 1 355 ? 1.073 1.364 -22.297 1.00 32.47 355 THR A C 1
ATOM 2697 O O . THR A 1 355 ? 1.559 1.100 -21.196 1.00 32.47 355 THR A O 1
ATOM 2700 N N . LEU A 1 356 ? 1.772 1.174 -23.429 1.00 29.66 356 LEU A N 1
ATOM 2701 C CA . LEU A 1 356 ? 3.170 0.704 -23.472 1.00 29.66 356 LEU A CA 1
ATOM 2702 C C . LEU A 1 356 ? 4.198 1.794 -23.107 1.00 29.66 356 LEU A C 1
ATOM 2704 O O . LEU A 1 356 ? 5.326 1.473 -22.734 1.00 29.66 356 LEU A O 1
ATOM 2708 N N . ASN A 1 357 ? 3.837 3.076 -23.224 1.00 32.06 357 ASN A N 1
ATOM 2709 C CA . ASN A 1 357 ? 4.711 4.202 -22.888 1.00 32.06 357 ASN A CA 1
ATOM 2710 C C . ASN A 1 357 ? 4.593 4.630 -21.416 1.00 32.06 357 ASN A C 1
ATOM 2712 O O . ASN A 1 357 ? 5.586 5.092 -20.849 1.00 32.06 357 ASN A O 1
ATOM 2716 N N . SER A 1 358 ? 3.416 4.486 -20.797 1.00 32.53 358 SER A N 1
ATOM 2717 C CA . SER A 1 358 ? 3.136 4.925 -19.421 1.00 32.53 358 SER A CA 1
ATOM 2718 C C . SER A 1 358 ? 3.636 3.956 -18.344 1.00 32.53 358 SER A C 1
ATOM 2720 O O . SER A 1 358 ? 3.910 4.382 -17.225 1.00 32.53 358 SER A O 1
ATOM 2722 N N . LEU A 1 359 ? 3.814 2.675 -18.680 1.00 34.94 359 LEU A N 1
ATOM 2723 C CA . LEU A 1 359 ? 4.544 1.697 -17.872 1.00 34.94 359 LEU A CA 1
ATOM 2724 C C . LEU A 1 359 ? 5.518 0.967 -18.798 1.00 34.94 359 LEU A C 1
ATOM 2726 O O . LEU A 1 359 ? 5.141 0.065 -19.544 1.00 34.94 359 LEU A O 1
ATOM 2730 N N . ARG A 1 360 ? 6.789 1.379 -18.769 1.00 37.56 360 ARG A N 1
ATOM 2731 C CA . ARG A 1 360 ? 7.868 0.604 -19.387 1.00 37.56 360 ARG A CA 1
ATOM 2732 C C . ARG A 1 360 ? 8.078 -0.659 -18.558 1.00 37.56 360 ARG A C 1
ATOM 2734 O O . ARG A 1 360 ? 8.944 -0.686 -17.694 1.00 37.56 360 ARG A O 1
ATOM 2741 N N . PHE A 1 361 ? 7.287 -1.692 -18.811 1.00 42.56 361 PHE A N 1
ATOM 2742 C CA . PHE A 1 361 ? 7.646 -3.039 -18.381 1.00 42.56 361 PHE A CA 1
ATOM 2743 C C . PHE A 1 361 ? 8.941 -3.420 -19.094 1.00 42.56 361 PHE A C 1
ATOM 2745 O O . PHE A 1 361 ? 9.110 -3.068 -20.262 1.00 42.56 361 PHE A O 1
ATOM 2752 N N . THR A 1 362 ? 9.879 -4.036 -18.376 1.00 33.59 362 THR A N 1
ATOM 2753 C CA . THR A 1 362 ? 11.266 -4.272 -18.813 1.00 33.59 362 THR A CA 1
ATOM 2754 C C . THR A 1 362 ? 11.398 -4.559 -20.328 1.00 33.59 362 THR A C 1
ATOM 2756 O O . THR A 1 362 ? 11.077 -5.636 -20.822 1.00 33.59 362 THR A O 1
ATOM 2759 N N . GLY A 1 363 ? 11.834 -3.547 -21.099 1.00 31.89 363 GLY A N 1
ATOM 2760 C CA . GLY A 1 363 ? 11.933 -3.598 -22.567 1.00 31.89 363 GLY A CA 1
ATOM 2761 C C . GLY A 1 363 ? 11.584 -2.271 -23.267 1.00 31.89 363 GLY A C 1
ATOM 2762 O O . GLY A 1 363 ? 10.509 -1.711 -23.097 1.00 31.89 363 GLY A O 1
ATOM 2763 N N . LEU A 1 364 ? 12.503 -1.739 -24.080 1.00 26.05 364 LEU A N 1
ATOM 2764 C CA . LEU A 1 364 ? 12.314 -0.507 -24.866 1.00 26.05 364 LEU A CA 1
ATOM 2765 C C . LEU A 1 364 ? 11.354 -0.711 -26.057 1.00 26.05 364 LEU A C 1
ATOM 2767 O O . LEU A 1 364 ? 11.609 -1.602 -26.869 1.00 26.05 364 LEU A O 1
ATOM 2771 N N . PRO A 1 365 ? 10.395 0.200 -26.315 1.00 28.48 365 PRO A N 1
ATOM 2772 C CA . PRO A 1 365 ? 9.944 0.458 -27.674 1.00 28.48 365 PRO A CA 1
ATOM 2773 C C . PRO A 1 365 ? 10.924 1.424 -28.359 1.00 28.48 365 PRO A C 1
ATOM 2775 O O . PRO A 1 365 ? 11.074 2.585 -27.976 1.00 28.48 365 PRO A O 1
ATOM 2778 N N . VAL A 1 366 ? 11.612 0.945 -29.397 1.00 23.14 366 VAL A N 1
ATOM 2779 C CA . VAL A 1 366 ? 12.355 1.811 -30.322 1.00 23.14 366 VAL A CA 1
ATOM 2780 C C . VAL A 1 366 ? 11.359 2.385 -31.326 1.00 23.14 366 VAL A C 1
ATOM 2782 O O . VAL A 1 366 ? 10.857 1.676 -32.195 1.00 23.14 366 VAL A O 1
ATOM 2785 N N . SER A 1 367 ? 11.099 3.687 -31.246 1.00 22.89 367 SER A N 1
ATOM 2786 C CA . SER A 1 367 ? 10.484 4.430 -32.346 1.00 22.89 367 SER A CA 1
ATOM 2787 C C . SER A 1 367 ? 11.539 4.660 -33.434 1.00 22.89 367 SER A C 1
ATOM 2789 O O . SER A 1 367 ? 12.351 5.579 -33.327 1.00 22.89 367 SER A O 1
ATOM 2791 N N . VAL A 1 368 ? 11.530 3.852 -34.498 1.00 21.36 368 VAL A N 1
ATOM 2792 C CA . VAL A 1 368 ? 12.172 4.239 -35.763 1.00 21.36 368 VAL A CA 1
ATOM 2793 C C . VAL A 1 368 ? 11.127 4.952 -36.608 1.00 21.36 368 VAL A C 1
ATOM 2795 O O . VAL A 1 368 ? 10.297 4.324 -37.261 1.00 21.36 368 VAL A O 1
ATOM 2798 N N . CYS A 1 369 ? 11.179 6.280 -36.609 1.00 20.59 369 CYS A N 1
ATOM 2799 C CA . CYS A 1 369 ? 10.437 7.079 -37.571 1.00 20.59 369 CYS A CA 1
ATOM 2800 C C . CYS A 1 369 ? 11.118 6.915 -38.944 1.00 20.59 369 CYS A C 1
ATOM 2802 O O . CYS A 1 369 ? 12.171 7.499 -39.194 1.00 20.59 369 CYS A O 1
ATOM 2804 N N . ARG A 1 370 ? 10.565 6.073 -39.825 1.00 21.23 370 ARG A N 1
ATOM 2805 C CA . ARG A 1 370 ? 10.858 6.117 -41.266 1.00 21.23 370 ARG A CA 1
ATOM 2806 C C . ARG A 1 370 ? 9.699 6.826 -41.955 1.00 21.23 370 ARG A C 1
ATOM 2808 O O . ARG A 1 370 ? 8.732 6.180 -42.338 1.00 21.23 370 ARG A O 1
ATOM 2815 N N . CYS A 1 371 ? 9.838 8.128 -42.167 1.00 24.39 371 CYS A N 1
ATOM 2816 C CA . CYS A 1 371 ? 9.155 8.787 -43.272 1.00 24.39 371 CYS A CA 1
ATOM 2817 C C . CYS A 1 371 ? 10.187 9.018 -44.373 1.00 24.39 371 CYS A C 1
ATOM 2819 O O . CYS A 1 371 ? 11.194 9.695 -44.172 1.00 24.39 371 CYS A O 1
ATOM 2821 N N . GLY A 1 372 ? 9.964 8.345 -45.500 1.00 22.80 372 GLY A N 1
ATOM 2822 C CA . GLY A 1 372 ? 10.732 8.523 -46.719 1.00 22.80 372 GLY A CA 1
ATOM 2823 C C . GLY A 1 372 ? 10.481 9.884 -47.362 1.00 22.80 372 GLY A C 1
ATOM 2824 O O . GLY A 1 372 ? 9.489 10.548 -47.080 1.00 22.80 372 GLY A O 1
ATOM 2825 N N . ASN A 1 373 ? 11.427 10.247 -48.224 1.00 26.45 373 ASN A N 1
ATOM 2826 C CA . ASN A 1 373 ? 11.375 11.255 -49.278 1.00 26.45 373 ASN A CA 1
ATOM 2827 C C . ASN A 1 373 ? 10.016 11.939 -49.502 1.00 26.45 373 ASN A C 1
ATOM 2829 O O . ASN A 1 373 ? 9.132 11.382 -50.149 1.00 26.45 373 ASN A O 1
ATOM 2833 N N . ALA A 1 374 ? 9.947 13.207 -49.112 1.00 25.41 374 ALA A N 1
ATOM 2834 C CA . ALA A 1 374 ? 9.288 14.230 -49.904 1.00 25.41 374 ALA A CA 1
ATOM 2835 C C . ALA A 1 374 ? 10.359 15.277 -50.239 1.00 25.41 374 ALA A C 1
ATOM 2837 O O . ALA A 1 374 ? 10.890 15.956 -49.360 1.00 25.41 374 ALA A O 1
ATOM 2838 N N . GLN A 1 375 ? 10.744 15.310 -51.515 1.00 27.00 375 GLN A N 1
ATOM 2839 C CA . GLN A 1 375 ? 11.199 16.540 -52.152 1.00 27.00 375 GLN A CA 1
ATOM 2840 C C . GLN A 1 375 ? 10.046 17.560 -52.115 1.00 27.00 375 GLN A C 1
ATOM 2842 O O . GLN A 1 375 ? 8.893 17.164 -51.962 1.00 27.00 375 GLN A O 1
ATOM 2847 N N . ASP A 1 376 ? 10.399 18.834 -52.305 1.00 28.25 376 ASP A N 1
ATOM 2848 C CA . ASP A 1 376 ? 9.559 20.046 -52.302 1.00 28.25 376 ASP A CA 1
ATOM 2849 C C . ASP A 1 376 ? 9.386 20.657 -50.899 1.00 28.25 376 ASP A C 1
ATOM 2851 O O . ASP A 1 376 ? 8.918 20.015 -49.973 1.00 28.25 376 ASP A O 1
ATOM 2855 N N . GLY A 1 377 ? 9.748 21.904 -50.609 1.00 24.03 377 GLY A N 1
ATOM 2856 C CA . GLY A 1 377 ? 10.142 23.023 -51.448 1.00 24.03 377 GLY A CA 1
ATOM 2857 C C . GLY A 1 377 ? 9.724 24.318 -50.738 1.00 24.03 377 GLY A C 1
ATOM 2858 O O . GLY A 1 377 ? 8.565 24.476 -50.383 1.00 24.03 377 GLY A O 1
ATOM 2859 N N . TYR A 1 378 ? 10.677 25.243 -50.613 1.00 26.12 378 TYR A N 1
ATOM 2860 C CA . TYR A 1 378 ? 10.520 26.693 -50.427 1.00 26.12 378 TYR A CA 1
ATOM 2861 C C . TYR A 1 378 ? 10.144 27.325 -49.064 1.00 26.12 378 TYR A C 1
ATOM 2863 O O . TYR A 1 378 ? 9.011 27.259 -48.602 1.00 26.12 378 TYR A O 1
ATOM 2871 N N . ARG A 1 379 ? 11.113 28.169 -48.657 1.00 30.50 379 ARG A N 1
ATOM 2872 C CA . ARG A 1 379 ? 11.141 29.354 -47.772 1.00 30.50 379 ARG A CA 1
ATOM 2873 C C . ARG A 1 379 ? 11.327 29.161 -46.274 1.00 30.50 379 ARG A C 1
ATOM 2875 O O . ARG A 1 379 ? 10.385 28.722 -45.591 1.00 30.50 379 ARG A O 1
#

Organism: Laodelphax striatellus (NCBI:txid195883)

Mean predicted aligned error: 13.81 Å

Foldseek 3Di:
DDPDDPDDDDDQDPPFFFWAADDDDDDQKDWAWADAFDKAKEFCDCVCRHHDYSHYTHTVQQCCLVFDDQQWWKAWQLRQWIWGFHDRDDGMTMTGTHHIDTDTGGIGMDTAPTDDPPQLADPVNVVVLVVCLVVLPQEDERPPDQALVSLVVSCVPPSCVRRFYEYEDQAPSCLVRVLSNLVNGQHYELALSNNCNRDPVVCSVVSLLVNQVSCVLVVHAYEYEDPLQVVLLEDLDGDPVSLVSLLVSVLSPHQYYDDDSNQPRGPHNPSVVVSSVVSNVVSVVVHPVVVVVCVSVVVVVVVPDDDDPDQDQPPPPDDDPDDDDDDGDGFDADNVRHGPLPDPDDPDDVSVVVSCVVRVRPDDNDDDDDDDDDDDDDD

Nearest PDB structures (foldseek):
  3n25-assembly2_F  TM=9.654E-01  e=3.544E-42  Oryctolagus cuniculus
  3n25-assembly1_C  TM=9.628E-01  e=5.713E-42  Oryctolagus cuniculus
  3gr4-assembly1_D  TM=9.502E-01  e=3.423E-41  Homo sapiens
  6v76-assembly1_C  TM=9.546E-01  e=8.894E-41  Homo sapiens
  2vgi-assembly1_C  TM=9.215E-01  e=4.972E-38  Homo sapiens

Secondary structure (DSSP, 8-state):
-----PPPPP----SSEEE-B--SSS-S---EEEPTT-EEEEE--GGGTT-B-SSEEE-S-TTHHHH--TT-EEEETTTTEEEEEEEE-SSEEEEEEEE-EEE-TTEEEE-TTS-----SS-HHHHHHHHHHHHHT-SEEEETT--SHHHHHHHHT-GGGTTSEEEEEE-SHHHHHTHHHHHHHSSEEEEEHHHHHHHS-GGGHHHHHHHHHHHHHHHT--EEEESSSSGGGGT-SS--HHHHHHHHHHHHHT-SEE--SHHHHT-S-HHHHHHHHHHHHHHHHHH--HHHHHHHHHHGGGGG--SS-------------TT---------PBPTTS-BTTS-S-----HHHHHHHHHS--SS----------------